Protein AF-0000000065783284 (afdb_homodimer)

Radius of gyration: 27.86 Å; Cα contacts (8 Å, |Δi|>4): 1629; chains: 2; bounding box: 55×87×64 Å

InterPro domains:
  IPR000534 Semialdehyde dehydrogenase, NAD-binding [PF01118] (6-140)
  IPR000534 Semialdehyde dehydrogenase, NAD-binding [SM00859] (5-141)
  IPR000706 N-acetyl-gamma-glutamyl-phosphate reductase, type 1 [MF_00150] (4-331)
  IPR000706 N-acetyl-gamma-glutamyl-phosphate reductase, type 1 [TIGR01850] (5-337)
  IPR023013 N-acetyl-gamma-glutamyl-phosphate reductase, active site [PS01224] (144-160)
  IPR036291 NAD(P)-binding domain superfamily [SSF51735] (3-165)
  IPR050085 N-acetyl-gamma-glutamyl-phosphate reductase [PTHR32338] (2-334)
  IPR058924 N-acetyl-gamma-glutamyl-phosphate reductase, dimerisation domain [PF22698] (149-305)

Nearest PDB structures (foldseek):
  1vkn-assembly1_B  TM=9.521E-01  e=2.154E-43  Thermotoga maritima
  1vkn-assembly1_C  TM=9.421E-01  e=6.022E-42  Thermotoga maritima
  1xyg-assembly1_C  TM=9.463E-01  e=8.296E-42  Arabidopsis thaliana
  1vkn-assembly1_D  TM=9.332E-01  e=3.859E-41  Thermotoga maritima
  5ein-assembly1_A  TM=9.046E-01  e=7.885E-38  Thermus thermophilus HB27

Sequence (674 aa):
MKKIPVGIVGVSGYTGLELLKMLLEHPYLELVYAANTEGGVRVGALHSSLQGVSDLSVEKADPKEAAKRCELLFLALPHQSAMEFAKEVLSLGKKVVDLSADYRLSLERYEAHYCPHLDKENLSHAVYGLIEWAREEIVQARLIANPGCYPTATLLGILPFIPYLDEDSSLFVDAKSGVSGAGKKLTHNTHYPTINENLFAYSPLSHRHEPEIAEKIELWGKKAKKVNFIPHLTPLTRGMLVSTFARLKEPVDAMAILRERYANEPFIRLRSSPVEIKAVAGTHFCDIYAMSQGRDLWVNSAIDNLLRGASSQAIANANLMLGLPEGAGLPRFAYAPMKKIPVGIVGVSGYTGLELLKMLLEHPYLELVYAANTEGGVRVGALHSSLQGVSDLSVEKADPKEAAKRCELLFLALPHQSAMEFAKEVLSLGKKVVDLSADYRLSLERYEAHYCPHLDKENLSHAVYGLIEWAREEIVQARLIANPGCYPTATLLGILPFIPYLDEDSSLFVDAKSGVSGAGKKLTHNTHYPTINENLFAYSPLSHRHEPEIAEKIELWGKKAKKVNFIPHLTPLTRGMLVSTFARLKEPVDAMAILRERYANEPFIRLRSSPVEIKAVAGTHFCDIYAMSQGRDLWVNSAIDNLLRGASSQAIANANLMLGLPEGAGLPRFAYAP

Structure (mmCIF, N/CA/C/O backbone):
data_AF-0000000065783284-model_v1
#
loop_
_entity.id
_entity.type
_entity.pdbx_description
1 polymer 'N-acetyl-gamma-glutamyl-phosphate reductase'
#
loop_
_atom_site.group_PDB
_atom_site.id
_atom_site.type_symbol
_atom_site.label_atom_id
_atom_site.label_alt_id
_atom_site.label_comp_id
_atom_site.label_asym_id
_atom_site.label_entity_id
_atom_site.label_seq_id
_atom_site.pdbx_PDB_ins_code
_atom_site.Cartn_x
_atom_site.Cartn_y
_atom_site.Cartn_z
_atom_site.occupancy
_atom_site.B_iso_or_equiv
_atom_site.auth_seq_id
_atom_site.auth_comp_id
_atom_site.auth_asym_id
_atom_site.auth_atom_id
_atom_site.pdbx_PDB_model_num
ATOM 1 N N . MET A 1 1 ? -14.93 30.266 31.609 1 63.44 1 MET A N 1
ATOM 2 C CA . MET A 1 1 ? -13.805 31.016 31.078 1 63.44 1 MET A CA 1
ATOM 3 C C . MET A 1 1 ? -14.086 31.484 29.641 1 63.44 1 MET A C 1
ATOM 5 O O . MET A 1 1 ? -14.789 30.797 28.906 1 63.44 1 MET A O 1
ATOM 9 N N . LYS A 1 2 ? -13.758 32.656 29.234 1 88.06 2 LYS A N 1
ATOM 10 C CA . LYS A 1 2 ? -14.047 33.188 27.906 1 88.06 2 LYS A CA 1
ATOM 11 C C . LYS A 1 2 ? -13.219 32.5 26.844 1 88.06 2 LYS A C 1
ATOM 13 O O . LYS A 1 2 ? -12.008 32.312 27 1 88.06 2 LYS A O 1
ATOM 18 N N . LYS A 1 3 ? -13.93 31.953 25.828 1 96.75 3 LYS A N 1
ATOM 19 C CA . LYS A 1 3 ? -13.25 31.219 24.766 1 96.75 3 LYS A CA 1
ATOM 20 C C . LYS A 1 3 ? -12.461 32.156 23.859 1 96.75 3 LYS A C 1
ATOM 22 O O . LYS A 1 3 ? -12.797 33.344 23.734 1 96.75 3 LYS A O 1
ATOM 27 N N . ILE A 1 4 ? -11.383 31.719 23.359 1 98.44 4 ILE A N 1
ATOM 28 C CA . ILE A 1 4 ? -10.531 32.5 22.469 1 98.44 4 ILE A CA 1
ATOM 29 C C . ILE A 1 4 ? -11.117 32.5 21.062 1 98.44 4 ILE A C 1
ATOM 31 O O . ILE A 1 4 ? -11.359 31.422 20.5 1 98.44 4 ILE A O 1
ATOM 35 N N . PRO A 1 5 ? -11.43 33.656 20.5 1 98.62 5 PRO A N 1
ATOM 36 C CA . PRO A 1 5 ? -12.023 33.719 19.156 1 98.62 5 PRO A CA 1
ATOM 37 C C . PRO A 1 5 ? -11.031 33.312 18.062 1 98.62 5 PRO A C 1
ATOM 39 O O . PRO A 1 5 ? -9.922 33.875 18 1 98.62 5 PRO A O 1
ATOM 42 N N . VAL A 1 6 ? -11.461 32.406 17.203 1 98.75 6 VAL A N 1
ATOM 43 C CA . VAL A 1 6 ? -10.625 31.953 16.094 1 98.75 6 VAL A CA 1
ATOM 44 C C . VAL A 1 6 ? -11.453 31.906 14.812 1 98.75 6 VAL A C 1
ATOM 46 O O . VAL A 1 6 ? -12.672 32.062 14.844 1 98.75 6 VAL A O 1
ATOM 49 N N . GLY A 1 7 ? -10.75 31.797 13.664 1 98.44 7 GLY A N 1
ATOM 50 C CA . GLY A 1 7 ? -11.422 31.734 12.375 1 98.44 7 GLY A CA 1
ATOM 51 C C . GLY A 1 7 ? -10.812 30.703 11.438 1 98.44 7 GLY A C 1
ATOM 52 O O . GLY A 1 7 ? -9.703 30.234 11.664 1 98.44 7 GLY A O 1
ATOM 53 N N . ILE A 1 8 ? -11.594 30.344 10.391 1 98.56 8 ILE A N 1
ATOM 54 C CA . ILE A 1 8 ? -11.141 29.453 9.328 1 98.56 8 ILE A CA 1
ATOM 55 C C . ILE A 1 8 ? -11.375 30.094 7.969 1 98.56 8 ILE A C 1
ATOM 57 O O . ILE A 1 8 ? -12.469 30.594 7.684 1 98.56 8 ILE A O 1
ATOM 61 N N . VAL A 1 9 ? -10.352 30.156 7.195 1 98.06 9 VAL A N 1
ATOM 62 C CA . VAL A 1 9 ? -10.508 30.469 5.777 1 98.06 9 VAL A CA 1
ATOM 63 C C . VAL A 1 9 ? -10.281 29.219 4.941 1 98.06 9 VAL A C 1
ATOM 65 O O . VAL A 1 9 ? -9.266 28.531 5.098 1 98.06 9 VAL A O 1
ATOM 68 N N . GLY A 1 10 ? -11.164 28.922 4 1 96.44 10 GLY A N 1
ATOM 69 C CA . GLY A 1 10 ? -11.125 27.688 3.229 1 96.44 10 GLY A CA 1
ATOM 70 C C . GLY A 1 10 ? -11.984 26.578 3.816 1 96.44 10 GLY A C 1
ATOM 71 O O . GLY A 1 10 ? -11.523 25.453 4 1 96.44 10 GLY A O 1
ATOM 72 N N . VAL A 1 11 ? -13.258 26.859 4.16 1 95.88 11 VAL A N 1
ATOM 73 C CA . VAL A 1 11 ? -14.125 25.953 4.898 1 95.88 11 VAL A CA 1
ATOM 74 C C . VAL A 1 11 ? -14.773 24.953 3.938 1 95.88 11 VAL A C 1
ATOM 76 O O . VAL A 1 11 ? -15.391 23.969 4.367 1 95.88 11 VAL A O 1
ATOM 79 N N . SER A 1 12 ? -14.531 25.078 2.656 1 93.56 12 SER A N 1
ATOM 80 C CA . SER A 1 12 ? -15.273 24.297 1.673 1 93.56 12 SER A CA 1
ATOM 81 C C . SER A 1 12 ? -14.641 22.922 1.466 1 93.56 12 SER A C 1
ATOM 83 O O . SER A 1 12 ? -15.32 21.969 1.06 1 93.56 12 SER A O 1
ATOM 85 N N . GLY A 1 13 ? -13.367 22.812 1.712 1 94.06 13 GLY A N 1
ATOM 86 C CA . GLY A 1 13 ? -12.68 21.547 1.477 1 94.06 13 GLY A CA 1
ATOM 87 C C . GLY A 1 13 ? -12.789 20.578 2.639 1 94.06 13 GLY A C 1
ATOM 88 O O . GLY A 1 13 ? -13.422 20.891 3.65 1 94.06 13 GLY A O 1
ATOM 89 N N . TYR A 1 14 ? -12.164 19.391 2.512 1 95.94 14 TYR A N 1
ATOM 90 C CA . TYR A 1 14 ? -12.211 18.359 3.543 1 95.94 14 TYR A CA 1
ATOM 91 C C . TYR A 1 14 ? -11.516 18.812 4.812 1 95.94 14 TYR A C 1
ATOM 93 O O . TYR A 1 14 ? -11.992 18.578 5.922 1 95.94 14 TYR A O 1
ATOM 101 N N . THR A 1 15 ? -10.352 19.438 4.676 1 96.44 15 THR A N 1
ATOM 102 C CA . THR A 1 15 ? -9.633 19.953 5.84 1 96.44 15 THR A CA 1
ATOM 103 C C . THR A 1 15 ? -10.453 21.016 6.559 1 96.44 15 THR A C 1
ATOM 105 O O . THR A 1 15 ? -10.469 21.078 7.789 1 96.44 15 THR A O 1
ATOM 108 N N . GLY A 1 16 ? -11.062 21.891 5.777 1 96.5 16 GLY A N 1
ATOM 109 C CA . GLY A 1 16 ? -11.953 22.875 6.367 1 96.5 16 GLY A CA 1
ATOM 110 C C . GLY A 1 16 ? -13.102 22.266 7.133 1 96.5 16 GLY A C 1
ATOM 111 O O . GLY A 1 16 ? -13.453 22.719 8.227 1 96.5 16 GLY A O 1
ATOM 112 N N . LEU A 1 17 ? -13.695 21.25 6.559 1 96.19 17 LEU A N 1
ATOM 113 C CA . LEU A 1 17 ? -14.789 20.547 7.207 1 96.19 17 LEU A CA 1
ATOM 114 C C . LEU A 1 17 ? -14.344 19.953 8.539 1 96.19 17 LEU A C 1
ATOM 116 O O . LEU A 1 17 ? -15.047 20.062 9.547 1 96.19 17 LEU A O 1
ATOM 120 N N . GLU A 1 18 ? -13.203 19.328 8.594 1 97.44 18 GLU A N 1
ATOM 121 C CA . GLU A 1 18 ? -12.703 18.734 9.82 1 97.44 18 GLU A CA 1
ATOM 122 C C . GLU A 1 18 ? -12.398 19.781 10.875 1 97.44 18 GLU A C 1
ATOM 124 O O . GLU A 1 18 ? -12.672 19.594 12.062 1 97.44 18 GLU A O 1
ATOM 129 N N . LEU A 1 19 ? -11.852 20.906 10.438 1 98.12 19 LEU A N 1
ATOM 130 C CA . LEU A 1 19 ? -11.625 22.016 11.359 1 98.12 19 LEU A CA 1
ATOM 131 C C . LEU A 1 19 ? -12.945 22.5 11.945 1 98.12 19 LEU A C 1
ATOM 133 O O . LEU A 1 19 ? -13.047 22.734 13.148 1 98.12 19 LEU A O 1
ATOM 137 N N . LEU A 1 20 ? -13.938 22.656 11.078 1 96.94 20 LEU A N 1
ATOM 138 C CA . LEU A 1 20 ? -15.25 23.094 11.523 1 96.94 20 LEU A CA 1
ATOM 139 C C . LEU A 1 20 ? -15.797 22.172 12.609 1 96.94 20 LEU A C 1
ATOM 141 O O . LEU A 1 20 ? -16.219 22.641 13.672 1 96.94 20 LEU A O 1
ATOM 145 N N . LYS A 1 21 ? -15.719 20.922 12.336 1 96.62 21 LYS A N 1
ATOM 146 C CA . LYS A 1 21 ? -16.25 19.938 13.266 1 96.62 21 LYS A CA 1
ATOM 147 C C . LYS A 1 21 ? -15.578 20.031 14.633 1 96.62 21 LYS A C 1
ATOM 149 O O . LYS A 1 21 ? -16.25 20.047 15.664 1 96.62 21 LYS A O 1
ATOM 154 N N . MET A 1 22 ? -14.305 20.172 14.672 1 97.81 22 MET A N 1
ATOM 155 C CA . MET A 1 22 ? -13.547 20.188 15.922 1 97.81 22 MET A CA 1
ATOM 156 C C . MET A 1 22 ? -13.719 21.516 16.656 1 97.81 22 MET A C 1
ATOM 158 O O . MET A 1 22 ? -13.828 21.531 17.875 1 97.81 22 MET A O 1
ATOM 162 N N . LEU A 1 23 ? -13.852 22.594 15.922 1 97.5 23 LEU A N 1
ATOM 163 C CA . LEU A 1 23 ? -13.922 23.922 16.547 1 97.5 23 LEU A CA 1
ATOM 164 C C . LEU A 1 23 ? -15.32 24.172 17.125 1 97.5 23 LEU A C 1
ATOM 166 O O . LEU A 1 23 ? -15.469 24.891 18.109 1 97.5 23 LEU A O 1
ATOM 170 N N . LEU A 1 24 ? -16.312 23.578 16.484 1 94.69 24 LEU A N 1
ATOM 171 C CA . LEU A 1 24 ? -17.688 23.734 16.969 1 94.69 24 LEU A CA 1
ATOM 172 C C . LEU A 1 24 ? -17.812 23.188 18.391 1 94.69 24 LEU A C 1
ATOM 174 O O . LEU A 1 24 ? -18.656 23.672 19.156 1 94.69 24 LEU A O 1
ATOM 178 N N . GLU A 1 25 ? -16.922 22.266 18.797 1 94.31 25 GLU A N 1
ATOM 179 C CA . GLU A 1 25 ? -17.047 21.609 20.094 1 94.31 25 GLU A CA 1
ATOM 180 C C . GLU A 1 25 ? -15.812 21.875 20.953 1 94.31 25 GLU A C 1
ATOM 182 O O . GLU A 1 25 ? -15.656 21.281 22.031 1 94.31 25 GLU A O 1
ATOM 187 N N . HIS A 1 26 ? -14.945 22.719 20.516 1 97.88 26 HIS A N 1
ATOM 188 C CA . HIS A 1 26 ? -13.703 22.953 21.25 1 97.88 26 HIS A CA 1
ATOM 189 C C . HIS A 1 26 ? -13.977 23.625 22.594 1 97.88 26 HIS A C 1
ATOM 191 O O . HIS A 1 26 ? -14.75 24.594 22.656 1 97.88 26 HIS A O 1
ATOM 197 N N . PRO A 1 27 ? -13.359 23.188 23.625 1 98.12 27 PRO A N 1
ATOM 198 C CA . PRO A 1 27 ? -13.688 23.703 24.969 1 98.12 27 PRO A CA 1
ATOM 199 C C . PRO A 1 27 ? -13.164 25.125 25.188 1 98.12 27 PRO A C 1
ATOM 201 O O . PRO A 1 27 ? -13.719 25.859 26.016 1 98.12 27 PRO A O 1
ATOM 204 N N . TYR A 1 28 ? -12.07 25.531 24.469 1 98.56 28 TYR A N 1
ATOM 205 C CA . TYR A 1 28 ? -11.414 26.797 24.797 1 98.56 28 TYR A CA 1
ATOM 206 C C . TYR A 1 28 ? -11.422 27.75 23.609 1 98.56 28 TYR A C 1
ATOM 208 O O . TYR A 1 28 ? -11.125 28.938 23.75 1 98.56 28 TYR A O 1
ATOM 216 N N . LEU A 1 29 ? -11.766 27.281 22.422 1 98.56 29 LEU A N 1
ATOM 217 C CA . LEU A 1 29 ? -11.781 28.094 21.203 1 98.56 29 LEU A CA 1
ATOM 218 C C . LEU A 1 29 ? -13.211 28.328 20.719 1 98.56 29 LEU A C 1
ATOM 220 O O . LEU A 1 29 ? -14.055 27.438 20.844 1 98.56 29 LEU A O 1
ATOM 224 N N . GLU A 1 30 ? -13.445 29.5 20.234 1 97.94 30 GLU A N 1
ATOM 225 C CA . GLU A 1 30 ? -14.734 29.828 19.641 1 97.94 30 GLU A CA 1
ATOM 226 C C . GLU A 1 30 ? -14.578 30.234 18.172 1 97.94 30 GLU A C 1
ATOM 228 O O . GLU A 1 30 ? -13.836 31.156 17.859 1 97.94 30 GLU A O 1
ATOM 233 N N . LEU A 1 31 ? -15.266 29.516 17.344 1 97.5 31 LEU A N 1
ATOM 234 C CA . LEU A 1 31 ? -15.242 29.859 15.93 1 97.5 31 LEU A CA 1
ATOM 235 C C . LEU A 1 31 ? -16.141 31.062 15.648 1 97.5 31 LEU A C 1
ATOM 237 O O . LEU A 1 31 ? -17.375 30.953 15.703 1 97.5 31 LEU A O 1
ATOM 241 N N . VAL A 1 32 ? -15.516 32.188 15.234 1 96.69 32 VAL A N 1
ATOM 242 C CA . VAL A 1 32 ? -16.297 33.406 15.086 1 96.69 32 VAL A CA 1
ATOM 243 C C . VAL A 1 32 ? -16.25 33.875 13.641 1 96.69 32 VAL A C 1
ATOM 245 O O . VAL A 1 32 ? -16.953 34.812 13.266 1 96.69 32 VAL A O 1
ATOM 248 N N . TYR A 1 33 ? -15.391 33.25 12.883 1 96.88 33 TYR A N 1
ATOM 249 C CA . TYR A 1 33 ? -15.203 33.625 11.492 1 96.88 33 TYR A CA 1
ATOM 250 C C . TYR A 1 33 ? -14.992 32.406 10.609 1 96.88 33 TYR A C 1
ATOM 252 O O . TYR A 1 33 ? -14.07 31.609 10.852 1 96.88 33 TYR A O 1
ATOM 260 N N . ALA A 1 34 ? -15.828 32.156 9.656 1 97.5 34 ALA A N 1
ATOM 261 C CA . ALA A 1 34 ? -15.719 31.109 8.641 1 97.5 34 ALA A CA 1
ATOM 262 C C . ALA A 1 34 ? -15.867 31.703 7.238 1 97.5 34 ALA A C 1
ATOM 264 O O . ALA A 1 34 ? -16.812 32.438 6.969 1 97.5 34 ALA A O 1
ATOM 265 N N . ALA A 1 35 ? -14.898 31.391 6.383 1 97.44 35 ALA A N 1
ATOM 266 C CA . ALA A 1 35 ? -14.945 32.062 5.09 1 97.44 35 ALA A CA 1
ATOM 267 C C . ALA A 1 35 ? -14.461 31.156 3.969 1 97.44 35 ALA A C 1
ATOM 269 O O . ALA A 1 35 ? -13.82 30.141 4.227 1 97.44 35 ALA A O 1
ATOM 270 N N . ASN A 1 36 ? -14.852 31.453 2.748 1 95.38 36 ASN A N 1
ATOM 271 C CA . ASN A 1 36 ? -14.32 30.938 1.489 1 95.38 36 ASN A CA 1
ATOM 272 C C . ASN A 1 36 ? -14.266 32.031 0.419 1 95.38 36 ASN A C 1
ATOM 274 O O . ASN A 1 36 ? -14.312 33.219 0.733 1 95.38 36 ASN A O 1
ATOM 278 N N . THR A 1 37 ? -14.023 31.688 -0.807 1 89.81 37 THR A N 1
ATOM 279 C CA . THR A 1 37 ? -13.805 32.656 -1.881 1 89.81 37 THR A CA 1
ATOM 280 C C . THR A 1 37 ? -15.094 33.406 -2.205 1 89.81 37 THR A C 1
ATOM 282 O O . THR A 1 37 ? -15.062 34.562 -2.564 1 89.81 37 THR A O 1
ATOM 285 N N . GLU A 1 38 ? -16.203 32.781 -2.082 1 90.62 38 GLU A N 1
ATOM 286 C CA . GLU A 1 38 ? -17.453 33.344 -2.555 1 90.62 38 GLU A CA 1
ATOM 287 C C . GLU A 1 38 ? -18.297 33.875 -1.395 1 90.62 38 GLU A C 1
ATOM 289 O O . GLU A 1 38 ? -18.875 34.969 -1.479 1 90.62 38 GLU A O 1
ATOM 294 N N . GLY A 1 39 ? -18.328 33.219 -0.37 1 93.94 39 GLY A N 1
ATOM 295 C CA . GLY A 1 39 ? -19.203 33.531 0.755 1 93.94 39 GLY A CA 1
ATOM 296 C C . GLY A 1 39 ? -20.672 33.438 0.417 1 93.94 39 GLY A C 1
ATOM 297 O O . GLY A 1 39 ? -21.047 32.781 -0.555 1 93.94 39 GLY A O 1
ATOM 298 N N . GLY A 1 40 ? -21.547 33.875 1.393 1 92.62 40 GLY A N 1
ATOM 299 C CA . GLY A 1 40 ? -22.969 34 1.137 1 92.62 40 GLY A CA 1
ATOM 300 C C . GLY A 1 40 ? -23.75 32.719 1.34 1 92.62 40 GLY A C 1
ATOM 301 O O . GLY A 1 40 ? -24.859 32.594 0.818 1 92.62 40 GLY A O 1
ATOM 302 N N . VAL A 1 41 ? -23.203 31.797 1.983 1 93.19 41 VAL A N 1
ATOM 303 C CA . VAL A 1 41 ? -23.891 30.547 2.24 1 93.19 41 VAL A CA 1
ATOM 304 C C . VAL A 1 41 ? -23.719 30.156 3.703 1 93.19 41 VAL A C 1
ATOM 306 O O . VAL A 1 41 ? -23 30.812 4.449 1 93.19 41 VAL A O 1
ATOM 309 N N . ARG A 1 42 ? -24.5 29.141 4.121 1 93.75 42 ARG A N 1
ATOM 310 C CA . ARG A 1 42 ? -24.359 28.594 5.465 1 93.75 42 ARG A CA 1
ATOM 311 C C . ARG A 1 42 ? -23.578 27.281 5.441 1 93.75 42 ARG A C 1
ATOM 313 O O . ARG A 1 42 ? -23.562 26.578 4.426 1 93.75 42 ARG A O 1
ATOM 320 N N . VAL A 1 43 ? -22.938 26.969 6.559 1 91.5 43 VAL A N 1
ATOM 321 C CA . VAL A 1 43 ? -22.078 25.781 6.629 1 91.5 43 VAL A CA 1
ATOM 322 C C . VAL A 1 43 ? -22.906 24.531 6.328 1 91.5 43 VAL A C 1
ATOM 324 O O . VAL A 1 43 ? -22.406 23.594 5.711 1 91.5 43 VAL A O 1
ATOM 327 N N . GLY A 1 44 ? -24.141 24.469 6.777 1 90.62 44 GLY A N 1
ATOM 328 C CA . GLY A 1 44 ? -25 23.312 6.512 1 90.62 44 GLY A CA 1
ATOM 329 C C . GLY A 1 44 ? -25.25 23.094 5.031 1 90.62 44 GLY A C 1
ATOM 330 O O . GLY A 1 44 ? -25.469 21.969 4.594 1 90.62 44 GLY A O 1
ATOM 331 N N . ALA A 1 45 ? -25.281 24.141 4.262 1 91 45 ALA A N 1
ATOM 332 C CA . ALA A 1 45 ? -25.469 24.062 2.814 1 91 45 ALA A CA 1
ATOM 333 C C . ALA A 1 45 ? -24.203 23.578 2.123 1 91 45 ALA A C 1
ATOM 335 O O . ALA A 1 45 ? -24.266 22.891 1.103 1 91 45 ALA A O 1
ATOM 336 N N . LEU A 1 46 ? -23.125 23.984 2.654 1 91.25 46 LEU A N 1
ATOM 337 C CA . LEU A 1 46 ? -21.828 23.594 2.096 1 91.25 46 LEU A CA 1
ATOM 338 C C . LEU A 1 46 ? -21.531 22.125 2.398 1 91.25 46 LEU A C 1
ATOM 340 O O . LEU A 1 46 ? -20.938 21.438 1.574 1 91.25 46 LEU A O 1
ATOM 344 N N . HIS A 1 47 ? -21.891 21.734 3.605 1 93.69 47 HIS A N 1
ATOM 345 C CA . HIS A 1 47 ? -21.641 20.391 4.094 1 93.69 47 HIS A CA 1
ATOM 346 C C . HIS A 1 47 ? -22.922 19.766 4.637 1 93.69 47 HIS A C 1
ATOM 348 O O . HIS A 1 47 ? -23.312 20.016 5.777 1 93.69 47 HIS A O 1
ATOM 354 N N . SER A 1 48 ? -23.469 18.828 3.885 1 92 48 SER A N 1
ATOM 355 C CA . SER A 1 48 ? -24.766 18.25 4.227 1 92 48 SER A CA 1
ATOM 356 C C . SER A 1 48 ? -24.734 17.578 5.594 1 92 48 SER A C 1
ATOM 358 O O . SER A 1 48 ? -25.734 17.547 6.301 1 92 48 SER A O 1
ATOM 360 N N . SER A 1 49 ? -23.578 17.094 5.984 1 91.06 49 SER A N 1
ATOM 361 C CA . SER A 1 49 ? -23.438 16.422 7.27 1 91.06 49 SER A CA 1
ATOM 362 C C . SER A 1 49 ? -23.609 17.391 8.43 1 91.06 49 SER A C 1
ATOM 364 O O . SER A 1 49 ? -23.781 16.969 9.578 1 91.06 49 SER A O 1
ATOM 366 N N . LEU A 1 50 ? -23.578 18.656 8.211 1 93.44 50 LEU A N 1
ATOM 367 C CA . LEU A 1 50 ? -23.672 19.656 9.273 1 93.44 50 LEU A CA 1
ATOM 368 C C . LEU A 1 50 ? -25.047 20.344 9.258 1 93.44 50 LEU A C 1
ATOM 370 O O . LEU A 1 50 ? -25.297 21.234 10.062 1 93.44 50 LEU A O 1
ATOM 374 N N . GLN A 1 51 ? -25.875 19.859 8.336 1 91.81 51 GLN A N 1
ATOM 375 C CA . GLN A 1 51 ? -27.219 20.406 8.312 1 91.81 51 GLN A CA 1
ATOM 376 C C . GLN A 1 51 ? -27.938 20.172 9.648 1 91.81 51 GLN A C 1
ATOM 378 O O . GLN A 1 51 ? -27.969 19.047 10.148 1 91.81 51 GLN A O 1
ATOM 383 N N . GLY A 1 52 ? -28.438 21.203 10.227 1 91.5 52 GLY A N 1
ATOM 384 C CA . GLY A 1 52 ? -29.141 21.094 11.5 1 91.5 52 GLY A CA 1
ATOM 385 C C . GLY A 1 52 ? -28.203 21.062 12.688 1 91.5 52 GLY A C 1
ATOM 386 O O . GLY A 1 52 ? -28.641 21.141 13.836 1 91.5 52 GLY A O 1
ATOM 387 N N . VAL A 1 53 ? -26.953 20.969 12.445 1 91.19 53 VAL A N 1
ATOM 388 C CA . VAL A 1 53 ? -25.953 20.906 13.508 1 91.19 53 VAL A CA 1
ATOM 389 C C . VAL A 1 53 ? -25.359 22.297 13.734 1 91.19 53 VAL A C 1
ATOM 391 O O . VAL A 1 53 ? -25.188 22.719 14.883 1 91.19 53 VAL A O 1
ATOM 394 N N . SER A 1 54 ? -25.094 22.938 12.656 1 89.69 54 SER A N 1
ATOM 395 C CA . SER A 1 54 ? -24.562 24.297 12.75 1 89.69 54 SER A CA 1
ATOM 396 C C . SER A 1 54 ? -25.188 25.203 11.703 1 89.69 54 SER A C 1
ATOM 398 O O . SER A 1 54 ? -25.438 24.797 10.57 1 89.69 54 SER A O 1
ATOM 400 N N . ASP A 1 55 ? -25.328 26.469 12.125 1 87.38 55 ASP A N 1
ATOM 401 C CA . ASP A 1 55 ? -25.906 27.469 11.242 1 87.38 55 ASP A CA 1
ATOM 402 C C . ASP A 1 55 ? -24.922 28.594 10.977 1 87.38 55 ASP A C 1
ATOM 404 O O . ASP A 1 55 ? -25.312 29.719 10.633 1 87.38 55 ASP A O 1
ATOM 408 N N . LEU A 1 56 ? -23.766 28.266 11.125 1 92.19 56 LEU A N 1
ATOM 409 C CA . LEU A 1 56 ? -22.734 29.266 10.93 1 92.19 56 LEU A CA 1
ATOM 410 C C . LEU A 1 56 ? -22.734 29.781 9.5 1 92.19 56 LEU A C 1
ATOM 412 O O . LEU A 1 56 ? -22.859 29 8.555 1 92.19 56 LEU A O 1
ATOM 416 N N . SER A 1 57 ? -22.625 31.172 9.367 1 95.5 57 SER A N 1
ATOM 417 C CA . SER A 1 57 ? -22.531 31.781 8.047 1 95.5 57 SER A CA 1
ATOM 418 C C . SER A 1 57 ? -21.109 31.719 7.504 1 95.5 57 SER A C 1
ATOM 420 O O . SER A 1 57 ? -20.156 31.938 8.242 1 95.5 57 SER A O 1
ATOM 422 N N . VAL A 1 58 ? -21.031 31.484 6.199 1 96.81 58 VAL A N 1
ATOM 423 C CA . VAL A 1 58 ? -19.75 31.516 5.5 1 96.81 58 VAL A CA 1
ATOM 424 C C . VAL A 1 58 ? -19.609 32.844 4.742 1 96.81 58 VAL A C 1
ATOM 426 O O . VAL A 1 58 ? -20.438 33.156 3.895 1 96.81 58 VAL A O 1
ATOM 429 N N . GLU A 1 59 ? -18.562 33.5 5.055 1 96.94 59 GLU A N 1
ATOM 430 C CA . GLU A 1 59 ? -18.344 34.812 4.461 1 96.94 59 GLU A CA 1
ATOM 431 C C . GLU A 1 59 ? -17.266 34.781 3.383 1 96.94 59 GLU A C 1
ATOM 433 O O . GLU A 1 59 ? -16.547 33.781 3.27 1 96.94 59 GLU A O 1
ATOM 438 N N . LYS A 1 60 ? -17.312 35.906 2.555 1 97.06 60 LYS A N 1
ATOM 439 C CA . LYS A 1 60 ? -16.172 36.062 1.648 1 97.06 60 LYS A CA 1
ATOM 440 C C . LYS A 1 60 ? -14.906 36.375 2.418 1 97.06 60 LYS A C 1
ATOM 442 O O . LYS A 1 60 ? -14.898 37.281 3.268 1 97.06 60 LYS A O 1
ATOM 447 N N . ALA A 1 61 ? -13.883 35.719 2.109 1 97.25 61 ALA A N 1
ATOM 448 C CA . ALA A 1 61 ? -12.633 35.844 2.852 1 97.25 61 ALA A CA 1
ATOM 449 C C . ALA A 1 61 ? -12.109 37.281 2.785 1 97.25 61 ALA A C 1
ATOM 451 O O . ALA A 1 61 ? -12.023 37.875 1.704 1 97.25 61 ALA A O 1
ATOM 452 N N . ASP A 1 62 ? -11.844 37.844 3.877 1 97.31 62 ASP A N 1
ATOM 453 C CA . ASP A 1 62 ? -11.273 39.156 4.039 1 97.31 62 ASP A CA 1
ATOM 454 C C . ASP A 1 62 ? -10.305 39.219 5.219 1 97.31 62 ASP A C 1
ATOM 456 O O . ASP A 1 62 ? -10.711 39.062 6.371 1 97.31 62 ASP A O 1
ATOM 460 N N . PRO A 1 63 ? -9.023 39.438 4.887 1 97.38 63 PRO A N 1
ATOM 461 C CA . PRO A 1 63 ? -8.023 39.375 5.957 1 97.38 63 PRO A CA 1
ATOM 462 C C . PRO A 1 63 ? -8.242 40.438 7.035 1 97.38 63 PRO A C 1
ATOM 464 O O . PRO A 1 63 ? -7.984 40.156 8.219 1 97.38 63 PRO A O 1
ATOM 467 N N . LYS A 1 64 ? -8.703 41.594 6.723 1 97.88 64 LYS A N 1
ATOM 468 C CA . LYS A 1 64 ? -8.922 42.656 7.695 1 97.88 64 LYS A CA 1
ATOM 469 C C . LYS A 1 64 ? -10.078 42.312 8.633 1 97.88 64 LYS A C 1
ATOM 471 O O . LYS A 1 64 ? -9.977 42.531 9.844 1 97.88 64 LYS A O 1
ATOM 476 N N . GLU A 1 65 ? -11.102 41.844 8.008 1 97.75 65 GLU A N 1
ATOM 477 C CA . GLU A 1 65 ? -12.25 41.438 8.828 1 97.75 65 GLU A CA 1
ATOM 478 C C . GLU A 1 65 ? -11.891 40.281 9.75 1 97.75 65 GLU A C 1
ATOM 480 O O . GLU A 1 65 ? -12.289 40.25 10.914 1 97.75 65 GLU A O 1
ATOM 485 N N . ALA A 1 66 ? -11.211 39.312 9.234 1 97.75 66 ALA A N 1
ATOM 486 C CA . ALA A 1 66 ? -10.766 38.188 10.031 1 97.75 66 ALA A CA 1
ATOM 487 C C . ALA A 1 66 ? -9.898 38.625 11.203 1 97.75 66 ALA A C 1
ATOM 489 O O . ALA A 1 66 ? -10.086 38.188 12.336 1 97.75 66 ALA A O 1
ATOM 490 N N . ALA A 1 67 ? -8.938 39.5 10.922 1 97.81 67 ALA A N 1
ATOM 491 C CA . ALA A 1 67 ? -7.992 39.969 11.93 1 97.81 67 ALA A CA 1
ATOM 492 C C . ALA A 1 67 ? -8.711 40.75 13.031 1 97.81 67 ALA A C 1
ATOM 494 O O . ALA A 1 67 ? -8.305 40.719 14.195 1 97.81 67 ALA A O 1
ATOM 495 N N . LYS A 1 68 ? -9.719 41.469 12.68 1 98 68 LYS A N 1
ATOM 496 C CA . LYS A 1 68 ? -10.492 42.219 13.656 1 98 68 LYS A CA 1
ATOM 497 C C . LYS A 1 68 ? -11.203 41.312 14.641 1 98 68 LYS A C 1
ATOM 499 O O . LYS A 1 68 ? -11.375 41.656 15.812 1 98 68 LYS A O 1
ATOM 504 N N . ARG A 1 69 ? -11.562 40.156 14.242 1 97.88 69 ARG A N 1
ATOM 505 C CA . ARG A 1 69 ? -12.477 39.312 15 1 97.88 69 ARG A CA 1
ATOM 506 C C . ARG A 1 69 ? -11.727 38.156 15.695 1 97.88 69 ARG A C 1
ATOM 508 O O . ARG A 1 69 ? -12.18 37.656 16.719 1 97.88 69 ARG A O 1
ATOM 515 N N . CYS A 1 70 ? -10.609 37.781 15.109 1 98.31 70 CYS A N 1
ATOM 516 C CA . CYS A 1 70 ? -9.984 36.562 15.539 1 98.31 70 CYS A CA 1
ATOM 517 C C . CYS A 1 70 ? -8.617 36.812 16.156 1 98.31 70 CYS A C 1
ATOM 519 O O . CYS A 1 70 ? -7.918 37.75 15.75 1 98.31 70 CYS A O 1
ATOM 521 N N . GLU A 1 71 ? -8.234 35.969 17.125 1 98.44 71 GLU A N 1
ATOM 522 C CA . GLU A 1 71 ? -6.879 35.969 17.672 1 98.44 71 GLU A CA 1
ATOM 523 C C . GLU A 1 71 ? -5.949 35.094 16.844 1 98.44 71 GLU A C 1
ATOM 525 O O . GLU A 1 71 ? -4.738 35.312 16.812 1 98.44 71 GLU A O 1
ATOM 530 N N . LEU A 1 72 ? -6.492 34.094 16.25 1 98.81 72 LEU A N 1
ATOM 531 C CA . LEU A 1 72 ? -5.77 33.156 15.422 1 98.81 72 LEU A CA 1
ATOM 532 C C . LEU A 1 72 ? -6.625 32.688 14.242 1 98.81 72 LEU A C 1
ATOM 534 O O . LEU A 1 72 ? -7.832 32.5 14.391 1 98.81 72 LEU A O 1
ATOM 538 N N . LEU A 1 73 ? -5.965 32.594 13.094 1 98.81 73 LEU A N 1
ATOM 539 C CA . LEU A 1 73 ? -6.66 32.156 11.883 1 98.81 73 LEU A CA 1
ATOM 540 C C . LEU A 1 73 ? -6.055 30.859 11.344 1 98.81 73 LEU A C 1
ATOM 542 O O . LEU A 1 73 ? -4.832 30.734 11.25 1 98.81 73 LEU A O 1
ATOM 546 N N . PHE A 1 74 ? -6.93 29.891 11.047 1 98.88 74 PHE A N 1
ATOM 547 C CA . PHE A 1 74 ? -6.555 28.719 10.266 1 98.88 74 PHE A CA 1
ATOM 548 C C . PHE A 1 74 ? -6.746 28.984 8.773 1 98.88 74 PHE A C 1
ATOM 550 O O . PHE A 1 74 ? -7.824 29.406 8.352 1 98.88 74 PHE A O 1
ATOM 557 N N . LEU A 1 75 ? -5.703 28.719 8.023 1 98.56 75 LEU A N 1
ATOM 558 C CA . LEU A 1 75 ? -5.809 28.891 6.578 1 98.56 75 LEU A CA 1
ATOM 559 C C . LEU A 1 75 ? -5.762 27.547 5.863 1 98.56 75 LEU A C 1
ATOM 561 O O . LEU A 1 75 ? -4.707 26.906 5.785 1 98.56 75 LEU A O 1
ATOM 565 N N . ALA A 1 76 ? -6.836 27.109 5.363 1 96.81 76 ALA A N 1
ATOM 566 C CA . ALA A 1 76 ? -6.965 25.922 4.531 1 96.81 76 ALA A CA 1
ATOM 567 C C . ALA A 1 76 ? -7.207 26.297 3.07 1 96.81 76 ALA A C 1
ATOM 569 O O . ALA A 1 76 ? -8.227 25.922 2.488 1 96.81 76 ALA A O 1
ATOM 570 N N . LEU A 1 77 ? -6.262 26.969 2.473 1 94.81 77 LEU A N 1
ATOM 571 C CA . LEU A 1 77 ? -6.32 27.516 1.121 1 94.81 77 LEU A CA 1
ATOM 572 C C . LEU A 1 77 ? -5.246 26.891 0.235 1 94.81 77 LEU A C 1
ATOM 574 O O . LEU A 1 77 ? -4.27 26.328 0.737 1 94.81 77 LEU A O 1
ATOM 578 N N . PRO A 1 78 ? -5.504 26.984 -1.096 1 91.44 78 PRO A N 1
ATOM 579 C CA . PRO A 1 78 ? -4.418 26.562 -1.992 1 91.44 78 PRO A CA 1
ATOM 580 C C . PRO A 1 78 ? -3.152 27.391 -1.806 1 91.44 78 PRO A C 1
ATOM 582 O O . PRO A 1 78 ? -3.217 28.531 -1.313 1 91.44 78 PRO A O 1
ATOM 585 N N . HIS A 1 79 ? -2.062 26.781 -2.277 1 91.56 79 HIS A N 1
ATOM 586 C CA . HIS A 1 79 ? -0.795 27.5 -2.168 1 91.56 79 HIS A CA 1
ATOM 587 C C . HIS A 1 79 ? -0.854 28.844 -2.891 1 91.56 79 HIS A C 1
ATOM 589 O O . HIS A 1 79 ? -1.626 29 -3.838 1 91.56 79 HIS A O 1
ATOM 595 N N . GLN A 1 80 ? -0.12 29.75 -2.516 1 91.19 80 GLN A N 1
ATOM 596 C CA . GLN A 1 80 ? -0.025 31.125 -2.988 1 91.19 80 GLN A CA 1
ATOM 597 C C . GLN A 1 80 ? -1.152 31.984 -2.42 1 91.19 80 GLN A C 1
ATOM 599 O O . GLN A 1 80 ? -0.91 33.094 -1.909 1 91.19 80 GLN A O 1
ATOM 604 N N . SER A 1 81 ? -2.426 31.469 -2.586 1 92.25 81 SER A N 1
ATOM 605 C CA . SER A 1 81 ? -3.533 32.188 -1.963 1 92.25 81 SER A CA 1
ATOM 606 C C . SER A 1 81 ? -3.369 32.25 -0.448 1 92.25 81 SER A C 1
ATOM 608 O O . SER A 1 81 ? -3.656 33.281 0.171 1 92.25 81 SER A O 1
ATOM 610 N N . ALA A 1 82 ? -2.914 31.188 0.07 1 94.69 82 ALA A N 1
ATOM 611 C CA . ALA A 1 82 ? -2.688 31.109 1.511 1 94.69 82 ALA A CA 1
ATOM 612 C C . ALA A 1 82 ? -1.606 32.094 1.943 1 94.69 82 ALA A C 1
ATOM 614 O O . ALA A 1 82 ? -1.757 32.781 2.955 1 94.69 82 ALA A O 1
ATOM 615 N N . MET A 1 83 ? -0.553 32.156 1.217 1 95.44 83 MET A N 1
ATOM 616 C CA . MET A 1 83 ? 0.573 33.031 1.564 1 95.44 83 MET A CA 1
ATOM 617 C C . MET A 1 83 ? 0.166 34.5 1.526 1 95.44 83 MET A C 1
ATOM 619 O O . MET A 1 83 ? 0.605 35.281 2.361 1 95.44 83 MET A O 1
ATOM 623 N N . GLU A 1 84 ? -0.649 34.844 0.539 1 95.06 84 GLU A N 1
ATOM 624 C CA . GLU A 1 84 ? -1.142 36.219 0.448 1 95.06 84 GLU A CA 1
ATOM 625 C C . GLU A 1 84 ? -2.008 36.594 1.653 1 95.06 84 GLU A C 1
ATOM 627 O O . GLU A 1 84 ? -1.851 37.656 2.242 1 95.06 84 GLU A O 1
ATOM 632 N N . PHE A 1 85 ? -2.861 35.75 1.941 1 97.06 85 PHE A N 1
ATOM 633 C CA . PHE A 1 85 ? -3.764 35.969 3.068 1 97.06 85 PHE A CA 1
ATOM 634 C C . PHE A 1 85 ? -2.992 36 4.379 1 97.06 85 PHE A C 1
ATOM 636 O O . PHE A 1 85 ? -3.227 36.875 5.219 1 97.06 85 PHE A O 1
ATOM 643 N N . ALA A 1 86 ? -2.115 35.062 4.57 1 98 86 ALA A N 1
ATOM 644 C CA . ALA A 1 86 ? -1.307 34.969 5.785 1 98 86 ALA A CA 1
ATOM 645 C C . ALA A 1 86 ? -0.5 36.25 6 1 98 86 ALA A C 1
ATOM 647 O O . ALA A 1 86 ? -0.448 36.781 7.113 1 98 86 ALA A O 1
ATOM 648 N N . LYS A 1 87 ? 0.135 36.688 4.965 1 97.94 87 LYS A N 1
ATOM 649 C CA . LYS A 1 87 ? 0.96 37.906 5.031 1 97.94 87 LYS A CA 1
ATOM 650 C C . LYS A 1 87 ? 0.172 39.094 5.598 1 97.94 87 LYS A C 1
ATOM 652 O O . LYS A 1 87 ? 0.657 39.781 6.477 1 97.94 87 LYS A O 1
ATOM 657 N N . GLU A 1 88 ? -0.996 39.25 5.09 1 97.75 88 GLU A N 1
ATOM 658 C CA . GLU A 1 88 ? -1.835 40.344 5.52 1 97.75 88 GLU A CA 1
ATOM 659 C C . GLU A 1 88 ? -2.266 40.188 6.973 1 97.75 88 GLU A C 1
ATOM 661 O O . GLU A 1 88 ? -2.189 41.156 7.758 1 97.75 88 GLU A O 1
ATOM 666 N N . VAL A 1 89 ? -2.715 39.062 7.355 1 98.12 89 VAL A N 1
ATOM 667 C CA . VAL A 1 89 ? -3.197 38.812 8.703 1 98.12 89 VAL A CA 1
ATOM 668 C C . VAL A 1 89 ? -2.055 38.969 9.703 1 98.12 89 VAL A C 1
ATOM 670 O O . VAL A 1 89 ? -2.242 39.562 10.773 1 98.12 89 VAL A O 1
ATOM 673 N N . LEU A 1 90 ? -0.912 38.438 9.391 1 98.44 90 LEU A N 1
ATOM 674 C CA . LEU A 1 90 ? 0.259 38.562 10.258 1 98.44 90 LEU A CA 1
ATOM 675 C C . LEU A 1 90 ? 0.675 40 10.438 1 98.44 90 LEU A C 1
ATOM 677 O O . LEU A 1 90 ? 1.085 40.406 11.531 1 98.44 90 LEU A O 1
ATOM 681 N N . SER A 1 91 ? 0.588 40.781 9.398 1 97.81 91 SER A N 1
ATOM 682 C CA . SER A 1 91 ? 0.938 42.219 9.477 1 97.81 91 SER A CA 1
ATOM 683 C C . SER A 1 91 ? 0.007 42.938 10.43 1 97.81 91 SER A C 1
ATOM 685 O O . SER A 1 91 ? 0.363 44 10.953 1 97.81 91 SER A O 1
ATOM 687 N N . LEU A 1 92 ? -1.147 42.406 10.617 1 97.94 92 LEU A N 1
ATOM 688 C CA . LEU A 1 92 ? -2.135 43 11.5 1 97.94 92 LEU A CA 1
ATOM 689 C C . LEU A 1 92 ? -1.984 42.469 12.922 1 97.94 92 LEU A C 1
ATOM 691 O O . LEU A 1 92 ? -2.818 42.781 13.789 1 97.94 92 LEU A O 1
ATOM 695 N N . GLY A 1 93 ? -1 41.656 13.211 1 97.5 93 GLY A N 1
ATOM 696 C CA . GLY A 1 93 ? -0.603 41.281 14.562 1 97.5 93 GLY A CA 1
ATOM 697 C C . GLY A 1 93 ? -1.294 40 15.047 1 97.5 93 GLY A C 1
ATOM 698 O O . GLY A 1 93 ? -1.339 39.75 16.25 1 97.5 93 GLY A O 1
ATOM 699 N N . LYS A 1 94 ? -1.861 39.25 14.125 1 98.44 94 LYS A N 1
ATOM 700 C CA . LYS A 1 94 ? -2.59 38.031 14.531 1 98.44 94 LYS A CA 1
ATOM 701 C C . LYS A 1 94 ? -1.8 36.781 14.195 1 98.44 94 LYS A C 1
ATOM 703 O O . LYS A 1 94 ? -0.84 36.844 13.422 1 98.44 94 LYS A O 1
ATOM 708 N N . LYS A 1 95 ? -2.125 35.688 14.828 1 98.75 95 LYS A N 1
ATOM 709 C CA . LYS A 1 95 ? -1.442 34.438 14.633 1 98.75 95 LYS A CA 1
ATOM 710 C C . LYS A 1 95 ? -2.086 33.625 13.508 1 98.75 95 LYS A C 1
ATOM 712 O O . LYS A 1 95 ? -3.281 33.781 13.234 1 98.75 95 LYS A O 1
ATOM 717 N N . VAL A 1 96 ? -1.256 32.812 12.844 1 98.94 96 VAL A N 1
ATOM 718 C CA . VAL A 1 96 ? -1.744 32.031 11.711 1 98.94 96 VAL A CA 1
ATOM 719 C C . VAL A 1 96 ? -1.231 30.594 11.805 1 98.94 96 VAL A C 1
ATOM 721 O O . VAL A 1 96 ? -0.067 30.359 12.141 1 98.94 96 VAL A O 1
ATOM 724 N N . VAL A 1 97 ? -2.078 29.641 11.633 1 98.94 97 VAL A N 1
ATOM 725 C CA . VAL A 1 97 ? -1.712 28.266 11.281 1 98.94 97 VAL A CA 1
ATOM 726 C C . VAL A 1 97 ? -2.037 28 9.812 1 98.94 97 VAL A C 1
ATOM 728 O O . VAL A 1 97 ? -3.209 27.906 9.438 1 98.94 97 VAL A O 1
ATOM 731 N N . ASP A 1 98 ? -1.036 27.891 9.039 1 98.81 98 ASP A N 1
ATOM 732 C CA . ASP A 1 98 ? -1.199 27.688 7.602 1 98.81 98 ASP A CA 1
ATOM 733 C C . ASP A 1 98 ? -1.144 26.203 7.242 1 98.81 98 ASP A C 1
ATOM 735 O O . ASP A 1 98 ? -0.164 25.516 7.547 1 98.81 98 ASP A O 1
ATOM 739 N N . LEU A 1 99 ? -2.164 25.75 6.523 1 98.19 99 LEU A N 1
ATOM 740 C CA . LEU A 1 99 ? -2.223 24.328 6.191 1 98.19 99 LEU A CA 1
ATOM 741 C C . LEU A 1 99 ? -1.702 24.078 4.781 1 98.19 99 LEU A C 1
ATOM 743 O O . LEU A 1 99 ? -1.61 22.922 4.344 1 98.19 99 LEU A O 1
ATOM 747 N N . SER A 1 100 ? -1.36 25.125 4.031 1 96.81 100 SER A N 1
ATOM 748 C CA . SER A 1 100 ? -0.763 24.938 2.711 1 96.81 100 SER A CA 1
ATOM 749 C C . SER A 1 100 ? 0.726 24.625 2.816 1 96.81 100 SER A C 1
ATOM 751 O O . SER A 1 100 ? 1.266 24.516 3.92 1 96.81 100 SER A O 1
ATOM 753 N N . ALA A 1 101 ? 1.337 24.453 1.68 1 96.56 101 ALA A N 1
ATOM 754 C CA . ALA A 1 101 ? 2.758 24.125 1.654 1 96.56 101 ALA A CA 1
ATOM 755 C C . ALA A 1 101 ? 3.621 25.391 1.688 1 96.56 101 ALA A C 1
ATOM 757 O O . ALA A 1 101 ? 4.852 25.297 1.73 1 96.56 101 ALA A O 1
ATOM 758 N N . ASP A 1 102 ? 3.072 26.516 1.81 1 97.62 102 ASP A N 1
ATOM 759 C CA . ASP A 1 102 ? 3.729 27.781 1.481 1 97.62 102 ASP A CA 1
ATOM 760 C C . ASP A 1 102 ? 4.875 28.062 2.445 1 97.62 102 ASP A C 1
ATOM 762 O O . ASP A 1 102 ? 5.871 28.688 2.066 1 97.62 102 ASP A O 1
ATOM 766 N N . TYR A 1 103 ? 4.773 27.578 3.627 1 98.38 103 TYR A N 1
ATOM 767 C CA . TYR A 1 103 ? 5.777 27.969 4.613 1 98.38 103 TYR A CA 1
ATOM 768 C C . TYR A 1 103 ? 6.504 26.734 5.156 1 98.38 103 TYR A C 1
ATOM 770 O O . TYR A 1 103 ? 7.172 26.812 6.191 1 98.38 103 TYR A O 1
ATOM 778 N N . ARG A 1 104 ? 6.398 25.578 4.531 1 98.12 104 ARG A N 1
ATOM 779 C CA . ARG A 1 104 ? 6.891 24.312 5.078 1 98.12 104 ARG A CA 1
ATOM 780 C C . ARG A 1 104 ? 8.359 24.094 4.711 1 98.12 104 ARG A C 1
ATOM 782 O O . ARG A 1 104 ? 9.047 23.297 5.348 1 98.12 104 ARG A O 1
ATOM 789 N N . LEU A 1 105 ? 8.805 24.797 3.688 1 98 105 LEU A N 1
ATOM 790 C CA . LEU A 1 105 ? 10.141 24.562 3.15 1 98 105 LEU A CA 1
ATOM 791 C C . LEU A 1 105 ? 10.984 25.844 3.219 1 98 105 LEU A C 1
ATOM 793 O O . LEU A 1 105 ? 10.438 26.938 3.348 1 98 105 LEU A O 1
ATOM 797 N N . SER A 1 106 ? 12.336 25.641 3.182 1 97.31 106 SER A N 1
ATOM 798 C CA . SER A 1 106 ? 13.219 26.797 2.982 1 97.31 106 SER A CA 1
ATOM 799 C C . SER A 1 106 ? 12.898 27.516 1.678 1 97.31 106 SER A C 1
ATOM 801 O O . SER A 1 106 ? 12.289 26.938 0.775 1 97.31 106 SER A O 1
ATOM 803 N N . LEU A 1 107 ? 13.32 28.75 1.621 1 97.44 107 LEU A N 1
ATOM 804 C CA . LEU A 1 107 ? 13.031 29.578 0.455 1 97.44 107 LEU A CA 1
ATOM 805 C C . LEU A 1 107 ? 13.508 28.891 -0.825 1 97.44 107 LEU A C 1
ATOM 807 O O . LEU A 1 107 ? 12.75 28.766 -1.786 1 97.44 107 LEU A O 1
ATOM 811 N N . GLU A 1 108 ? 14.688 28.453 -0.813 1 96.38 108 GLU A N 1
ATOM 812 C CA . GLU A 1 108 ? 15.297 27.844 -1.99 1 96.38 108 GLU A CA 1
ATOM 813 C C . GLU A 1 108 ? 14.539 26.578 -2.412 1 96.38 108 GLU A C 1
ATOM 815 O O . GLU A 1 108 ? 14.25 26.391 -3.598 1 96.38 108 GLU A O 1
ATOM 820 N N . ARG A 1 109 ? 14.227 25.766 -1.514 1 94.31 109 ARG A N 1
ATOM 821 C CA . ARG A 1 109 ? 13.547 24.5 -1.827 1 94.31 109 ARG A CA 1
ATOM 822 C C . ARG A 1 109 ? 12.109 24.75 -2.252 1 94.31 109 ARG A C 1
ATOM 824 O O . ARG A 1 109 ? 11.594 24.062 -3.139 1 94.31 109 ARG A O 1
ATOM 831 N N . TYR A 1 110 ? 11.461 25.656 -1.547 1 96.5 110 TYR A N 1
ATOM 832 C CA . TYR A 1 110 ? 10.094 25.984 -1.944 1 96.5 110 TYR A CA 1
ATOM 833 C C . TYR A 1 110 ? 10.047 26.469 -3.387 1 96.5 110 TYR A C 1
ATOM 835 O O . TYR A 1 110 ? 9.25 25.984 -4.191 1 96.5 110 TYR A O 1
ATOM 843 N N . GLU A 1 111 ? 10.883 27.406 -3.736 1 96.25 111 GLU A N 1
ATOM 844 C CA . GLU A 1 111 ? 10.852 28.016 -5.066 1 96.25 111 GLU A CA 1
ATOM 845 C C . GLU A 1 111 ? 11.273 27 -6.137 1 96.25 111 GLU A C 1
ATOM 847 O O . GLU A 1 111 ? 10.844 27.094 -7.289 1 96.25 111 GLU A O 1
ATOM 852 N N . ALA A 1 112 ? 12.055 26.016 -5.82 1 93.62 112 ALA A N 1
ATOM 853 C CA . ALA A 1 112 ? 12.477 24.969 -6.742 1 93.62 112 ALA A CA 1
ATOM 854 C C . ALA A 1 112 ? 11.328 24.016 -7.066 1 93.62 112 ALA A C 1
ATOM 856 O O . ALA A 1 112 ? 11.297 23.422 -8.141 1 93.62 112 ALA A O 1
ATOM 857 N N . HIS A 1 113 ? 10.391 23.938 -6.195 1 92.44 113 HIS A N 1
ATOM 858 C CA . HIS A 1 113 ? 9.414 22.859 -6.348 1 92.44 113 HIS A CA 1
ATOM 859 C C . HIS A 1 113 ? 8.008 23.406 -6.539 1 92.44 113 HIS A C 1
ATOM 861 O O . HIS A 1 113 ? 7.094 22.672 -6.926 1 92.44 113 HIS A O 1
ATOM 867 N N . TYR A 1 114 ? 7.824 24.656 -6.23 1 93.06 114 TYR A N 1
ATOM 868 C CA . TYR A 1 114 ? 6.5 25.25 -6.309 1 93.06 114 TYR A CA 1
ATOM 869 C C . TYR A 1 114 ? 6.516 26.484 -7.195 1 93.06 114 TYR A C 1
ATOM 871 O O . TYR A 1 114 ? 6.566 26.375 -8.422 1 93.06 114 TYR A O 1
ATOM 879 N N . CYS A 1 115 ? 6.57 27.672 -6.684 1 92.56 115 CYS A N 1
ATOM 880 C CA . CYS A 1 115 ? 6.539 28.969 -7.352 1 92.56 115 CYS A CA 1
ATOM 881 C C . CYS A 1 115 ? 7.32 30.016 -6.555 1 92.56 115 CYS A C 1
ATOM 883 O O . CYS A 1 115 ? 7.77 29.734 -5.441 1 92.56 115 CYS A O 1
ATOM 885 N N . PRO A 1 116 ? 7.605 31.172 -7.211 1 95.19 116 PRO A N 1
ATOM 886 C CA . PRO A 1 116 ? 8.242 32.219 -6.418 1 95.19 116 PRO A CA 1
ATOM 887 C C . PRO A 1 116 ? 7.488 32.531 -5.125 1 95.19 116 PRO A C 1
ATOM 889 O O . PRO A 1 116 ? 6.258 32.562 -5.125 1 95.19 116 PRO A O 1
ATOM 892 N N . HIS A 1 117 ? 8.195 32.656 -4.078 1 96.88 117 HIS A N 1
ATOM 893 C CA . HIS A 1 117 ? 7.566 32.875 -2.781 1 96.88 117 HIS A CA 1
ATOM 894 C C . HIS A 1 117 ? 7.168 34.344 -2.613 1 96.88 117 HIS A C 1
ATOM 896 O O . HIS A 1 117 ? 7.965 35.25 -2.881 1 96.88 117 HIS A O 1
ATOM 902 N N . LEU A 1 118 ? 6.055 34.656 -2.086 1 95.44 118 LEU A N 1
ATOM 903 C CA . LEU A 1 118 ? 5.5 36 -2.039 1 95.44 118 LEU A CA 1
ATOM 904 C C . LEU A 1 118 ? 5.652 36.594 -0.648 1 95.44 118 LEU A C 1
ATOM 906 O O . LEU A 1 118 ? 5.375 37.781 -0.447 1 95.44 118 LEU A O 1
ATOM 910 N N . ASP A 1 119 ? 6.125 35.875 0.286 1 97.19 119 ASP A N 1
ATOM 911 C CA . ASP A 1 119 ? 6.199 36.312 1.678 1 97.19 119 ASP A CA 1
ATOM 912 C C . ASP A 1 119 ? 7.48 35.812 2.34 1 97.19 119 ASP A C 1
ATOM 914 O O . ASP A 1 119 ? 7.426 35.125 3.371 1 97.19 119 ASP A O 1
ATOM 918 N N . LYS A 1 120 ? 8.586 36.281 1.922 1 97 120 LYS A N 1
ATOM 919 C CA . LYS A 1 120 ? 9.898 35.812 2.381 1 97 120 LYS A CA 1
ATOM 920 C C . LYS A 1 120 ? 10.141 36.219 3.832 1 97 120 LYS A C 1
ATOM 922 O O . LYS A 1 120 ? 10.789 35.5 4.586 1 97 120 LYS A O 1
ATOM 927 N N . GLU A 1 121 ? 9.656 37.344 4.168 1 96.75 121 GLU A N 1
ATOM 928 C CA . GLU A 1 121 ? 9.836 37.844 5.523 1 96.75 121 GLU A CA 1
ATOM 929 C C . GLU A 1 121 ? 9.242 36.875 6.555 1 96.75 121 GLU A C 1
ATOM 931 O O . GLU A 1 121 ? 9.93 36.469 7.488 1 96.75 121 GLU A O 1
ATOM 936 N N . ASN A 1 122 ? 8.008 36.5 6.406 1 97.88 122 ASN A N 1
ATOM 937 C CA . ASN A 1 122 ? 7.367 35.625 7.379 1 97.88 122 ASN A CA 1
ATOM 938 C C . ASN A 1 122 ? 7.875 34.188 7.262 1 97.88 122 ASN A C 1
ATOM 940 O O . ASN A 1 122 ? 7.898 33.438 8.25 1 97.88 122 ASN A O 1
ATOM 944 N N . LEU A 1 123 ? 8.297 33.812 6.074 1 98 123 LEU A N 1
ATOM 945 C CA . LEU A 1 123 ? 8.891 32.469 5.914 1 98 123 LEU A CA 1
ATOM 946 C C . LEU A 1 123 ? 10.07 32.281 6.859 1 98 123 LEU A C 1
ATOM 948 O O . LEU A 1 123 ? 10.297 31.188 7.367 1 98 123 LEU A O 1
ATOM 952 N N . SER A 1 124 ? 10.797 33.312 7.113 1 96.75 124 SER A N 1
ATOM 953 C CA . SER A 1 124 ? 12.039 33.281 7.879 1 96.75 124 SER A CA 1
ATOM 954 C C . SER A 1 124 ? 11.766 32.875 9.336 1 96.75 124 SER A C 1
ATOM 956 O O . SER A 1 124 ? 12.648 32.375 10.016 1 96.75 124 SER A O 1
ATOM 958 N N . HIS A 1 125 ? 10.531 33.125 9.828 1 97.06 125 HIS A N 1
ATOM 959 C CA . HIS A 1 125 ? 10.281 32.812 11.227 1 97.06 125 HIS A CA 1
ATOM 960 C C . HIS A 1 125 ? 9.18 31.781 11.375 1 97.06 125 HIS A C 1
ATOM 962 O O . HIS A 1 125 ? 8.781 31.453 12.492 1 97.06 125 HIS A O 1
ATOM 968 N N . ALA A 1 126 ? 8.672 31.281 10.266 1 98.56 126 ALA A N 1
ATOM 969 C CA . ALA A 1 126 ? 7.656 30.219 10.328 1 98.56 126 ALA A CA 1
ATOM 970 C C . ALA A 1 126 ? 8.188 28.984 11.047 1 98.56 126 ALA A C 1
ATOM 972 O O . ALA A 1 126 ? 9.344 28.609 10.859 1 98.56 126 ALA A O 1
ATOM 973 N N . VAL A 1 127 ? 7.375 28.453 11.914 1 98.75 127 VAL A N 1
ATOM 974 C CA . VAL A 1 127 ? 7.766 27.25 12.625 1 98.75 127 VAL A CA 1
ATOM 975 C C . VAL A 1 127 ? 7.047 26.031 12.023 1 98.75 127 VAL A C 1
ATOM 977 O O . VAL A 1 127 ? 5.828 26.062 11.82 1 98.75 127 VAL A O 1
ATOM 980 N N . TYR A 1 128 ? 7.789 25.016 11.633 1 98.81 128 TYR A N 1
ATOM 981 C CA . TYR A 1 128 ? 7.203 23.766 11.195 1 98.81 128 TYR A CA 1
ATOM 982 C C . TYR A 1 128 ? 6.523 23.047 12.352 1 98.81 128 TYR A C 1
ATOM 984 O O . TYR A 1 128 ? 7.188 22.625 13.305 1 98.81 128 TYR A O 1
ATOM 992 N N . GLY A 1 129 ? 5.215 22.828 12.242 1 98.81 129 GLY A N 1
ATOM 993 C CA . GLY A 1 129 ? 4.383 22.5 13.391 1 98.81 129 GLY A CA 1
ATOM 994 C C . GLY A 1 129 ? 4.301 21.016 13.656 1 98.81 129 GLY A C 1
ATOM 995 O O . GLY A 1 129 ? 3.209 20.469 13.812 1 98.81 129 GLY A O 1
ATOM 996 N N . LEU A 1 130 ? 5.441 20.312 13.656 1 98.88 130 LEU A N 1
ATOM 997 C CA . LEU A 1 130 ? 5.496 18.938 14.164 1 98.88 130 LEU A CA 1
ATOM 998 C C . LEU A 1 130 ? 5.816 18.922 15.656 1 98.88 130 LEU A C 1
ATOM 1000 O O . LEU A 1 130 ? 6.984 18.953 16.047 1 98.88 130 LEU A O 1
ATOM 1004 N N . ILE A 1 131 ? 4.832 18.781 16.469 1 98.62 131 ILE A N 1
ATOM 1005 C CA . ILE A 1 131 ? 4.844 19.078 17.891 1 98.62 131 ILE A CA 1
ATOM 1006 C C . ILE A 1 131 ? 5.945 18.266 18.578 1 98.62 131 ILE A C 1
ATOM 1008 O O . ILE A 1 131 ? 6.73 18.812 19.359 1 98.62 131 ILE A O 1
ATOM 1012 N N . GLU A 1 132 ? 6.09 16.984 18.25 1 98.62 132 GLU A N 1
ATOM 1013 C CA . GLU A 1 132 ? 7.02 16.094 18.938 1 98.62 132 GLU A CA 1
ATOM 1014 C C . GLU A 1 132 ? 8.469 16.516 18.719 1 98.62 132 GLU A C 1
ATOM 1016 O O . GLU A 1 132 ? 9.367 16.094 19.438 1 98.62 132 GLU A O 1
ATOM 1021 N N . TRP A 1 133 ? 8.688 17.453 17.781 1 98.12 133 TRP A N 1
ATOM 1022 C CA . TRP A 1 133 ? 10.062 17.828 17.453 1 98.12 133 TRP A CA 1
ATOM 1023 C C . TRP A 1 133 ? 10.242 19.344 17.578 1 98.12 133 TRP A C 1
ATOM 1025 O O . TRP A 1 133 ? 11.375 19.844 17.562 1 98.12 133 TRP A O 1
ATOM 1035 N N . ALA A 1 134 ? 9.156 20.109 17.75 1 98.25 134 ALA A N 1
ATOM 1036 C CA . ALA A 1 134 ? 9.258 21.562 17.734 1 98.25 134 ALA A CA 1
ATOM 1037 C C . ALA A 1 134 ? 8.344 22.203 18.781 1 98.25 134 ALA A C 1
ATOM 1039 O O . ALA A 1 134 ? 7.84 23.312 18.594 1 98.25 134 ALA A O 1
ATOM 1040 N N . ARG A 1 135 ? 8.109 21.547 19.859 1 98 135 ARG A N 1
ATOM 1041 C CA . ARG A 1 135 ? 7.121 21.953 20.859 1 98 135 ARG A CA 1
ATOM 1042 C C . ARG A 1 135 ? 7.43 23.328 21.406 1 98 135 ARG A C 1
ATOM 1044 O O . ARG A 1 135 ? 6.551 24.203 21.453 1 98 135 ARG A O 1
ATOM 1051 N N . GLU A 1 136 ? 8.633 23.578 21.812 1 97.94 136 GLU A N 1
ATOM 1052 C CA . GLU A 1 136 ? 9 24.859 22.406 1 97.94 136 GLU A CA 1
ATOM 1053 C C . GLU A 1 136 ? 8.898 26 21.391 1 97.94 136 GLU A C 1
ATOM 1055 O O . GLU A 1 136 ? 8.43 27.094 21.734 1 97.94 136 GLU A O 1
ATOM 1060 N N . GLU A 1 137 ? 9.312 25.734 20.188 1 98.5 137 GLU A N 1
ATOM 1061 C CA . GLU A 1 137 ? 9.219 26.734 19.141 1 98.5 137 GLU A CA 1
ATOM 1062 C C . GLU A 1 137 ? 7.766 27.062 18.812 1 98.5 137 GLU A C 1
ATOM 1064 O O . GLU A 1 137 ? 7.434 28.219 18.547 1 98.5 137 GLU A O 1
ATOM 1069 N N . ILE A 1 138 ? 6.945 26.062 18.859 1 98.81 138 ILE A N 1
ATOM 1070 C CA . ILE A 1 138 ? 5.535 26.234 18.516 1 98.81 138 ILE A CA 1
ATOM 1071 C C . ILE A 1 138 ? 4.859 27.141 19.531 1 98.81 138 ILE A C 1
ATOM 1073 O O . ILE A 1 138 ? 4.066 28.016 19.156 1 98.81 138 ILE A O 1
ATOM 1077 N N . VAL A 1 139 ? 5.168 27.047 20.781 1 98.56 139 VAL A N 1
ATOM 1078 C CA . VAL A 1 139 ? 4.57 27.828 21.859 1 98.56 139 VAL A CA 1
ATOM 1079 C C . VAL A 1 139 ? 4.832 29.312 21.609 1 98.56 139 VAL A C 1
ATOM 1081 O O . VAL A 1 139 ? 3.984 30.156 21.922 1 98.56 139 VAL A O 1
ATOM 1084 N N . GLN A 1 140 ? 5.914 29.609 20.953 1 98.06 140 GLN A N 1
ATOM 1085 C CA . GLN A 1 140 ? 6.32 31 20.781 1 98.06 140 GLN A CA 1
ATOM 1086 C C . GLN A 1 140 ? 5.973 31.5 19.375 1 98.06 140 GLN A C 1
ATOM 1088 O O . GLN A 1 140 ? 6.18 32.688 19.062 1 98.06 140 GLN A O 1
ATOM 1093 N N . ALA A 1 141 ? 5.418 30.688 18.625 1 98.5 141 ALA A N 1
ATOM 1094 C CA . ALA A 1 141 ? 5.27 30.969 17.203 1 98.5 141 ALA A CA 1
ATOM 1095 C C . ALA A 1 141 ? 4.098 31.922 16.953 1 98.5 141 ALA A C 1
ATOM 1097 O O . ALA A 1 141 ? 3.105 31.891 17.688 1 98.5 141 ALA A O 1
ATOM 1098 N N . ARG A 1 142 ? 4.207 32.719 15.922 1 98.5 142 ARG A N 1
ATOM 1099 C CA . ARG A 1 142 ? 3.104 33.531 15.398 1 98.5 142 ARG A CA 1
ATOM 1100 C C . ARG A 1 142 ? 2.566 32.906 14.102 1 98.5 142 ARG A C 1
ATOM 1102 O O . ARG A 1 142 ? 1.448 33.219 13.688 1 98.5 142 ARG A O 1
ATOM 1109 N N . LEU A 1 143 ? 3.443 32.156 13.453 1 98.88 143 LEU A N 1
ATOM 1110 C CA . LEU A 1 143 ? 3.107 31.484 12.203 1 98.88 143 LEU A CA 1
ATOM 1111 C C . LEU A 1 143 ? 3.549 30.031 12.242 1 98.88 143 LEU A C 1
ATOM 1113 O O . LEU A 1 143 ? 4.734 29.734 12.414 1 98.88 143 LEU A O 1
ATOM 1117 N N . ILE A 1 144 ? 2.609 29.172 12.109 1 98.94 144 ILE A N 1
ATOM 1118 C CA . ILE A 1 144 ? 2.896 27.75 12.023 1 98.94 144 ILE A CA 1
ATOM 1119 C C . ILE A 1 144 ? 2.691 27.266 10.586 1 98.94 144 ILE A C 1
ATOM 1121 O O . ILE A 1 144 ? 1.667 27.562 9.969 1 98.94 144 ILE A O 1
ATOM 1125 N N . ALA A 1 145 ? 3.73 26.625 10.047 1 98.81 145 ALA A N 1
ATOM 1126 C CA . ALA A 1 145 ? 3.578 25.797 8.859 1 98.81 145 ALA A CA 1
ATOM 1127 C C . ALA A 1 145 ? 3.123 24.391 9.242 1 98.81 145 ALA A C 1
ATOM 1129 O O . ALA A 1 145 ? 3.928 23.562 9.688 1 98.81 145 ALA A O 1
ATOM 1130 N N . ASN A 1 146 ? 1.844 24.156 9.07 1 98.81 146 ASN A N 1
ATOM 1131 C CA . ASN A 1 146 ? 1.283 22.859 9.414 1 98.81 146 ASN A CA 1
ATOM 1132 C C . ASN A 1 146 ? 1.805 21.75 8.492 1 98.81 146 ASN A C 1
ATOM 1134 O O . ASN A 1 146 ? 1.697 21.859 7.27 1 98.81 146 ASN A O 1
ATOM 1138 N N . PRO A 1 147 ? 2.389 20.688 9.055 1 98.69 147 PRO A N 1
ATOM 1139 C CA . PRO A 1 147 ? 3.018 19.641 8.234 1 98.69 147 PRO A CA 1
ATOM 1140 C C . PRO A 1 147 ? 2.029 18.953 7.305 1 98.69 147 PRO A C 1
ATOM 1142 O O . PRO A 1 147 ? 0.833 18.891 7.602 1 98.69 147 PRO A O 1
ATOM 1145 N N . GLY A 1 148 ? 2.557 18.469 6.227 1 98.06 148 GLY A N 1
ATOM 1146 C CA . GLY A 1 148 ? 1.757 17.625 5.352 1 98.06 148 GLY A CA 1
ATOM 1147 C C . GLY A 1 148 ? 1.466 16.266 5.938 1 98.06 148 GLY A C 1
ATOM 1148 O O . GLY A 1 148 ? 2.15 15.82 6.863 1 98.06 148 GLY A O 1
ATOM 1149 N N . CYS A 1 149 ? 0.464 15.633 5.348 1 98.44 149 CYS A N 1
ATOM 1150 C CA . CYS A 1 149 ? 0.021 14.359 5.902 1 98.44 149 CYS A CA 1
ATOM 1151 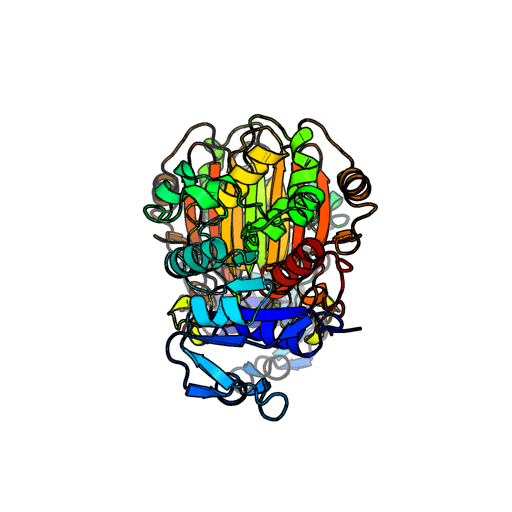C C . CYS A 1 149 ? 1.089 13.281 5.723 1 98.44 149 CYS A C 1
ATOM 1153 O O . CYS A 1 149 ? 1.488 12.633 6.691 1 98.44 149 CYS A O 1
ATOM 1155 N N . TYR A 1 150 ? 1.694 13.094 4.523 1 98.62 150 TYR A N 1
ATOM 1156 C CA . TYR A 1 150 ? 2.738 12.102 4.285 1 98.62 150 TYR A CA 1
ATOM 1157 C C . TYR A 1 150 ? 3.984 12.414 5.105 1 98.62 150 TYR A C 1
ATOM 1159 O O . TYR A 1 150 ? 4.547 11.531 5.754 1 98.62 150 TYR A O 1
ATOM 1167 N N . PRO A 1 151 ? 4.402 13.703 5.074 1 98.81 151 PRO A N 1
ATOM 1168 C CA . PRO A 1 151 ? 5.566 14.039 5.895 1 98.81 151 PRO A CA 1
ATOM 1169 C C . PRO A 1 151 ? 5.359 13.734 7.375 1 98.81 151 PRO A C 1
ATOM 1171 O O . PRO A 1 151 ? 6.258 13.211 8.031 1 98.81 151 PRO A O 1
ATOM 1174 N N . THR A 1 152 ? 4.18 14.031 7.883 1 98.88 152 THR A N 1
ATOM 1175 C CA . THR A 1 152 ? 3.902 13.766 9.289 1 98.88 152 THR A CA 1
ATOM 1176 C C . THR A 1 152 ? 4.082 12.281 9.609 1 98.88 152 THR A C 1
ATOM 1178 O O . THR A 1 152 ? 4.836 11.93 10.516 1 98.88 152 THR A O 1
ATOM 1181 N N . ALA A 1 153 ? 3.443 11.43 8.844 1 98.88 153 ALA A N 1
ATOM 1182 C CA . ALA A 1 153 ? 3.502 9.992 9.086 1 98.88 153 ALA A CA 1
ATOM 1183 C C . ALA A 1 153 ? 4.926 9.469 8.93 1 98.88 153 ALA A C 1
ATOM 1185 O O . ALA A 1 153 ? 5.379 8.633 9.711 1 98.88 153 ALA A O 1
ATOM 1186 N N . THR A 1 154 ? 5.656 9.906 7.938 1 98.88 154 THR A N 1
ATOM 1187 C CA . THR A 1 154 ? 7 9.438 7.629 1 98.88 154 THR A CA 1
ATOM 1188 C C . THR A 1 154 ? 7.996 9.914 8.68 1 98.88 154 THR A C 1
ATOM 1190 O O . THR A 1 154 ? 8.758 9.117 9.227 1 98.88 154 THR A O 1
ATOM 1193 N N . LEU A 1 155 ? 7.973 11.227 8.992 1 98.88 155 LEU A N 1
ATOM 1194 C CA . LEU A 1 155 ? 8.945 11.828 9.891 1 98.88 155 LEU A CA 1
ATOM 1195 C C . LEU A 1 155 ? 8.797 11.273 11.305 1 98.88 155 LEU A C 1
ATOM 1197 O O . LEU A 1 155 ? 9.797 10.93 11.945 1 98.88 155 LEU A O 1
ATOM 1201 N N . LEU A 1 156 ? 7.547 11.195 11.789 1 98.88 156 LEU A N 1
ATOM 1202 C CA . LEU A 1 156 ? 7.348 10.656 13.133 1 98.88 156 LEU A CA 1
ATOM 1203 C C . LEU A 1 156 ? 7.883 9.234 13.227 1 98.88 156 LEU A C 1
ATOM 1205 O O . LEU A 1 156 ? 8.375 8.82 14.281 1 98.88 156 LEU A O 1
ATOM 1209 N N . GLY A 1 157 ? 7.855 8.523 12.172 1 98.88 157 GLY A N 1
ATOM 1210 C CA . GLY A 1 157 ? 8.367 7.164 12.156 1 98.88 157 GLY A CA 1
ATOM 1211 C C . GLY A 1 157 ? 9.883 7.098 12.078 1 98.88 157 GLY A C 1
ATOM 1212 O O . GLY A 1 157 ? 10.516 6.383 12.859 1 98.88 157 GLY A O 1
ATOM 1213 N N . ILE A 1 158 ? 10.539 7.902 11.258 1 98.81 158 ILE A N 1
ATOM 1214 C CA . ILE A 1 158 ? 11.906 7.602 10.844 1 98.81 158 ILE A CA 1
ATOM 1215 C C . ILE A 1 158 ? 12.883 8.477 11.625 1 98.81 158 ILE A C 1
ATOM 1217 O O . ILE A 1 158 ? 14.055 8.117 11.789 1 98.81 158 ILE A O 1
ATOM 1221 N N . LEU A 1 159 ? 12.453 9.648 12.102 1 98.69 159 LEU A N 1
ATOM 1222 C CA . LEU A 1 159 ? 13.367 10.617 12.703 1 98.69 159 LEU A CA 1
ATOM 1223 C C . LEU A 1 159 ? 14.125 9.992 13.875 1 98.69 159 LEU A C 1
ATOM 1225 O O . LEU A 1 159 ? 15.328 10.195 14.016 1 98.69 159 LEU A O 1
ATOM 1229 N N . PRO A 1 160 ? 13.461 9.188 14.766 1 98.62 160 PRO A N 1
ATOM 1230 C CA . PRO A 1 160 ? 14.188 8.594 15.883 1 98.62 160 PRO A CA 1
ATOM 1231 C C . PRO A 1 160 ? 15.352 7.723 15.438 1 98.62 160 PRO A C 1
ATOM 1233 O O . PRO A 1 160 ? 16.281 7.477 16.219 1 98.62 160 PRO A O 1
ATOM 1236 N N . PHE A 1 161 ? 15.367 7.262 14.219 1 98.5 161 PHE A N 1
ATOM 1237 C CA . PHE A 1 161 ? 16.344 6.273 13.766 1 98.5 161 PHE A CA 1
ATOM 1238 C C . PHE A 1 161 ? 17.484 6.941 13.016 1 98.5 161 PHE A C 1
ATOM 1240 O O . PHE A 1 161 ? 18.484 6.297 12.703 1 98.5 161 PHE A O 1
ATOM 1247 N N . ILE A 1 162 ? 17.391 8.203 12.672 1 97.81 162 ILE A N 1
ATOM 1248 C CA . ILE A 1 162 ? 18.344 8.875 11.789 1 97.81 162 ILE A CA 1
ATOM 1249 C C . ILE A 1 162 ? 19.766 8.711 12.32 1 97.81 162 ILE A C 1
ATOM 1251 O O . ILE A 1 162 ? 20.672 8.398 11.555 1 97.81 162 ILE A O 1
ATOM 1255 N N . PRO A 1 163 ? 20.016 8.812 13.68 1 96.88 163 PRO A N 1
ATOM 1256 C CA . PRO A 1 163 ? 21.391 8.656 14.18 1 96.88 163 PRO A CA 1
ATOM 1257 C C . PRO A 1 163 ? 21.938 7.246 13.969 1 96.88 163 PRO A C 1
ATOM 1259 O O . PRO A 1 163 ? 23.141 7.031 14.039 1 96.88 163 PRO A O 1
ATOM 1262 N N . TYR A 1 164 ? 21.062 6.293 13.711 1 97.69 164 TYR A N 1
ATOM 1263 C CA . TYR A 1 164 ? 21.469 4.891 13.656 1 97.69 164 TYR A CA 1
ATOM 1264 C C . TYR A 1 164 ? 21.594 4.414 12.219 1 97.69 164 TYR A C 1
ATOM 1266 O O . TYR A 1 164 ? 22.031 3.285 11.969 1 97.69 164 TYR A O 1
ATOM 1274 N N . LEU A 1 165 ? 21.234 5.215 11.266 1 97.75 165 LEU A N 1
ATOM 1275 C CA . LEU A 1 165 ? 21.172 4.793 9.867 1 97.75 165 LEU A CA 1
ATOM 1276 C C . LEU A 1 165 ? 22.562 4.832 9.227 1 97.75 165 LEU A C 1
ATOM 1278 O O . LEU A 1 165 ? 23.391 5.656 9.594 1 97.75 165 LEU A O 1
ATOM 1282 N N . ASP A 1 166 ? 22.75 3.928 8.32 1 96.12 166 ASP A N 1
ATOM 1283 C CA . ASP A 1 166 ? 23.938 3.939 7.473 1 96.12 166 ASP A CA 1
ATOM 1284 C C . ASP A 1 166 ? 24.031 5.227 6.66 1 96.12 166 ASP A C 1
ATOM 1286 O O . ASP A 1 166 ? 23.078 5.598 5.969 1 96.12 166 ASP A O 1
ATOM 1290 N N . GLU A 1 167 ? 25.172 5.883 6.633 1 91.44 167 GLU A N 1
ATOM 1291 C CA . GLU A 1 167 ? 25.344 7.199 6.027 1 91.44 167 GLU A CA 1
ATOM 1292 C C . GLU A 1 167 ? 25.188 7.137 4.512 1 91.44 167 GLU A C 1
ATOM 1294 O O . GLU A 1 167 ? 24.719 8.102 3.893 1 91.44 167 GLU A O 1
ATOM 1299 N N . ASP A 1 168 ? 25.453 6.074 3.904 1 89.12 168 ASP A N 1
ATOM 1300 C CA . ASP A 1 168 ? 25.484 5.977 2.449 1 89.12 168 ASP A CA 1
ATOM 1301 C C . ASP A 1 168 ? 24.188 5.387 1.906 1 89.12 168 ASP A C 1
ATOM 1303 O O . ASP A 1 168 ? 24.016 5.258 0.692 1 89.12 168 ASP A O 1
ATOM 1307 N N . SER A 1 169 ? 23.312 5.164 2.793 1 91.44 169 SER A N 1
ATOM 1308 C CA . SER A 1 169 ? 22.109 4.496 2.324 1 91.44 169 SER A CA 1
ATOM 1309 C C . SER A 1 169 ? 20.969 5.492 2.094 1 91.44 169 SER A C 1
ATOM 1311 O O . SER A 1 169 ? 20.969 6.57 2.691 1 91.44 169 SER A O 1
ATOM 1313 N N . SER A 1 170 ? 20.094 5.203 1.174 1 95.62 170 SER A N 1
ATOM 1314 C CA . SER A 1 170 ? 18.891 5.984 0.902 1 95.62 170 SER A CA 1
ATOM 1315 C C . SER A 1 170 ? 17.688 5.461 1.702 1 95.62 170 SER A C 1
ATOM 1317 O O . SER A 1 170 ? 17.719 4.34 2.205 1 95.62 170 SER A O 1
ATOM 1319 N N . LEU A 1 171 ? 16.75 6.309 1.841 1 97.5 171 LEU A N 1
ATOM 1320 C CA . LEU A 1 171 ? 15.469 5.914 2.404 1 97.5 171 LEU A CA 1
ATOM 1321 C C . LEU A 1 171 ? 14.453 5.621 1.299 1 97.5 171 LEU A C 1
ATOM 1323 O O . LEU A 1 171 ? 14.406 6.332 0.293 1 97.5 171 LEU A O 1
ATOM 1327 N N . PHE A 1 172 ? 13.75 4.543 1.437 1 98.44 172 PHE A N 1
ATOM 1328 C CA . PHE A 1 172 ? 12.609 4.254 0.576 1 98.44 172 PHE A CA 1
ATOM 1329 C C . PHE A 1 172 ? 11.297 4.359 1.353 1 98.44 172 PHE A C 1
ATOM 1331 O O . PHE A 1 172 ? 11.148 3.752 2.414 1 98.44 172 PHE A O 1
ATOM 1338 N N . VAL A 1 173 ? 10.406 5.18 0.86 1 98.75 173 VAL A N 1
ATOM 1339 C CA . VAL A 1 173 ? 9.117 5.402 1.515 1 98.75 173 VAL A CA 1
ATOM 1340 C C . VAL A 1 173 ? 7.984 4.969 0.588 1 98.75 173 VAL A C 1
ATOM 1342 O O . VAL A 1 173 ? 7.77 5.574 -0.464 1 98.75 173 VAL A O 1
ATOM 1345 N N . ASP A 1 174 ? 7.312 3.898 0.91 1 98.81 174 ASP A N 1
ATOM 1346 C CA . ASP A 1 174 ? 6.098 3.445 0.237 1 98.81 174 ASP A CA 1
ATOM 1347 C C . ASP A 1 174 ? 4.855 3.84 1.027 1 98.81 174 ASP A C 1
ATOM 1349 O O . ASP A 1 174 ? 4.555 3.24 2.062 1 98.81 174 ASP A O 1
ATOM 1353 N N . ALA A 1 175 ? 4.141 4.82 0.528 1 98.75 175 ALA A N 1
ATOM 1354 C CA . ALA A 1 175 ? 3.043 5.398 1.298 1 98.75 175 ALA A CA 1
ATOM 1355 C C . ALA A 1 175 ? 1.699 5.113 0.637 1 98.75 175 ALA A C 1
ATOM 1357 O O . ALA A 1 175 ? 1.574 5.188 -0.588 1 98.75 175 ALA A O 1
ATOM 1358 N N . LYS A 1 176 ? 0.665 4.742 1.403 1 98.5 176 LYS A N 1
ATOM 1359 C CA . LYS A 1 176 ? -0.699 4.457 0.967 1 98.5 176 LYS A CA 1
ATOM 1360 C C . LYS A 1 176 ? -1.694 5.418 1.611 1 98.5 176 LYS A C 1
ATOM 1362 O O . LYS A 1 176 ? -1.719 5.566 2.834 1 98.5 176 LYS A O 1
ATOM 1367 N N . SER A 1 177 ? -2.461 6.035 0.843 1 97.88 177 SER A N 1
ATOM 1368 C CA . SER A 1 177 ? -3.404 7.004 1.389 1 97.88 177 SER A CA 1
ATOM 1369 C C . SER A 1 177 ? -4.82 6.742 0.884 1 97.88 177 SER A C 1
ATOM 1371 O O . SER A 1 177 ? -5.004 6.219 -0.218 1 97.88 177 SER A O 1
ATOM 1373 N N . GLY A 1 178 ? -5.805 7.137 1.662 1 97.44 178 GLY A N 1
ATOM 1374 C CA . GLY A 1 178 ? -7.18 7.207 1.19 1 97.44 178 GLY A CA 1
ATOM 1375 C C . GLY A 1 178 ? -7.398 8.297 0.156 1 97.44 178 GLY A C 1
ATOM 1376 O O . GLY A 1 178 ? -6.582 9.211 0.028 1 97.44 178 GLY A O 1
ATOM 1377 N N . VAL A 1 179 ? -8.531 8.25 -0.493 1 97.56 179 VAL A N 1
ATOM 1378 C CA . VAL A 1 179 ? -8.859 9.094 -1.638 1 97.56 179 VAL A CA 1
ATOM 1379 C C . VAL A 1 179 ? -9.07 10.531 -1.174 1 97.56 179 VAL A C 1
ATOM 1381 O O . VAL A 1 179 ? -8.844 11.477 -1.933 1 97.56 179 VAL A O 1
ATOM 1384 N N . SER A 1 180 ? -9.406 10.68 0.067 1 96.75 180 SER A N 1
ATOM 1385 C CA . SER A 1 180 ? -9.656 12.023 0.581 1 96.75 180 SER A CA 1
ATOM 1386 C C . SER A 1 180 ? -8.391 12.867 0.559 1 96.75 180 SER A C 1
ATOM 1388 O O . SER A 1 180 ? -8.453 14.102 0.604 1 96.75 180 SER A O 1
ATOM 1390 N N . GLY A 1 181 ? -7.25 12.18 0.507 1 94.31 181 GLY A N 1
ATOM 1391 C CA . GLY A 1 181 ? -5.988 12.898 0.417 1 94.31 181 GLY A CA 1
ATOM 1392 C C . GLY A 1 181 ? -5.844 13.695 -0.867 1 94.31 181 GLY A C 1
ATOM 1393 O O . GLY A 1 181 ? -5.023 14.609 -0.947 1 94.31 181 GLY A O 1
ATOM 1394 N N . ALA A 1 182 ? -6.672 13.367 -1.83 1 92.38 182 ALA A N 1
ATOM 1395 C CA . ALA A 1 182 ? -6.617 14.047 -3.125 1 92.38 182 ALA A CA 1
ATOM 1396 C C . ALA A 1 182 ? -7.477 15.305 -3.121 1 92.38 182 ALA A C 1
ATOM 1398 O O . ALA A 1 182 ? -7.469 16.078 -4.09 1 92.38 182 ALA A O 1
ATOM 1399 N N . GLY A 1 183 ? -8.164 15.539 -2.082 1 91 183 GLY A N 1
ATOM 1400 C CA . GLY A 1 183 ? -9.023 16.703 -1.989 1 91 183 GLY A CA 1
ATOM 1401 C C . GLY A 1 183 ? -10.352 16.516 -2.689 1 91 183 GLY A C 1
ATOM 1402 O O . GLY A 1 183 ? -10.68 15.422 -3.135 1 91 183 GLY A O 1
ATOM 1403 N N . LYS A 1 184 ? -11.062 17.562 -2.855 1 91.25 184 LYS A N 1
ATOM 1404 C CA . LYS A 1 184 ? -12.438 17.516 -3.35 1 91.25 184 LYS A CA 1
ATOM 1405 C C . LYS A 1 184 ? -12.477 17.656 -4.867 1 91.25 184 LYS A C 1
ATOM 1407 O O . LYS A 1 184 ? -13.508 17.391 -5.492 1 91.25 184 LYS A O 1
ATOM 1412 N N . LYS A 1 185 ? -11.414 18.188 -5.383 1 91.25 185 LYS A N 1
ATOM 1413 C CA . LYS A 1 185 ? -11.398 18.359 -6.836 1 91.25 185 LYS A CA 1
ATOM 1414 C C . LYS A 1 185 ? -11.633 17.031 -7.543 1 91.25 185 LYS A C 1
ATOM 1416 O O . LYS A 1 185 ? -11.023 16.016 -7.188 1 91.25 185 LYS A O 1
ATOM 1421 N N . LEU A 1 186 ? -12.516 17.078 -8.555 1 93.81 186 LEU A N 1
ATOM 1422 C CA . LEU A 1 186 ? -12.828 15.875 -9.328 1 93.81 186 LEU A CA 1
ATOM 1423 C C . LEU A 1 186 ? -11.727 15.578 -10.336 1 93.81 186 LEU A C 1
ATOM 1425 O O . LEU A 1 186 ? -11.43 16.406 -11.195 1 93.81 186 LEU A O 1
ATOM 1429 N N . THR A 1 187 ? -11.172 14.438 -10.25 1 95.12 187 THR A N 1
ATOM 1430 C CA . THR A 1 187 ? -10.125 14.023 -11.172 1 95.12 187 THR A CA 1
ATOM 1431 C C . THR A 1 187 ? -10.375 12.609 -11.68 1 95.12 187 THR A C 1
ATOM 1433 O O . THR A 1 187 ? -11.219 11.891 -11.133 1 95.12 187 THR A O 1
ATOM 1436 N N . HIS A 1 188 ? -9.664 12.266 -12.734 1 95.38 188 HIS A N 1
ATOM 1437 C CA . HIS A 1 188 ? -9.742 10.906 -13.258 1 95.38 188 HIS A CA 1
ATOM 1438 C C . HIS A 1 188 ? -9.398 9.883 -12.18 1 95.38 188 HIS A C 1
ATOM 1440 O O . HIS A 1 188 ? -10.094 8.875 -12.039 1 95.38 188 HIS A O 1
ATOM 1446 N N . ASN A 1 189 ? -8.438 10.109 -11.367 1 94.38 189 ASN A N 1
ATOM 1447 C CA . ASN A 1 189 ? -7.926 9.172 -10.367 1 94.38 189 ASN A CA 1
ATOM 1448 C C . A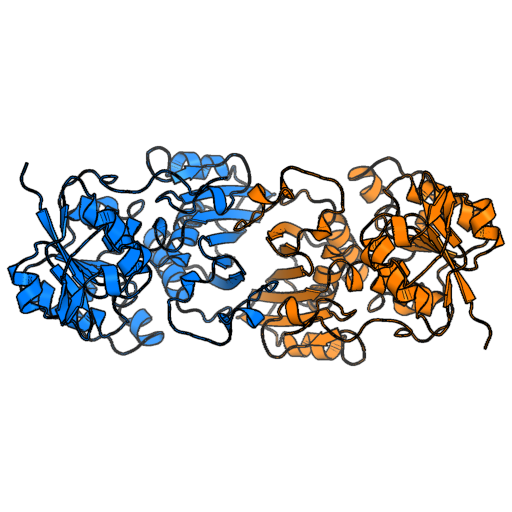SN A 1 189 ? -8.938 8.938 -9.25 1 94.38 189 ASN A C 1
ATOM 1450 O O . ASN A 1 189 ? -8.992 7.855 -8.672 1 94.38 189 ASN A O 1
ATOM 1454 N N . THR A 1 190 ? -9.711 9.961 -9 1 95.12 190 THR A N 1
ATOM 1455 C CA . THR A 1 190 ? -10.617 9.867 -7.859 1 95.12 190 THR A CA 1
ATOM 1456 C C . THR A 1 190 ? -12.008 9.438 -8.305 1 95.12 190 THR A C 1
ATOM 1458 O O . THR A 1 190 ? -12.914 9.289 -7.48 1 95.12 190 THR A O 1
ATOM 1461 N N . HIS A 1 191 ? -12.172 9.344 -9.656 1 96.44 191 HIS A N 1
ATOM 1462 C CA . HIS A 1 191 ? -13.438 8.844 -10.188 1 96.44 191 HIS A CA 1
ATOM 1463 C C . HIS A 1 191 ? -13.719 7.422 -9.711 1 96.44 191 HIS A C 1
ATOM 1465 O O . HIS A 1 191 ? -12.836 6.562 -9.766 1 96.44 191 HIS A O 1
ATOM 1471 N N . TYR A 1 192 ? -14.977 7.211 -9.281 1 94.88 192 TYR A N 1
ATOM 1472 C CA . TYR A 1 192 ? -15.32 5.961 -8.609 1 94.88 192 TYR A CA 1
ATOM 1473 C C . TYR A 1 192 ? -14.977 4.758 -9.477 1 94.88 192 TYR A C 1
ATOM 1475 O O . TYR A 1 192 ? -14.336 3.814 -9.016 1 94.88 192 TYR A O 1
ATOM 1483 N N . PRO A 1 193 ? -15.312 4.711 -10.742 1 94.56 193 PRO A N 1
ATOM 1484 C CA . PRO A 1 193 ? -14.984 3.543 -11.562 1 94.56 193 PRO A CA 1
ATOM 1485 C C . PRO A 1 193 ? -13.477 3.33 -11.711 1 94.56 193 PRO A C 1
ATOM 1487 O O . PRO A 1 193 ? -13.039 2.219 -12.008 1 94.56 193 PRO A O 1
ATOM 1490 N N . THR A 1 194 ? -12.68 4.391 -11.508 1 94.94 194 THR A N 1
ATOM 1491 C CA . THR A 1 194 ? -11.234 4.285 -11.625 1 94.94 194 THR A CA 1
ATOM 1492 C C . THR A 1 194 ? -10.617 3.713 -10.352 1 94.94 194 THR A C 1
ATOM 1494 O O . THR A 1 194 ? -9.852 2.754 -10.406 1 94.94 194 THR A O 1
ATOM 1497 N N . ILE A 1 195 ? -11.094 4.234 -9.188 1 96.75 195 ILE A N 1
ATOM 1498 C CA . ILE A 1 195 ? -10.359 3.922 -7.965 1 96.75 195 ILE A CA 1
ATOM 1499 C C . ILE A 1 195 ? -10.969 2.693 -7.297 1 96.75 195 ILE A C 1
ATOM 1501 O O . ILE A 1 195 ? -10.281 1.955 -6.59 1 96.75 195 ILE A O 1
ATOM 1505 N N . ASN A 1 196 ? -12.242 2.475 -7.492 1 95.56 196 ASN A N 1
ATOM 1506 C CA . ASN A 1 196 ? -12.867 1.281 -6.934 1 95.56 196 ASN A CA 1
ATOM 1507 C C . ASN A 1 196 ? -12.18 0.007 -7.422 1 95.56 196 ASN A C 1
ATOM 1509 O O . ASN A 1 196 ? -12.023 -0.194 -8.625 1 95.56 196 ASN A O 1
ATOM 1513 N N . GLU A 1 197 ? -11.773 -0.913 -6.441 1 96.56 197 GLU A N 1
ATOM 1514 C CA . GLU A 1 197 ? -11.07 -2.156 -6.746 1 96.56 197 GLU A CA 1
ATOM 1515 C C . GLU A 1 197 ? -9.758 -1.888 -7.469 1 96.56 197 GLU A C 1
ATOM 1517 O O . GLU A 1 197 ? -9.375 -2.629 -8.375 1 96.56 197 GLU A O 1
ATOM 1522 N N . ASN A 1 198 ? -9.156 -0.741 -7.141 1 97.38 198 ASN A N 1
ATOM 1523 C CA . ASN A 1 198 ? -7.902 -0.369 -7.785 1 97.38 198 ASN A CA 1
ATOM 1524 C C . ASN A 1 198 ? -6.898 0.176 -6.773 1 97.38 198 ASN A C 1
ATOM 1526 O O . ASN A 1 198 ? -7.262 0.504 -5.645 1 97.38 198 ASN A O 1
ATOM 1530 N N . LEU A 1 199 ? -5.645 0.166 -7.086 1 98.25 199 LEU A N 1
ATOM 1531 C CA . LEU A 1 199 ? -4.508 0.676 -6.324 1 98.25 199 LEU A CA 1
ATOM 1532 C C . LEU A 1 199 ? -3.326 0.966 -7.246 1 98.25 199 LEU A C 1
ATOM 1534 O O . LEU A 1 199 ? -2.965 0.134 -8.078 1 98.25 199 LEU A O 1
ATOM 1538 N N . PHE A 1 200 ? -2.758 2.168 -7.145 1 98.38 200 PHE A N 1
ATOM 1539 C CA . PHE A 1 200 ? -1.646 2.529 -8.016 1 98.38 200 PHE A CA 1
ATOM 1540 C C . PHE A 1 200 ? -0.82 3.654 -7.406 1 98.38 200 PHE A C 1
ATOM 1542 O O . PHE A 1 200 ? -1.32 4.418 -6.578 1 98.38 200 PHE A O 1
ATOM 1549 N N . ALA A 1 201 ? 0.423 3.676 -7.797 1 98.25 201 ALA A N 1
ATOM 1550 C CA . ALA A 1 201 ? 1.289 4.785 -7.402 1 98.25 201 ALA A CA 1
ATOM 1551 C C . ALA A 1 201 ? 1.021 6.023 -8.25 1 98.25 201 ALA A C 1
ATOM 1553 O O . ALA A 1 201 ? 0.587 5.914 -9.398 1 98.25 201 ALA A O 1
ATOM 1554 N N . TYR A 1 202 ? 1.201 7.152 -7.688 1 96.12 202 TYR A N 1
ATOM 1555 C CA . TYR A 1 202 ? 1.089 8.406 -8.422 1 96.12 202 TYR A CA 1
ATOM 1556 C C . TYR A 1 202 ? 2.219 9.359 -8.047 1 96.12 202 TYR A C 1
ATOM 1558 O O . TYR A 1 202 ? 2.619 9.43 -6.879 1 96.12 202 TYR A O 1
ATOM 1566 N N . SER A 1 203 ? 2.816 10.008 -9.031 1 94.75 203 SER A N 1
ATOM 1567 C CA . SER A 1 203 ? 3.902 10.977 -8.906 1 94.75 203 SER A CA 1
ATOM 1568 C C . SER A 1 203 ? 5.074 10.391 -8.125 1 94.75 203 SER A C 1
ATOM 1570 O O . SER A 1 203 ? 5.566 11 -7.176 1 94.75 203 SER A O 1
ATOM 1572 N N . PRO A 1 204 ? 5.445 9.133 -8.5 1 96.25 204 PRO A N 1
ATOM 1573 C CA . PRO A 1 204 ? 6.574 8.539 -7.77 1 96.25 204 PRO A CA 1
ATOM 1574 C C . PRO A 1 204 ? 7.879 9.297 -7.992 1 96.25 204 PRO A C 1
ATOM 1576 O O . PRO A 1 204 ? 8.188 9.688 -9.125 1 96.25 204 PRO A O 1
ATOM 1579 N N . LEU A 1 205 ? 8.648 9.523 -6.922 1 93.75 205 LEU A N 1
ATOM 1580 C CA . LEU A 1 205 ? 9.977 10.133 -6.949 1 93.75 205 LEU A CA 1
ATOM 1581 C C . LEU A 1 205 ? 9.906 11.578 -7.438 1 93.75 205 LEU A C 1
ATOM 1583 O O . LEU A 1 205 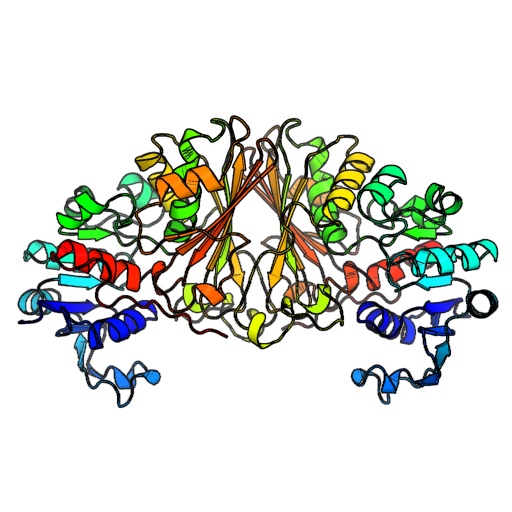? 10.914 12.141 -7.871 1 93.75 205 LEU A O 1
ATOM 1587 N N . SER A 1 206 ? 8.688 12.164 -7.457 1 90.19 206 SER A N 1
ATOM 1588 C CA . SER A 1 206 ? 8.539 13.531 -7.926 1 90.19 206 SER A CA 1
ATOM 1589 C C . SER A 1 206 ? 7.488 14.281 -7.109 1 90.19 206 SER A C 1
ATOM 1591 O O . SER A 1 206 ? 7.258 15.477 -7.332 1 90.19 206 SER A O 1
ATOM 1593 N N . HIS A 1 207 ? 6.922 13.562 -6.203 1 92.31 207 HIS A N 1
ATOM 1594 C CA . HIS A 1 207 ? 5.891 14.172 -5.367 1 92.31 207 HIS A CA 1
ATOM 1595 C C . HIS A 1 207 ? 6.473 15.289 -4.504 1 92.31 207 HIS A C 1
ATOM 1597 O O . HIS A 1 207 ? 7.547 15.133 -3.922 1 92.31 207 HIS A O 1
ATOM 1603 N N . ARG A 1 208 ? 5.727 16.297 -4.266 1 92 208 ARG A N 1
ATOM 1604 C CA . ARG A 1 208 ? 6.207 17.516 -3.635 1 92 208 ARG A CA 1
ATOM 1605 C C . ARG A 1 208 ? 6.414 17.312 -2.139 1 92 208 ARG A C 1
ATOM 1607 O O . ARG A 1 208 ? 7.059 18.141 -1.48 1 92 208 ARG A O 1
ATOM 1614 N N . HIS A 1 209 ? 5.844 16.297 -1.559 1 95.44 209 HIS A N 1
ATOM 1615 C CA . HIS A 1 209 ? 6.082 16 -0.152 1 95.44 209 HIS A CA 1
ATOM 1616 C C . HIS A 1 209 ? 7.484 15.43 0.059 1 95.44 209 HIS A C 1
ATOM 1618 O O . HIS A 1 209 ? 7.984 15.406 1.186 1 95.44 209 HIS A O 1
ATOM 1624 N N . GLU A 1 210 ? 8.117 14.945 -0.984 1 96.69 210 GLU A N 1
ATOM 1625 C CA . GLU A 1 210 ? 9.445 14.344 -0.875 1 96.69 210 GLU A CA 1
ATOM 1626 C C . GLU A 1 210 ? 10.469 15.359 -0.386 1 96.69 210 GLU A C 1
ATOM 1628 O O . GLU A 1 210 ? 11.172 15.117 0.597 1 96.69 210 GLU A O 1
ATOM 1633 N N . PRO A 1 211 ? 10.57 16.594 -0.984 1 96.94 211 PRO A N 1
ATOM 1634 C CA . PRO A 1 211 ? 11.531 17.562 -0.468 1 96.94 211 PRO A CA 1
ATOM 1635 C C . PRO A 1 211 ? 11.227 18 0.962 1 96.94 211 PRO A C 1
ATOM 1637 O O . PRO A 1 211 ? 12.141 18.312 1.73 1 96.94 211 PRO A O 1
ATOM 1640 N N . GLU A 1 212 ? 9.93 18.047 1.299 1 98.06 212 GLU A N 1
ATOM 1641 C CA . GLU A 1 212 ? 9.547 18.375 2.668 1 98.06 212 GLU A CA 1
ATOM 1642 C C . GLU A 1 212 ? 10.094 17.359 3.656 1 98.06 212 GLU A C 1
ATOM 1644 O O . GLU A 1 212 ? 10.703 17.719 4.664 1 98.06 212 GLU A O 1
ATOM 1649 N N . ILE A 1 213 ? 9.961 16.047 3.367 1 98.56 213 ILE A N 1
ATOM 1650 C CA . ILE A 1 213 ? 10.469 14.969 4.207 1 98.56 213 ILE A CA 1
ATOM 1651 C C . ILE A 1 213 ? 11.992 15.062 4.301 1 98.56 213 ILE A C 1
ATOM 1653 O O . ILE A 1 213 ? 12.555 15.055 5.402 1 98.56 213 ILE A O 1
ATOM 1657 N N . ALA A 1 214 ? 12.617 15.234 3.193 1 97.94 214 ALA A N 1
ATOM 1658 C CA . ALA A 1 214 ? 14.078 15.266 3.137 1 97.94 214 ALA A CA 1
ATOM 1659 C C . ALA A 1 214 ? 14.633 16.438 3.938 1 97.94 214 ALA A C 1
ATOM 1661 O O . ALA A 1 214 ? 15.602 16.281 4.688 1 97.94 214 ALA A O 1
ATOM 1662 N N . GLU A 1 215 ? 14.047 17.578 3.766 1 98 215 GLU A N 1
ATOM 1663 C CA . GLU A 1 215 ? 14.539 18.781 4.445 1 98 215 GLU A CA 1
ATOM 1664 C C . GLU A 1 215 ? 14.422 18.641 5.961 1 98 215 GLU A C 1
ATOM 1666 O O . GLU A 1 215 ? 15.336 19.016 6.695 1 98 215 GLU A O 1
ATOM 1671 N N . LYS A 1 216 ? 13.305 18.125 6.441 1 98.44 216 LYS A N 1
ATOM 1672 C CA . LYS A 1 216 ? 13.109 18.047 7.883 1 98.44 216 LYS A CA 1
ATOM 1673 C C . LYS A 1 216 ? 13.961 16.938 8.492 1 98.44 216 LYS A C 1
ATOM 1675 O O . LYS A 1 216 ? 14.414 17.047 9.641 1 98.44 216 LYS A O 1
ATOM 1680 N N . ILE A 1 217 ? 14.211 15.875 7.695 1 98.06 217 ILE A N 1
ATOM 1681 C CA . ILE A 1 217 ? 15.18 14.883 8.141 1 98.06 217 ILE A CA 1
ATOM 1682 C C . ILE A 1 217 ? 16.547 15.539 8.32 1 98.06 217 ILE A C 1
ATOM 1684 O O . ILE A 1 217 ? 17.234 15.297 9.32 1 98.06 217 ILE A O 1
ATOM 1688 N N . GLU A 1 218 ? 16.891 16.344 7.352 1 97 218 GLU A N 1
ATOM 1689 C CA . GLU A 1 218 ? 18.172 17.047 7.438 1 97 218 GLU A CA 1
ATOM 1690 C C . GLU A 1 218 ? 18.188 18.016 8.617 1 97 218 GLU A C 1
ATOM 1692 O O . GLU A 1 218 ? 19.188 18.109 9.336 1 97 218 GLU A O 1
ATOM 1697 N N . LEU A 1 219 ? 17.156 18.719 8.844 1 96.44 219 LEU A N 1
ATOM 1698 C CA . LEU A 1 219 ? 17.047 19.703 9.906 1 96.44 219 LEU A CA 1
ATOM 1699 C C . LEU A 1 219 ? 17.219 19.062 11.273 1 96.44 219 LEU A C 1
ATOM 1701 O O . LEU A 1 219 ? 18.078 19.484 12.062 1 96.44 219 LEU A O 1
ATOM 1705 N N . TRP A 1 220 ? 16.469 18.016 11.562 1 96.5 220 TRP A N 1
ATOM 1706 C CA . TRP A 1 220 ? 16.453 17.453 12.914 1 96.5 220 TRP A CA 1
ATOM 1707 C C . TRP A 1 220 ? 17.438 16.297 13.039 1 96.5 220 TRP A C 1
ATOM 1709 O O . TRP A 1 220 ? 17.969 16.047 14.125 1 96.5 220 TRP A O 1
ATOM 1719 N N . GLY A 1 221 ? 17.672 15.609 11.93 1 93.75 221 GLY A N 1
ATOM 1720 C CA . GLY A 1 221 ? 18.641 14.523 11.938 1 93.75 221 GLY A CA 1
ATOM 1721 C C . GLY A 1 221 ? 20.078 15 11.773 1 93.75 221 GLY A C 1
ATOM 1722 O O . GLY A 1 221 ? 21.016 14.242 12.023 1 93.75 221 GLY A O 1
ATOM 1723 N N . LYS A 1 222 ? 20.266 16.297 11.281 1 92 222 LYS A N 1
ATOM 1724 C CA . LYS A 1 222 ? 21.547 16.938 11.078 1 92 222 LYS A CA 1
ATOM 1725 C C . LYS A 1 222 ? 22.375 16.219 10.008 1 92 222 LYS A C 1
ATOM 1727 O O . LYS A 1 222 ? 23.594 16.25 10.031 1 92 222 LYS A O 1
ATOM 1732 N N . LYS A 1 223 ? 21.703 15.445 9.234 1 90.94 223 LYS A N 1
ATOM 1733 C CA . LYS A 1 223 ? 22.312 14.734 8.117 1 90.94 223 LYS A CA 1
ATOM 1734 C C . LYS A 1 223 ? 21.375 14.672 6.918 1 90.94 223 LYS A C 1
ATOM 1736 O O . LYS A 1 223 ? 20.203 14.32 7.062 1 90.94 223 LYS A O 1
ATOM 1741 N N . ALA A 1 224 ? 22.016 15.023 5.805 1 92.81 224 ALA A N 1
ATOM 1742 C CA . ALA A 1 224 ? 21.219 14.891 4.586 1 92.81 224 ALA A CA 1
ATOM 1743 C C . ALA A 1 224 ? 20.984 13.422 4.242 1 92.81 224 ALA A C 1
ATOM 1745 O O . ALA A 1 224 ? 21.891 12.594 4.391 1 92.81 224 ALA A O 1
ATOM 1746 N N . LYS A 1 225 ? 19.828 13.094 3.895 1 94.56 225 LYS A N 1
ATOM 1747 C CA . LYS A 1 225 ? 19.469 11.75 3.465 1 94.56 225 LYS A CA 1
ATOM 1748 C C . LYS A 1 225 ? 18.672 11.789 2.166 1 94.56 225 LYS A C 1
ATOM 1750 O O . LYS A 1 225 ? 17.781 12.633 1.999 1 94.56 225 LYS A O 1
ATOM 1755 N N . LYS A 1 226 ? 19.078 10.977 1.225 1 95.94 226 LYS A N 1
ATOM 1756 C CA . LYS A 1 226 ? 18.266 10.828 0.018 1 95.94 226 LYS A CA 1
ATOM 1757 C C . LYS A 1 226 ? 16.969 10.086 0.316 1 95.94 226 LYS A C 1
ATOM 1759 O O . LYS A 1 226 ? 17 8.984 0.875 1 95.94 226 LYS A O 1
ATOM 1764 N N . VAL A 1 227 ? 15.883 10.703 -0.035 1 97.69 227 VAL A N 1
ATOM 1765 C CA . VAL A 1 227 ? 14.562 10.117 0.207 1 97.69 227 VAL A CA 1
ATOM 1766 C C . VAL A 1 227 ? 13.914 9.742 -1.123 1 97.69 227 VAL A C 1
ATOM 1768 O O . VAL A 1 227 ? 13.82 10.57 -2.029 1 97.69 227 VAL A O 1
ATOM 1771 N N . ASN A 1 228 ? 13.602 8.484 -1.324 1 98.19 228 ASN A N 1
ATOM 1772 C CA . ASN A 1 228 ? 12.75 8.031 -2.422 1 98.19 228 ASN A CA 1
ATOM 1773 C C . ASN A 1 228 ? 11.305 7.836 -1.976 1 98.19 228 ASN A C 1
ATOM 1775 O O . ASN A 1 228 ? 11 6.887 -1.252 1 98.19 228 ASN A O 1
ATOM 1779 N N . PHE A 1 229 ? 10.484 8.695 -2.443 1 98.56 229 PHE A N 1
ATOM 1780 C CA . PHE A 1 229 ? 9.109 8.742 -1.954 1 98.56 229 PHE A CA 1
ATOM 1781 C C . PHE A 1 229 ? 8.141 8.25 -3.023 1 98.56 229 PHE A C 1
ATOM 1783 O O . PHE A 1 229 ? 8.055 8.836 -4.105 1 98.56 229 PHE A O 1
ATOM 1790 N N . ILE A 1 230 ? 7.367 7.16 -2.723 1 98.56 230 ILE A N 1
ATOM 1791 C CA . ILE A 1 230 ? 6.406 6.562 -3.641 1 98.56 230 ILE A CA 1
ATOM 1792 C C . ILE A 1 230 ? 5.016 6.559 -3.004 1 98.56 230 ILE A C 1
ATOM 1794 O O . ILE A 1 230 ? 4.641 5.598 -2.33 1 98.56 230 ILE A O 1
ATOM 1798 N N . PRO A 1 231 ? 4.207 7.516 -3.266 1 98.44 231 PRO A N 1
ATOM 1799 C CA . PRO A 1 231 ? 2.834 7.5 -2.758 1 98.44 231 PRO A CA 1
ATOM 1800 C C . PRO A 1 231 ? 1.898 6.648 -3.611 1 98.44 231 PRO A C 1
ATOM 1802 O O . PRO A 1 231 ? 2.043 6.602 -4.836 1 98.44 231 PRO A O 1
ATOM 1805 N N . HIS A 1 232 ? 0.957 6.004 -3.012 1 98.56 232 HIS A N 1
ATOM 1806 C CA . HIS A 1 232 ? -0.083 5.211 -3.66 1 98.56 232 HIS A CA 1
ATOM 1807 C C . HIS A 1 232 ? -1.473 5.691 -3.26 1 98.56 232 HIS A C 1
ATOM 1809 O O . HIS A 1 232 ? -1.705 6.035 -2.098 1 98.56 232 HIS A O 1
ATOM 1815 N N . LEU A 1 233 ? -2.369 5.719 -4.23 1 98 233 LEU A N 1
ATOM 1816 C CA . LEU A 1 233 ? -3.785 5.926 -3.947 1 98 233 LEU A CA 1
ATOM 1817 C C . LEU A 1 233 ? -4.508 4.594 -3.777 1 98 233 LEU A C 1
ATOM 1819 O O . LEU A 1 233 ? -4.285 3.66 -4.551 1 98 233 LEU A O 1
ATOM 1823 N N . THR A 1 234 ? -5.266 4.488 -2.727 1 97.5 234 THR A N 1
ATOM 1824 C CA . THR A 1 234 ? -5.984 3.266 -2.379 1 97.5 234 THR A CA 1
ATOM 1825 C C . THR A 1 234 ? -7.492 3.506 -2.379 1 97.5 234 THR A C 1
ATOM 1827 O O . THR A 1 234 ? -7.941 4.652 -2.314 1 97.5 234 THR A O 1
ATOM 1830 N N . PRO A 1 235 ? -8.297 2.488 -2.488 1 96.5 235 PRO A N 1
ATOM 1831 C CA . PRO A 1 235 ? -9.75 2.689 -2.521 1 96.5 235 PRO A CA 1
ATOM 1832 C C . PRO A 1 235 ? -10.359 2.828 -1.128 1 96.5 235 PRO A C 1
ATOM 1834 O O . PRO A 1 235 ? -11.383 2.211 -0.833 1 96.5 235 PRO A O 1
ATOM 1837 N N . LEU A 1 236 ? -9.711 3.549 -0.245 1 96.88 236 LEU A N 1
ATOM 1838 C CA . LEU A 1 236 ? -10.188 3.996 1.061 1 96.88 236 LEU A CA 1
ATOM 1839 C C . LEU A 1 236 ? -10.547 5.477 1.031 1 96.88 236 LEU A C 1
ATOM 1841 O O . LEU A 1 236 ? -10.016 6.234 0.211 1 96.88 236 LEU A O 1
ATOM 1845 N N . THR A 1 237 ? -11.469 5.746 1.896 1 96.25 237 THR A N 1
ATOM 1846 C CA . THR A 1 237 ? -11.797 7.168 1.961 1 96.25 237 THR A CA 1
ATOM 1847 C C . THR A 1 237 ? -10.75 7.93 2.768 1 96.25 237 THR A C 1
ATOM 1849 O O . THR A 1 237 ? -10.203 8.93 2.295 1 96.25 237 THR A O 1
ATOM 1852 N N . ARG A 1 238 ? -10.445 7.453 4.047 1 96.69 238 ARG A N 1
ATOM 1853 C CA . ARG A 1 238 ? -9.547 8.164 4.949 1 96.69 238 ARG A CA 1
ATOM 1854 C C . ARG A 1 238 ? -8.453 7.246 5.48 1 96.69 238 ARG A C 1
ATOM 1856 O O . ARG A 1 238 ? -8.609 6.02 5.469 1 96.69 238 ARG A O 1
ATOM 1863 N N . GLY A 1 239 ? -7.391 7.875 5.953 1 97.56 239 GLY A N 1
ATOM 1864 C CA . GLY A 1 239 ? -6.301 7.145 6.586 1 97.56 239 GLY A CA 1
ATOM 1865 C C . GLY A 1 239 ? -5.09 6.98 5.684 1 97.56 239 GLY A C 1
ATOM 1866 O O . GLY A 1 239 ? -5.195 7.129 4.465 1 97.56 239 GLY A O 1
ATOM 1867 N N . MET A 1 240 ? -4.055 6.727 6.336 1 98.25 240 MET A N 1
ATOM 1868 C CA . MET A 1 240 ? -2.781 6.562 5.637 1 98.25 240 MET A CA 1
ATOM 1869 C C . MET A 1 240 ? -1.881 5.574 6.375 1 98.25 240 MET A C 1
ATOM 1871 O O . MET A 1 240 ? -1.871 5.535 7.605 1 98.25 240 MET A O 1
ATOM 1875 N N . LEU A 1 241 ? -1.239 4.781 5.625 1 98.88 241 LEU A N 1
ATOM 1876 C CA . LEU A 1 241 ? -0.262 3.818 6.125 1 98.88 241 LEU A CA 1
ATOM 1877 C C . LEU A 1 241 ? 1.058 3.945 5.371 1 98.88 241 LEU A C 1
ATOM 1879 O O . LEU A 1 241 ? 1.084 3.881 4.141 1 98.88 241 LEU A O 1
ATOM 1883 N N . VAL A 1 242 ? 2.164 4.129 6.129 1 98.88 242 VAL A N 1
ATOM 1884 C CA . VAL A 1 242 ? 3.457 4.379 5.5 1 98.88 242 VAL A CA 1
ATOM 1885 C C . VAL A 1 242 ? 4.449 3.291 5.906 1 98.88 242 VAL A C 1
ATOM 1887 O O . VAL A 1 242 ? 4.566 2.961 7.09 1 98.88 242 VAL A O 1
ATOM 1890 N N . SER A 1 243 ? 5.094 2.691 4.918 1 98.81 243 SER A N 1
ATOM 1891 C CA . SER A 1 243 ? 6.262 1.837 5.102 1 98.81 243 SER A CA 1
ATOM 1892 C C . SER A 1 243 ? 7.547 2.574 4.742 1 98.81 243 SER A C 1
ATOM 1894 O O . SER A 1 243 ? 7.707 3.039 3.611 1 98.81 243 SER A O 1
ATOM 1896 N N . THR A 1 244 ? 8.391 2.678 5.68 1 98.81 244 THR A N 1
ATOM 1897 C CA . THR A 1 244 ? 9.711 3.25 5.422 1 98.81 244 THR A CA 1
ATOM 1898 C C . THR A 1 244 ? 10.797 2.193 5.582 1 98.81 244 THR A C 1
ATOM 1900 O O . THR A 1 244 ? 10.828 1.468 6.578 1 98.81 244 THR A O 1
ATOM 1903 N N . PHE A 1 245 ? 11.641 2.102 4.578 1 98.62 245 PHE A N 1
ATOM 1904 C CA . PHE A 1 245 ? 12.742 1.146 4.57 1 98.62 245 PHE A CA 1
ATOM 1905 C C . PHE A 1 245 ? 14.086 1.865 4.641 1 98.62 245 PHE A C 1
ATOM 1907 O O . PHE A 1 245 ? 14.305 2.854 3.939 1 98.62 245 PHE A O 1
ATOM 1914 N N . ALA A 1 246 ? 14.914 1.406 5.508 1 97.88 246 ALA A N 1
ATOM 1915 C CA . ALA A 1 246 ? 16.219 2.025 5.715 1 97.88 246 ALA A CA 1
ATOM 1916 C C . ALA A 1 246 ? 17.281 0.979 6.062 1 97.88 246 ALA A C 1
ATOM 1918 O O . ALA A 1 246 ? 16.953 -0.186 6.297 1 97.88 246 ALA A O 1
ATOM 1919 N N . ARG A 1 247 ? 18.531 1.374 5.973 1 97.44 247 ARG A N 1
ATOM 1920 C CA . ARG A 1 247 ? 19.656 0.533 6.371 1 97.44 247 ARG A CA 1
ATOM 1921 C C . ARG A 1 247 ? 20.359 1.094 7.605 1 97.44 247 ARG A C 1
ATOM 1923 O O . ARG A 1 247 ? 20.719 2.273 7.641 1 97.44 247 ARG A O 1
ATOM 1930 N N . LEU A 1 248 ? 20.5 0.272 8.594 1 98.06 248 LEU A N 1
ATOM 1931 C CA . LEU A 1 248 ? 21.141 0.639 9.852 1 98.06 248 LEU A CA 1
ATOM 1932 C C . LEU A 1 248 ? 22.656 0.464 9.75 1 98.06 248 LEU A C 1
ATOM 1934 O O . LEU A 1 248 ? 23.141 -0.322 8.938 1 98.06 248 LEU A O 1
ATOM 1938 N N . LYS A 1 249 ? 23.391 1.197 10.562 1 97.44 249 LYS A N 1
ATOM 1939 C CA . LYS A 1 249 ? 24.828 0.991 10.703 1 97.44 249 LYS A CA 1
ATOM 1940 C C . LYS A 1 249 ? 25.125 -0.373 11.32 1 97.44 249 LYS A C 1
ATOM 1942 O O . LYS A 1 249 ? 26.078 -1.05 10.906 1 97.44 249 LYS A O 1
ATOM 1947 N N . GLU A 1 250 ? 24.359 -0.724 12.305 1 97.81 250 GLU A N 1
ATOM 1948 C CA . GLU A 1 250 ? 24.406 -1.979 13.055 1 97.81 250 GLU A CA 1
ATOM 1949 C C . GLU A 1 250 ? 23.016 -2.377 13.555 1 97.81 250 GLU A C 1
ATOM 1951 O O . GLU A 1 250 ? 22.125 -1.543 13.625 1 97.81 250 GLU A O 1
ATOM 1956 N N . PRO A 1 251 ? 22.906 -3.672 13.797 1 97.5 251 PRO A N 1
ATOM 1957 C CA . PRO A 1 251 ? 21.609 -4.105 14.312 1 97.5 251 PRO A CA 1
ATOM 1958 C C . PRO A 1 251 ? 21.219 -3.385 15.594 1 97.5 251 PRO A C 1
ATOM 1960 O O . PRO A 1 251 ? 22.062 -3.127 16.453 1 97.5 251 PRO A O 1
ATOM 1963 N N . VAL A 1 252 ? 19.953 -3.084 15.727 1 97.94 252 VAL A N 1
ATOM 1964 C CA . VAL A 1 252 ? 19.438 -2.404 16.906 1 97.94 252 VAL A CA 1
ATOM 1965 C C . VAL A 1 252 ? 18.109 -3.023 17.328 1 97.94 252 VAL A C 1
ATOM 1967 O O . VAL A 1 252 ? 17.516 -3.795 16.578 1 97.94 252 VAL A O 1
ATOM 1970 N N . ASP A 1 253 ? 17.703 -2.773 18.578 1 98.25 253 ASP A N 1
ATOM 1971 C CA . ASP A 1 253 ? 16.312 -2.975 18.984 1 98.25 253 ASP A CA 1
ATOM 1972 C C . ASP A 1 253 ? 15.445 -1.787 18.594 1 98.25 253 ASP A C 1
ATOM 1974 O O . ASP A 1 253 ? 15.375 -0.791 19.312 1 98.25 253 ASP A O 1
ATOM 1978 N N . ALA A 1 254 ? 14.812 -1.899 17.5 1 98.62 254 ALA A N 1
ATOM 1979 C CA . ALA A 1 254 ? 14.094 -0.787 16.875 1 98.62 254 ALA A CA 1
ATOM 1980 C C . ALA A 1 254 ? 13.008 -0.249 17.812 1 98.62 254 ALA A C 1
ATOM 1982 O O . ALA A 1 254 ? 12.875 0.965 17.984 1 98.62 254 ALA A O 1
ATOM 1983 N N . MET A 1 255 ? 12.227 -1.137 18.422 1 98.69 255 MET A N 1
ATOM 1984 C CA . MET A 1 255 ? 11.133 -0.703 19.281 1 98.69 255 MET A CA 1
ATOM 1985 C C . MET A 1 255 ? 11.664 0.004 20.531 1 98.69 255 MET A C 1
ATOM 1987 O O . MET A 1 255 ? 11.031 0.932 21.031 1 98.69 255 MET A O 1
ATOM 1991 N N . ALA A 1 256 ? 12.773 -0.406 21.031 1 98.69 256 ALA A N 1
ATOM 1992 C CA . ALA A 1 256 ? 13.375 0.254 22.188 1 98.69 256 ALA A CA 1
ATOM 1993 C C . ALA A 1 256 ? 13.703 1.712 21.875 1 98.69 256 ALA A C 1
ATOM 1995 O O . ALA A 1 256 ? 13.508 2.59 22.719 1 98.69 256 ALA A O 1
ATOM 1996 N N . ILE A 1 257 ? 14.211 1.964 20.703 1 98.75 257 ILE A N 1
ATOM 1997 C CA . ILE A 1 257 ? 14.547 3.32 20.281 1 98.75 257 ILE A CA 1
ATOM 1998 C C . ILE A 1 257 ? 13.281 4.18 20.266 1 98.75 257 ILE A C 1
ATOM 2000 O O . ILE A 1 257 ? 13.281 5.305 20.766 1 98.75 257 ILE A O 1
ATOM 2004 N N . LEU A 1 258 ? 12.211 3.645 19.734 1 98.81 258 LEU A N 1
ATOM 2005 C CA . LEU A 1 258 ? 10.945 4.367 19.656 1 98.81 258 LEU A CA 1
ATOM 2006 C C . LEU A 1 258 ? 10.383 4.625 21.047 1 98.81 258 LEU A C 1
ATOM 2008 O O . LEU A 1 258 ? 9.883 5.719 21.328 1 98.81 258 LEU A O 1
ATOM 2012 N N . ARG A 1 259 ? 10.43 3.598 21.906 1 98.75 259 ARG A N 1
ATOM 2013 C CA . ARG A 1 259 ? 9.914 3.738 23.266 1 98.75 259 ARG A CA 1
ATOM 2014 C C . ARG A 1 259 ? 10.641 4.852 24 1 98.75 259 ARG A C 1
ATOM 2016 O O . ARG A 1 259 ? 10.016 5.629 24.734 1 98.75 259 ARG A O 1
ATOM 2023 N N . GLU A 1 260 ? 11.883 4.879 23.844 1 98.5 260 GLU A N 1
ATOM 2024 C CA . GLU A 1 260 ? 12.672 5.914 24.5 1 98.5 260 GLU A CA 1
ATOM 2025 C C . GLU A 1 260 ? 12.305 7.301 23.969 1 98.5 260 GLU A C 1
ATOM 2027 O O . GLU A 1 260 ? 12.062 8.227 24.75 1 98.5 260 GLU A O 1
ATOM 2032 N N . ARG A 1 261 ? 12.242 7.438 22.672 1 98.19 261 ARG A N 1
ATOM 2033 C CA . ARG A 1 261 ? 12.016 8.742 22.047 1 98.19 261 ARG A CA 1
ATOM 2034 C C . ARG A 1 261 ? 10.617 9.258 22.375 1 98.19 261 ARG A C 1
ATOM 2036 O O . ARG A 1 261 ? 10.422 10.469 22.531 1 98.19 261 ARG A O 1
ATOM 2043 N N . TYR A 1 262 ? 9.609 8.344 22.422 1 98.62 262 TYR A N 1
ATOM 2044 C CA . TYR A 1 262 ? 8.219 8.797 22.469 1 98.62 262 TYR A CA 1
ATOM 2045 C C . TYR A 1 262 ? 7.586 8.477 23.812 1 98.62 262 TYR A C 1
ATOM 2047 O O . TYR A 1 262 ? 6.359 8.469 23.938 1 98.62 262 TYR A O 1
ATOM 2055 N N . ALA A 1 263 ? 8.352 8.281 24.828 1 97.94 263 ALA A N 1
ATOM 2056 C CA . ALA A 1 263 ? 7.898 7.883 26.156 1 97.94 263 ALA A CA 1
ATOM 2057 C C . ALA A 1 263 ? 6.902 8.891 26.719 1 97.94 263 ALA A C 1
ATOM 2059 O O . ALA A 1 263 ? 5.973 8.516 27.438 1 97.94 263 ALA A O 1
ATOM 2060 N N . ASN A 1 264 ? 6.996 10.164 26.375 1 97.12 264 ASN A N 1
ATOM 2061 C CA . ASN A 1 264 ? 6.176 11.203 27 1 97.12 264 ASN A CA 1
ATOM 2062 C C . ASN A 1 264 ? 5.289 11.898 25.969 1 97.12 264 ASN A C 1
ATOM 2064 O O . ASN A 1 264 ? 4.855 13.031 26.188 1 97.12 264 ASN A O 1
ATOM 2068 N N . GLU A 1 265 ? 5.086 11.258 24.859 1 98.38 265 GLU A N 1
ATOM 2069 C CA . GLU A 1 265 ? 4.262 11.852 23.828 1 98.38 265 GLU A CA 1
ATOM 2070 C C . GLU A 1 265 ? 2.844 11.289 23.844 1 98.38 265 GLU A C 1
ATOM 2072 O O . GLU A 1 265 ? 2.627 10.133 23.484 1 98.38 265 GLU A O 1
ATOM 2077 N N . PRO A 1 266 ? 1.908 12.078 24.203 1 97.81 266 PRO A N 1
ATOM 2078 C CA . PRO A 1 266 ? 0.567 11.562 24.5 1 97.81 266 PRO A CA 1
ATOM 2079 C C . PRO A 1 266 ? -0.161 11.078 23.25 1 97.81 266 PRO A C 1
ATOM 2081 O O . PRO A 1 266 ? -1.114 10.305 23.344 1 97.81 266 PRO A O 1
ATOM 2084 N N . PHE A 1 267 ? 0.255 11.477 22.031 1 98.69 267 PHE A N 1
ATOM 2085 C CA . PHE A 1 267 ? -0.54 11.148 20.859 1 98.69 267 PHE A CA 1
ATOM 2086 C C . PHE A 1 267 ? 0.247 10.258 19.906 1 98.69 267 PHE A C 1
ATOM 2088 O O . PHE A 1 267 ? -0.073 10.18 18.719 1 98.69 267 PHE A O 1
ATOM 2095 N N . ILE A 1 268 ? 1.343 9.695 20.422 1 98.88 268 ILE A N 1
ATOM 2096 C CA . ILE A 1 268 ? 2.064 8.633 19.734 1 98.88 268 ILE A CA 1
ATOM 2097 C C . ILE A 1 268 ? 1.787 7.293 20.406 1 98.88 268 ILE A C 1
ATOM 2099 O O . ILE A 1 268 ? 1.984 7.148 21.609 1 98.88 268 ILE A O 1
ATOM 2103 N N . ARG A 1 269 ? 1.272 6.344 19.703 1 98.62 269 ARG A N 1
ATOM 2104 C CA . ARG A 1 269 ? 1.077 4.996 20.234 1 98.62 269 ARG A CA 1
ATOM 2105 C C . ARG A 1 269 ? 2.025 4.008 19.562 1 98.62 269 ARG A C 1
ATOM 2107 O O . ARG A 1 269 ? 2.006 3.852 18.328 1 98.62 269 ARG A O 1
ATOM 2114 N N . LEU A 1 270 ? 2.857 3.465 20.312 1 98.81 270 LEU A N 1
ATOM 2115 C CA . LEU A 1 270 ? 3.717 2.387 19.844 1 98.81 270 LEU A CA 1
ATOM 2116 C C . LEU A 1 270 ? 3.006 1.041 19.938 1 98.81 270 LEU A C 1
ATOM 2118 O O . LEU A 1 270 ? 2.539 0.652 21 1 98.81 270 LEU A O 1
ATOM 2122 N N . ARG A 1 271 ? 2.969 0.382 18.797 1 98.44 271 ARG A N 1
ATOM 2123 C CA . ARG A 1 271 ? 2.197 -0.855 18.719 1 98.44 271 ARG A CA 1
ATOM 2124 C C . ARG A 1 271 ? 3.105 -2.074 18.859 1 98.44 271 ARG A C 1
ATOM 2126 O O . ARG A 1 271 ? 4.316 -1.979 18.641 1 98.44 271 ARG A O 1
ATOM 2133 N N . SER A 1 272 ? 2.516 -3.23 19.219 1 97.44 272 SER A N 1
ATOM 2134 C CA . SER A 1 272 ? 3.264 -4.477 19.359 1 97.44 272 SER A CA 1
ATOM 2135 C C . SER A 1 272 ? 3.205 -5.309 18.078 1 97.44 272 SER A C 1
ATOM 2137 O O . SER A 1 272 ? 3.809 -6.379 18 1 97.44 272 SER A O 1
ATOM 2139 N N . SER A 1 273 ? 2.459 -4.895 17.156 1 97.69 273 SER A N 1
ATOM 2140 C CA . SER A 1 273 ? 2.301 -5.496 15.836 1 97.69 273 SER A CA 1
ATOM 2141 C C . SER A 1 273 ? 2.117 -4.434 14.758 1 97.69 273 SER A C 1
ATOM 2143 O O . SER A 1 273 ? 1.978 -3.248 15.07 1 97.69 273 SER A O 1
ATOM 2145 N N . PRO A 1 274 ? 2.148 -4.816 13.523 1 98.44 274 PRO A N 1
ATOM 2146 C CA . PRO A 1 274 ? 1.987 -3.816 12.469 1 98.44 274 PRO A CA 1
ATOM 2147 C C . PRO A 1 274 ? 0.731 -2.967 12.648 1 98.44 274 PRO A C 1
ATOM 2149 O O . PRO A 1 274 ? -0.305 -3.477 13.078 1 98.44 274 PRO A O 1
ATOM 2152 N N . VAL A 1 275 ? 0.858 -1.754 12.266 1 98.62 275 VAL A N 1
ATOM 2153 C CA . VAL A 1 275 ? -0.23 -0.804 12.477 1 98.62 275 VAL A CA 1
ATOM 2154 C C . VAL A 1 275 ? -1.28 -0.972 11.383 1 98.62 275 VAL A C 1
ATOM 2156 O O . VAL A 1 275 ? -1.025 -1.616 10.359 1 98.62 275 VAL A O 1
ATOM 2159 N N . GLU A 1 276 ? -2.439 -0.407 11.578 1 98.19 276 GLU A N 1
ATOM 2160 C CA . GLU A 1 276 ? -3.512 -0.448 10.586 1 98.19 276 GLU A CA 1
ATOM 2161 C C . GLU A 1 276 ? -4.254 0.882 10.523 1 98.19 276 GLU A C 1
ATOM 2163 O O . GLU A 1 276 ? -4.371 1.584 11.531 1 98.19 276 GLU A O 1
ATOM 2168 N N . ILE A 1 277 ? -4.844 1.188 9.461 1 98.12 277 ILE A N 1
ATOM 2169 C CA . ILE A 1 277 ? -5.484 2.475 9.203 1 98.12 277 ILE A CA 1
ATOM 2170 C C . ILE A 1 277 ? -6.715 2.625 10.094 1 98.12 277 ILE A C 1
ATOM 2172 O O . ILE A 1 277 ? -6.934 3.684 10.688 1 98.12 277 ILE A O 1
ATOM 2176 N N . LYS A 1 278 ? -7.461 1.619 10.242 1 96.94 278 LYS A N 1
ATOM 2177 C CA . LYS A 1 278 ? -8.742 1.676 10.945 1 96.94 278 LYS A CA 1
ATOM 2178 C C . LYS A 1 278 ? -8.547 2.055 12.414 1 96.94 278 LYS A C 1
ATOM 2180 O O . LYS A 1 278 ? -9.438 2.637 13.031 1 96.94 278 LYS A O 1
ATOM 2185 N N . ALA A 1 279 ? -7.402 1.755 12.953 1 97.25 279 ALA A N 1
ATOM 2186 C CA . ALA A 1 279 ? -7.129 2.023 14.359 1 97.25 279 ALA A CA 1
ATOM 2187 C C . ALA A 1 279 ? -6.887 3.512 14.594 1 97.25 279 ALA A C 1
ATOM 2189 O O . ALA A 1 279 ? -6.949 3.982 15.734 1 97.25 279 ALA A O 1
ATOM 2190 N N . VAL A 1 280 ? -6.641 4.273 13.516 1 98.31 280 VAL A N 1
ATOM 2191 C CA . VAL A 1 280 ? -6.266 5.672 13.711 1 98.31 280 VAL A CA 1
ATOM 2192 C C . VAL A 1 280 ? -7.266 6.578 13 1 98.31 280 VAL A C 1
ATOM 2194 O O . VAL A 1 280 ? -7.309 7.785 13.25 1 98.31 280 VAL A O 1
ATOM 2197 N N . ALA A 1 281 ? -8.07 6.043 12.031 1 97.81 281 ALA A N 1
ATOM 2198 C CA . ALA A 1 281 ? -9.055 6.863 11.328 1 97.81 281 ALA A CA 1
ATOM 2199 C C . ALA A 1 281 ? -10.023 7.52 12.312 1 97.81 281 ALA A C 1
ATOM 2201 O O . ALA A 1 281 ? -10.633 6.836 13.141 1 97.81 281 ALA A O 1
ATOM 2202 N N . GLY A 1 282 ? -10.094 8.789 12.25 1 97.62 282 GLY A N 1
ATOM 2203 C CA . GLY A 1 282 ? -10.969 9.523 13.148 1 97.62 282 GLY A CA 1
ATOM 2204 C C . GLY A 1 282 ? -10.266 10.008 14.406 1 97.62 282 GLY A C 1
ATOM 2205 O O . GLY A 1 282 ? -10.906 10.516 15.32 1 97.62 282 GLY A O 1
ATOM 2206 N N . THR A 1 283 ? -8.922 9.844 14.469 1 98.5 283 THR A N 1
ATOM 2207 C CA . THR A 1 283 ? -8.211 10.234 15.68 1 98.5 283 THR A CA 1
ATOM 2208 C C . THR A 1 283 ? -7.043 11.148 15.352 1 98.5 283 THR A C 1
ATOM 2210 O O . THR A 1 283 ? -6.688 11.32 14.18 1 98.5 283 THR A O 1
ATOM 2213 N N . HIS A 1 284 ? -6.488 11.734 16.391 1 98.69 284 HIS A N 1
ATOM 2214 C CA . HIS A 1 284 ? -5.281 12.547 16.281 1 98.69 284 HIS A CA 1
ATOM 2215 C C . HIS A 1 284 ? -4.031 11.703 16.531 1 98.69 284 HIS A C 1
ATOM 2217 O O . HIS A 1 284 ? -2.918 12.234 16.531 1 98.69 284 HIS A O 1
ATOM 2223 N N . PHE A 1 285 ? -4.121 10.406 16.734 1 98.81 285 PHE A N 1
ATOM 2224 C CA . PHE A 1 285 ? -2.984 9.555 17.062 1 98.81 285 PHE A CA 1
ATOM 2225 C C . PHE A 1 285 ? -2.154 9.25 15.828 1 98.81 285 PHE A C 1
ATOM 2227 O O . PHE A 1 285 ? -2.67 9.258 14.703 1 98.81 285 PHE A O 1
ATOM 2234 N N . CYS A 1 286 ? -0.943 9.055 16.047 1 98.94 286 CYS A N 1
ATOM 2235 C CA . CYS A 1 286 ? -0.054 8.336 15.141 1 98.94 286 CYS A CA 1
ATOM 2236 C C . CYS A 1 286 ? 0.364 6.996 15.734 1 98.94 286 CYS A C 1
ATOM 2238 O O . CYS A 1 286 ? 0.959 6.949 16.812 1 98.94 286 CYS A O 1
ATOM 2240 N N . ASP A 1 287 ? 0.042 5.941 15.078 1 98.94 287 ASP A N 1
ATOM 2241 C CA . ASP A 1 287 ? 0.519 4.621 15.477 1 98.94 287 ASP A CA 1
ATOM 2242 C C . ASP A 1 287 ? 1.824 4.273 14.758 1 98.94 287 ASP A C 1
ATOM 2244 O O . ASP A 1 287 ? 1.965 4.516 13.562 1 98.94 287 ASP A O 1
ATOM 2248 N N . ILE A 1 288 ? 2.785 3.715 15.539 1 98.94 288 ILE A N 1
ATOM 2249 C CA . ILE A 1 288 ? 4.078 3.373 14.953 1 98.94 288 ILE A CA 1
ATOM 2250 C C . ILE A 1 288 ? 4.5 1.979 15.414 1 98.94 288 ILE A C 1
ATOM 2252 O O . ILE A 1 288 ? 4.297 1.611 16.562 1 98.94 288 ILE A O 1
ATOM 2256 N N . TYR A 1 289 ? 4.953 1.234 14.539 1 98.88 289 TYR A N 1
ATOM 2257 C CA . TYR A 1 289 ? 5.613 -0.048 14.75 1 98.88 289 TYR A CA 1
ATOM 2258 C C . TYR A 1 289 ? 6.875 -0.156 13.906 1 98.88 289 TYR A C 1
ATOM 2260 O O . TYR A 1 289 ? 6.973 0.459 12.836 1 98.88 289 TYR A O 1
ATOM 2268 N N . ALA A 1 290 ? 7.934 -0.905 14.414 1 98.81 290 ALA A N 1
ATOM 2269 C CA . ALA A 1 290 ? 9.156 -1.061 13.633 1 98.81 290 ALA A CA 1
ATOM 2270 C C . ALA A 1 290 ? 9.773 -2.441 13.852 1 98.81 290 ALA A C 1
ATOM 2272 O O . ALA A 1 290 ? 9.617 -3.035 14.922 1 98.81 290 ALA A O 1
ATOM 2273 N N . MET A 1 291 ? 10.359 -2.971 12.836 1 98.31 291 MET A N 1
ATOM 2274 C CA . MET A 1 291 ? 11.117 -4.219 12.867 1 98.31 291 MET A CA 1
ATOM 2275 C C . MET A 1 291 ? 12.477 -4.043 12.195 1 98.31 291 MET A C 1
ATOM 2277 O O . MET A 1 291 ? 12.602 -3.295 11.219 1 98.31 291 MET A O 1
ATOM 2281 N N . SER A 1 292 ? 13.453 -4.688 12.773 1 96.88 292 SER A N 1
ATOM 2282 C CA . SER A 1 292 ? 14.758 -4.762 12.117 1 96.88 292 SER A CA 1
ATOM 2283 C C . SER A 1 292 ? 15.227 -6.207 11.992 1 96.88 292 SER A C 1
ATOM 2285 O O . SER A 1 292 ? 14.953 -7.035 12.859 1 96.88 292 SER A O 1
ATOM 2287 N N . GLN A 1 293 ? 15.75 -6.547 10.93 1 95.44 293 GLN A N 1
ATOM 2288 C CA . GLN A 1 293 ? 16.453 -7.801 10.664 1 95.44 293 GLN A CA 1
ATOM 2289 C C . GLN A 1 293 ? 17.875 -7.551 10.203 1 95.44 293 GLN A C 1
ATOM 2291 O O . GLN A 1 293 ? 18.125 -7.207 9.047 1 95.44 293 GLN A O 1
ATOM 2296 N N . GLY A 1 294 ? 18.812 -7.84 11.094 1 95.88 294 GLY A N 1
ATOM 2297 C CA . GLY A 1 294 ? 20.172 -7.371 10.836 1 95.88 294 GLY A CA 1
ATOM 2298 C C . GLY A 1 294 ? 20.266 -5.863 10.711 1 95.88 294 GLY A C 1
ATOM 2299 O O . GLY A 1 294 ? 19.875 -5.133 11.625 1 95.88 294 GLY A O 1
ATOM 2300 N N . ARG A 1 295 ? 20.781 -5.418 9.57 1 97.12 295 ARG A N 1
ATOM 2301 C CA . ARG A 1 295 ? 20.953 -3.982 9.367 1 97.12 295 ARG A CA 1
ATOM 2302 C C . ARG A 1 295 ? 19.781 -3.395 8.594 1 97.12 295 ARG A C 1
ATOM 2304 O O . ARG A 1 295 ? 19.781 -2.203 8.273 1 97.12 295 ARG A O 1
ATOM 2311 N N . ASP A 1 296 ? 18.781 -4.234 8.234 1 97.94 296 ASP A N 1
ATOM 2312 C CA . ASP A 1 296 ? 17.625 -3.75 7.488 1 97.94 296 ASP A CA 1
ATOM 2313 C C . ASP A 1 296 ? 16.5 -3.326 8.43 1 97.94 296 ASP A C 1
ATOM 2315 O O . ASP A 1 296 ? 16.156 -4.055 9.367 1 97.94 296 ASP A O 1
ATOM 2319 N N . LEU A 1 297 ? 16 -2.133 8.227 1 98.69 297 LEU A N 1
ATOM 2320 C CA . LEU A 1 297 ? 14.977 -1.549 9.094 1 98.69 297 LEU A CA 1
ATOM 2321 C C . LEU A 1 297 ? 13.688 -1.292 8.328 1 98.69 297 LEU A C 1
ATOM 2323 O O . LEU A 1 297 ? 13.727 -0.77 7.207 1 98.69 297 LEU A O 1
ATOM 2327 N N . TRP A 1 298 ? 12.562 -1.757 8.844 1 98.75 298 TRP A N 1
ATOM 2328 C CA . TRP A 1 298 ? 11.227 -1.424 8.375 1 98.75 298 TRP A CA 1
ATOM 2329 C C . TRP A 1 298 ? 10.438 -0.672 9.445 1 98.75 298 TRP A C 1
ATOM 2331 O O . TRP A 1 298 ? 10.273 -1.167 10.562 1 98.75 298 TRP A O 1
ATOM 2341 N N . VAL A 1 299 ? 10.047 0.562 9.133 1 98.88 299 VAL A N 1
ATOM 2342 C CA . VAL A 1 299 ? 9.219 1.372 10.023 1 98.88 299 VAL A CA 1
ATOM 2343 C C . VAL A 1 299 ? 7.816 1.509 9.438 1 98.88 299 VAL A C 1
ATOM 2345 O O . VAL A 1 299 ? 7.656 1.806 8.258 1 98.88 299 VAL A O 1
ATOM 2348 N N . ASN A 1 300 ? 6.832 1.279 10.258 1 98.88 300 ASN A N 1
ATOM 2349 C CA . ASN A 1 300 ? 5.418 1.266 9.891 1 98.88 300 ASN A CA 1
ATOM 2350 C C . ASN A 1 300 ? 4.617 2.279 10.703 1 98.88 300 ASN A C 1
ATOM 2352 O O . ASN A 1 300 ? 4.527 2.168 11.922 1 98.88 300 ASN A O 1
ATOM 2356 N N . SER A 1 301 ? 4.066 3.295 10.023 1 98.94 301 SER A N 1
ATOM 2357 C CA . SER A 1 301 ? 3.312 4.336 10.711 1 98.94 301 SER A CA 1
ATOM 2358 C C . SER A 1 301 ? 1.943 4.543 10.07 1 98.94 301 SER A C 1
ATOM 2360 O O . SER A 1 301 ? 1.794 4.414 8.859 1 98.94 301 SER A O 1
ATOM 2362 N N . ALA A 1 302 ? 0.932 4.887 10.867 1 98.88 302 ALA A N 1
ATOM 2363 C CA . ALA A 1 302 ? -0.422 5.137 10.375 1 98.88 302 ALA A CA 1
ATOM 2364 C C . ALA A 1 302 ? -1.027 6.367 11.047 1 98.88 302 ALA A C 1
ATOM 2366 O O . ALA A 1 302 ? -0.852 6.578 12.25 1 98.88 302 ALA A O 1
ATOM 2367 N N . ILE A 1 303 ? -1.704 7.164 10.266 1 98.88 303 ILE A N 1
ATOM 2368 C CA . ILE A 1 303 ? -2.445 8.312 10.773 1 98.88 303 ILE A CA 1
ATOM 2369 C C . ILE A 1 303 ? -3.729 8.5 9.969 1 98.88 303 ILE A C 1
ATOM 2371 O O . ILE A 1 303 ? -3.904 7.879 8.922 1 98.88 303 ILE A O 1
ATOM 2375 N N . ASP A 1 304 ? -4.68 9.25 10.516 1 98.75 304 ASP A N 1
ATOM 2376 C CA . ASP A 1 304 ? -5.746 9.836 9.703 1 98.75 304 ASP A CA 1
ATOM 2377 C C . ASP A 1 304 ? -5.23 11.016 8.891 1 98.75 304 ASP A C 1
ATOM 2379 O O . ASP A 1 304 ? -4.809 12.031 9.453 1 98.75 304 ASP A O 1
ATOM 2383 N N . ASN A 1 305 ? -5.312 10.906 7.559 1 98.5 305 ASN A N 1
ATOM 2384 C CA . ASN A 1 305 ? -4.695 11.891 6.68 1 98.5 305 ASN A CA 1
ATOM 2385 C C . ASN A 1 305 ? -5.359 13.258 6.816 1 98.5 305 ASN A C 1
ATOM 2387 O O . ASN A 1 305 ? -4.723 14.289 6.578 1 98.5 305 ASN A O 1
ATOM 2391 N N . LEU A 1 306 ? -6.559 13.344 7.258 1 98.25 306 LEU A N 1
ATOM 2392 C CA . LEU A 1 306 ? -7.281 14.602 7.359 1 98.25 306 LEU A CA 1
ATOM 2393 C C . LEU A 1 306 ? -7.191 15.172 8.773 1 98.25 306 LEU A C 1
ATOM 2395 O O . LEU A 1 306 ? -7.453 16.359 8.984 1 98.25 306 LEU A O 1
ATOM 2399 N N . LEU A 1 307 ? -6.875 14.336 9.742 1 98.5 307 LEU A N 1
ATOM 2400 C CA . LEU A 1 307 ? -6.801 14.781 11.133 1 98.5 307 LEU A CA 1
ATOM 2401 C C . LEU A 1 307 ? -5.352 14.969 11.562 1 98.5 307 LEU A C 1
ATOM 2403 O O . LEU A 1 307 ? -4.734 15.992 11.258 1 98.5 307 LEU A O 1
ATOM 2407 N N . ARG A 1 308 ? -4.719 13.898 12.031 1 98.81 308 ARG A N 1
ATOM 2408 C CA . ARG A 1 308 ? -3.314 14.008 12.414 1 98.81 308 ARG A CA 1
ATOM 2409 C C . ARG A 1 308 ? -2.461 14.477 11.242 1 98.81 308 ARG A C 1
ATOM 2411 O O . ARG A 1 308 ? -1.442 15.141 11.43 1 98.81 308 ARG A O 1
ATOM 2418 N N . GLY A 1 309 ? -2.93 14.258 10.07 1 98.56 309 GLY A N 1
ATOM 2419 C CA . GLY A 1 309 ? -2.205 14.656 8.867 1 98.56 309 GLY A CA 1
ATOM 2420 C C . GLY A 1 309 ? -2.498 16.078 8.438 1 98.56 309 GLY A C 1
ATOM 2421 O O . GLY A 1 309 ? -1.859 16.594 7.52 1 98.56 309 GLY A O 1
ATOM 2422 N N . ALA A 1 310 ? -3.502 16.703 9.117 1 98.44 310 ALA A N 1
ATOM 2423 C CA . ALA A 1 310 ? -3.859 18.047 8.672 1 98.44 310 ALA A CA 1
ATOM 2424 C C . ALA A 1 310 ? -4.566 18.812 9.781 1 98.44 310 ALA A C 1
ATOM 2426 O O . ALA A 1 310 ? -3.938 19.594 10.516 1 98.44 310 ALA A O 1
ATOM 2427 N N . SER A 1 311 ? -5.852 18.578 9.969 1 98.69 311 SER A N 1
ATOM 2428 C CA . SER A 1 311 ? -6.719 19.5 10.703 1 98.69 311 SER A CA 1
ATOM 2429 C C . SER A 1 311 ? -6.492 19.375 12.211 1 98.69 311 SER A C 1
ATOM 2431 O O . SER A 1 311 ? -6.398 20.391 12.906 1 98.69 311 SER A O 1
ATOM 2433 N N . SER A 1 312 ? -6.465 18.172 12.719 1 98.81 312 SER A N 1
ATOM 2434 C CA . SER A 1 312 ? -6.258 18.047 14.164 1 98.81 312 SER A CA 1
ATOM 2435 C C . SER A 1 312 ? -4.848 18.469 14.555 1 98.81 312 SER A C 1
ATOM 2437 O O . SER A 1 312 ? -4.637 19 15.648 1 98.81 312 SER A O 1
ATOM 2439 N N . GLN A 1 313 ? -3.92 18.234 13.656 1 98.81 313 GLN A N 1
ATOM 2440 C CA . GLN A 1 313 ? -2.574 18.75 13.898 1 98.81 313 GLN A CA 1
ATOM 2441 C C . GLN A 1 313 ? -2.566 20.266 13.961 1 98.81 313 GLN A C 1
ATOM 2443 O O . GLN A 1 313 ? -1.871 20.859 14.789 1 98.81 313 GLN A O 1
ATOM 2448 N N . ALA A 1 314 ? -3.314 20.891 13.125 1 98.88 314 ALA A N 1
ATOM 2449 C CA . ALA A 1 314 ? -3.449 22.344 13.141 1 98.88 314 ALA A CA 1
ATOM 2450 C C . ALA A 1 314 ? -4.023 22.828 14.469 1 98.88 314 ALA A C 1
ATOM 2452 O O . ALA A 1 314 ? -3.539 23.797 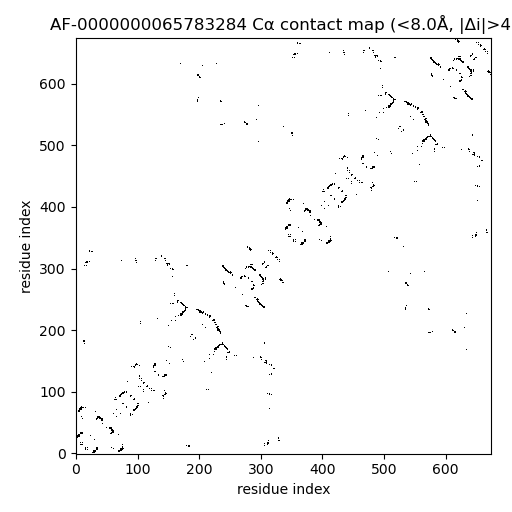15.039 1 98.88 314 ALA A O 1
ATOM 2453 N N . ILE A 1 315 ? -5.008 22.141 14.961 1 98.88 315 ILE A N 1
ATOM 2454 C CA . ILE A 1 315 ? -5.637 22.5 16.219 1 98.88 315 ILE A CA 1
ATOM 2455 C C . ILE A 1 315 ? -4.648 22.312 17.375 1 98.88 315 ILE A C 1
ATOM 2457 O O . ILE A 1 315 ? -4.551 23.141 18.266 1 98.88 315 ILE A O 1
ATOM 2461 N N . ALA A 1 316 ? -3.951 21.188 17.359 1 98.88 316 ALA A N 1
ATOM 2462 C CA . ALA A 1 316 ? -2.943 20.953 18.391 1 98.88 316 ALA A CA 1
ATOM 2463 C C . ALA A 1 316 ? -1.909 22.078 18.422 1 98.88 316 ALA A C 1
ATOM 2465 O O . ALA A 1 316 ? -1.521 22.547 19.484 1 98.88 316 ALA A O 1
ATOM 2466 N N . ASN A 1 317 ? -1.453 22.469 17.25 1 98.88 317 ASN A N 1
ATOM 2467 C CA . ASN A 1 317 ? -0.516 23.578 17.156 1 98.88 317 ASN A CA 1
ATOM 2468 C C . ASN A 1 317 ? -1.116 24.875 17.688 1 98.88 317 ASN A C 1
ATOM 2470 O O . ASN A 1 317 ? -0.466 25.594 18.453 1 98.88 317 ASN A O 1
ATOM 2474 N N . ALA A 1 318 ? -2.32 25.141 17.312 1 98.94 318 ALA A N 1
ATOM 2475 C CA . ALA A 1 318 ? -3.01 26.328 17.797 1 98.94 318 ALA A CA 1
ATOM 2476 C C . ALA A 1 318 ? -3.133 26.312 19.328 1 98.94 318 ALA A C 1
ATOM 2478 O O . ALA A 1 318 ? -2.955 27.344 19.984 1 98.94 318 ALA A O 1
ATOM 2479 N N . ASN A 1 319 ? -3.504 25.125 19.859 1 98.81 319 ASN A N 1
ATOM 2480 C CA . ASN A 1 319 ? -3.578 24.984 21.312 1 98.81 319 ASN A CA 1
ATOM 2481 C C . ASN A 1 319 ? -2.285 25.453 21.984 1 98.81 319 ASN A C 1
ATOM 2483 O O . ASN A 1 319 ? -2.314 26.281 22.891 1 98.81 319 ASN A O 1
ATOM 2487 N N . LEU A 1 320 ? -1.221 24.984 21.5 1 98.75 320 LEU A N 1
ATOM 2488 C CA . LEU A 1 320 ? 0.068 25.328 22.094 1 98.75 320 LEU A CA 1
ATOM 2489 C C . LEU A 1 320 ? 0.385 26.812 21.891 1 98.75 320 LEU A C 1
ATOM 2491 O O . LEU A 1 320 ? 0.852 27.484 22.812 1 98.75 320 LEU A O 1
ATOM 2495 N N . MET A 1 321 ? 0.119 27.312 20.688 1 98.69 321 MET A N 1
ATOM 2496 C CA . MET A 1 321 ? 0.362 28.719 20.375 1 98.69 321 MET A CA 1
ATOM 2497 C C . MET A 1 321 ? -0.393 29.641 21.344 1 98.69 321 MET A C 1
ATOM 2499 O O . MET A 1 321 ? 0.055 30.75 21.641 1 98.69 321 MET A O 1
ATOM 2503 N N . LEU A 1 322 ? -1.55 29.172 21.812 1 98.56 322 LEU A N 1
ATOM 2504 C CA . LEU A 1 322 ? -2.449 30.016 22.594 1 98.56 322 LEU A CA 1
ATOM 2505 C C . LEU A 1 322 ? -2.385 29.656 24.078 1 98.56 322 LEU A C 1
ATOM 2507 O O . LEU A 1 322 ? -3.223 30.109 24.859 1 98.56 322 LEU A O 1
ATOM 2511 N N . GLY A 1 323 ? -1.434 28.812 24.453 1 98.12 323 GLY A N 1
ATOM 2512 C CA . GLY A 1 323 ? -1.204 28.484 25.844 1 98.12 323 GLY A CA 1
ATOM 2513 C C . GLY A 1 323 ? -2.248 27.531 26.406 1 98.12 323 GLY A C 1
ATOM 2514 O O . GLY A 1 323 ? -2.518 27.547 27.609 1 98.12 323 GLY A O 1
ATOM 2515 N N . LEU A 1 324 ? -2.881 26.766 25.594 1 98.38 324 LEU A N 1
ATOM 2516 C CA . LEU A 1 324 ? -3.912 25.812 25.984 1 98.38 324 LEU A CA 1
ATOM 2517 C C . LEU A 1 324 ? -3.34 24.406 26.109 1 98.38 324 LEU A C 1
ATOM 2519 O O . LEU A 1 324 ? -2.232 24.141 25.625 1 98.38 324 LEU A O 1
ATOM 2523 N N . PRO A 1 325 ? -4.082 23.453 26.781 1 98.12 325 PRO A N 1
ATOM 2524 C CA . PRO A 1 325 ? -3.631 22.062 26.766 1 98.12 325 PRO A CA 1
ATOM 2525 C C . PRO A 1 325 ? -3.506 21.5 25.359 1 98.12 325 PRO A C 1
ATOM 2527 O O . PRO A 1 325 ? -4.402 21.688 24.531 1 98.12 325 PRO A O 1
ATOM 2530 N N . GLU A 1 326 ? -2.449 20.844 25.078 1 97.88 326 GLU A N 1
ATOM 2531 C CA . GLU A 1 326 ? -2.129 20.344 23.75 1 97.88 326 GLU A CA 1
ATOM 2532 C C . GLU A 1 326 ? -3.287 19.531 23.188 1 97.88 326 GLU A C 1
ATOM 2534 O O . GLU A 1 326 ? -3.654 19.703 22.016 1 97.88 326 GLU A O 1
ATOM 2539 N N . GLY A 1 327 ? -3.922 18.719 23.938 1 98.25 327 GLY A N 1
ATOM 2540 C CA . GLY A 1 327 ? -4.895 17.75 23.453 1 98.25 327 GLY A CA 1
ATOM 2541 C C . GLY A 1 327 ? -6.316 18.266 23.469 1 98.25 327 GLY A C 1
ATOM 2542 O O . GLY A 1 327 ? -7.258 17.531 23.156 1 98.25 327 GLY A O 1
ATOM 2543 N N . ALA A 1 328 ? -6.527 19.562 23.844 1 98.44 328 ALA A N 1
ATOM 2544 C CA . ALA A 1 328 ? -7.875 20.125 23.922 1 98.44 328 ALA A CA 1
ATOM 2545 C C . ALA A 1 328 ? -8.586 20.047 22.578 1 98.44 328 ALA A C 1
ATOM 2547 O O . ALA A 1 328 ? -8.078 20.531 21.578 1 98.44 328 ALA A O 1
ATOM 2548 N N . GLY A 1 329 ? -9.711 19.375 22.609 1 98 329 GLY A N 1
ATOM 2549 C CA . GLY A 1 329 ? -10.578 19.344 21.453 1 98 329 GLY A CA 1
ATOM 2550 C C . GLY A 1 329 ? -10.125 18.344 20.406 1 98 329 GLY A C 1
ATOM 2551 O O . GLY A 1 329 ? -10.695 18.281 19.312 1 98 329 GLY A O 1
ATOM 2552 N N . LEU A 1 330 ? -9.086 17.547 20.641 1 98.31 330 LEU A N 1
ATOM 2553 C CA . LEU A 1 330 ? -8.562 16.609 19.656 1 98.31 330 LEU A CA 1
ATOM 2554 C C . LEU A 1 330 ? -9.289 15.266 19.734 1 98.31 330 LEU A C 1
ATOM 2556 O O . LEU A 1 330 ? -9.531 14.758 20.828 1 98.31 330 LEU A O 1
ATOM 2560 N N . PRO A 1 331 ? -9.688 14.719 18.578 1 97.5 331 PRO A N 1
ATOM 2561 C CA . PRO A 1 331 ? -10.391 13.438 18.609 1 97.5 331 PRO A CA 1
ATOM 2562 C C . PRO A 1 331 ? -9.492 12.273 19 1 97.5 331 PRO A C 1
ATOM 2564 O O . PRO A 1 331 ? -8.352 12.18 18.531 1 97.5 331 PRO A O 1
ATOM 2567 N N . ARG A 1 332 ? -10.055 11.352 19.812 1 96.31 332 ARG A N 1
ATOM 2568 C CA . ARG A 1 332 ? -9.242 10.258 20.344 1 96.31 332 ARG A CA 1
ATOM 2569 C C . ARG A 1 332 ? -9.859 8.906 20.016 1 96.31 332 ARG A C 1
ATOM 2571 O O . ARG A 1 332 ? -9.25 7.863 20.25 1 96.31 332 ARG A O 1
ATOM 2578 N N . PHE A 1 333 ? -11.062 8.922 19.484 1 93.69 333 PHE A N 1
ATOM 2579 C CA . PHE A 1 333 ? -11.766 7.668 19.25 1 93.69 333 PHE A CA 1
ATOM 2580 C C . PHE A 1 333 ? -11.852 7.371 17.75 1 93.69 333 PHE A C 1
ATOM 2582 O O . PHE A 1 333 ? -12.406 8.164 16.984 1 93.69 333 PHE A O 1
ATOM 2589 N N . ALA A 1 334 ? -11.406 6.258 17.375 1 90.56 334 ALA A N 1
ATOM 2590 C CA . ALA A 1 334 ? -11.422 5.844 15.984 1 90.56 334 ALA A CA 1
ATOM 2591 C C . ALA A 1 334 ? -12.82 5.43 15.547 1 90.56 334 ALA A C 1
ATOM 2593 O O . ALA A 1 334 ? -13.664 5.082 16.375 1 90.56 334 ALA A O 1
ATOM 2594 N N . TYR A 1 335 ? -13.094 5.492 14.219 1 85.5 335 TYR A N 1
ATOM 2595 C CA . TYR A 1 335 ? -14.367 5.059 13.641 1 85.5 335 TYR A CA 1
ATOM 2596 C C . TYR A 1 335 ? -14.453 3.539 13.602 1 85.5 335 TYR A C 1
ATOM 2598 O O . TYR A 1 335 ? -15.156 2.977 12.75 1 85.5 335 TYR A O 1
ATOM 2606 N N . ALA A 1 336 ? -13.867 2.766 14.453 1 82.69 336 ALA A N 1
ATOM 2607 C CA . ALA A 1 336 ? -13.984 1.313 14.555 1 82.69 336 ALA A CA 1
ATOM 2608 C C . ALA A 1 336 ? -15.32 0.916 15.172 1 82.69 336 ALA A C 1
ATOM 2610 O O . ALA A 1 336 ? -15.93 1.697 15.906 1 82.69 336 ALA A O 1
ATOM 2611 N N . PRO A 1 337 ? -15.828 -0.406 14.609 1 82.12 337 PRO A N 1
ATOM 2612 C CA . PRO A 1 337 ? -15.102 -1.493 13.945 1 82.12 337 PRO A CA 1
ATOM 2613 C C . PRO A 1 337 ? -15.133 -1.379 12.422 1 82.12 337 PRO A C 1
ATOM 2615 O O . PRO A 1 337 ? -16.109 -0.883 11.859 1 82.12 337 PRO A O 1
ATOM 2618 N N . MET B 1 1 ? -10.055 -31.5 -33.562 1 63.5 1 MET B N 1
ATOM 2619 C CA . MET B 1 1 ? -8.953 -32.219 -32.906 1 63.5 1 MET B CA 1
ATOM 2620 C C . MET B 1 1 ? -9.359 -32.688 -31.531 1 63.5 1 MET B C 1
ATOM 2622 O O . MET B 1 1 ? -10.156 -32.031 -30.844 1 63.5 1 MET B O 1
ATOM 2626 N N . LYS B 1 2 ? -9.008 -33.875 -31.078 1 88.44 2 LYS B N 1
ATOM 2627 C CA . LYS B 1 2 ? -9.406 -34.438 -29.797 1 88.44 2 LYS B CA 1
ATOM 2628 C C . LYS B 1 2 ? -8.727 -33.688 -28.641 1 88.44 2 LYS B C 1
ATOM 2630 O O . LYS B 1 2 ? -7.516 -33.469 -28.672 1 88.44 2 LYS B O 1
ATOM 2635 N N . LYS B 1 3 ? -9.562 -33.188 -27.688 1 96.81 3 LYS B N 1
ATOM 2636 C CA . LYS B 1 3 ? -9.031 -32.438 -26.562 1 96.81 3 LYS B CA 1
ATOM 2637 C C . LYS B 1 3 ? -8.297 -33.344 -25.578 1 96.81 3 LYS B C 1
ATOM 2639 O O . LYS B 1 3 ? -8.594 -34.531 -25.484 1 96.81 3 LYS B O 1
ATOM 2644 N N . ILE B 1 4 ? -7.293 -32.875 -25 1 98.44 4 ILE B N 1
ATOM 2645 C CA . ILE B 1 4 ? -6.508 -33.594 -24.016 1 98.44 4 ILE B CA 1
ATOM 2646 C C . ILE B 1 4 ? -7.238 -33.625 -22.672 1 98.44 4 ILE B C 1
ATOM 2648 O O . ILE B 1 4 ? -7.59 -32.562 -22.141 1 98.44 4 ILE B O 1
ATOM 2652 N N . PRO B 1 5 ? -7.566 -34.812 -22.141 1 98.62 5 PRO B N 1
ATOM 2653 C CA . PRO B 1 5 ? -8.289 -34.906 -20.875 1 98.62 5 PRO B CA 1
ATOM 2654 C C . PRO B 1 5 ? -7.441 -34.469 -19.688 1 98.62 5 PRO B C 1
ATOM 2656 O O . PRO B 1 5 ? -6.328 -34.969 -19.5 1 98.62 5 PRO B O 1
ATOM 2659 N N . VAL B 1 6 ? -8 -33.562 -18.875 1 98.75 6 VAL B N 1
ATOM 2660 C CA . VAL B 1 6 ? -7.309 -33.062 -17.688 1 98.75 6 VAL B CA 1
ATOM 2661 C C . VAL B 1 6 ? -8.266 -33.094 -16.5 1 98.75 6 VAL B C 1
ATOM 2663 O O . VAL B 1 6 ? -9.469 -33.281 -16.656 1 98.75 6 VAL B O 1
ATOM 2666 N N . GLY B 1 7 ? -7.703 -32.938 -15.281 1 98.44 7 GLY B N 1
ATOM 2667 C CA . GLY B 1 7 ? -8.508 -32.906 -14.07 1 98.44 7 GLY B CA 1
ATOM 2668 C C . GLY B 1 7 ? -8.055 -31.859 -13.078 1 98.44 7 GLY B C 1
ATOM 2669 O O . GLY B 1 7 ? -6.945 -31.328 -13.18 1 98.44 7 GLY B O 1
ATOM 2670 N N . ILE B 1 8 ? -8.953 -31.531 -12.117 1 98.56 8 ILE B N 1
ATOM 2671 C CA . ILE B 1 8 ? -8.664 -30.625 -11.016 1 98.56 8 ILE B CA 1
ATOM 2672 C C . ILE B 1 8 ? -9.008 -31.297 -9.688 1 98.56 8 ILE B C 1
ATOM 2674 O O . ILE B 1 8 ? -10.102 -31.828 -9.523 1 98.56 8 ILE B O 1
ATOM 2678 N N . VAL B 1 9 ? -8.078 -31.297 -8.805 1 98.06 9 VAL B N 1
ATOM 2679 C CA . VAL B 1 9 ? -8.367 -31.625 -7.414 1 98.06 9 VAL B CA 1
ATOM 2680 C C . VAL B 1 9 ? -8.289 -30.359 -6.559 1 98.06 9 VAL B C 1
ATOM 2682 O O . VAL B 1 9 ? -7.301 -29.641 -6.609 1 98.06 9 VAL B O 1
ATOM 2685 N N . GLY B 1 10 ? -9.281 -30.109 -5.723 1 96.5 10 GLY B N 1
ATOM 2686 C CA . GLY B 1 10 ? -9.383 -28.875 -4.953 1 96.5 10 GLY B CA 1
ATOM 2687 C C . GLY B 1 10 ? -10.234 -27.812 -5.629 1 96.5 10 GLY B C 1
ATOM 2688 O O . GLY B 1 10 ? -9.805 -26.672 -5.766 1 96.5 10 GLY B O 1
ATOM 2689 N N . VAL B 1 11 ? -11.438 -28.141 -6.102 1 96 11 VAL B N 1
ATOM 2690 C CA . VAL B 1 11 ? -12.266 -27.266 -6.93 1 96 11 VAL B CA 1
ATOM 2691 C C . VAL B 1 11 ? -13.055 -26.312 -6.043 1 96 11 VAL B C 1
ATOM 2693 O O . VAL B 1 11 ? -13.672 -25.359 -6.535 1 96 11 VAL B O 1
ATOM 2696 N N . SER B 1 12 ? -12.945 -26.422 -4.734 1 93.69 12 SER B N 1
ATOM 2697 C CA . SER B 1 12 ? -13.828 -25.688 -3.838 1 93.69 12 SER B CA 1
ATOM 2698 C C . SER B 1 12 ? -13.281 -24.281 -3.566 1 93.69 12 SER B C 1
ATOM 2700 O O . SER B 1 12 ? -14.039 -23.375 -3.234 1 93.69 12 SER B O 1
ATOM 2702 N N . GLY B 1 13 ? -11.992 -24.109 -3.682 1 94.06 13 GLY B N 1
ATOM 2703 C CA . GLY B 1 13 ? -11.391 -22.828 -3.375 1 94.06 13 GLY B CA 1
ATOM 2704 C C . GLY B 1 13 ? -11.422 -21.859 -4.543 1 94.06 13 GLY B C 1
ATOM 2705 O O . GLY B 1 13 ? -11.93 -22.188 -5.617 1 94.06 13 GLY B O 1
ATOM 2706 N N . TYR B 1 14 ? -10.867 -20.641 -4.359 1 95.94 14 TYR B N 1
ATOM 2707 C CA . TYR B 1 14 ? -10.852 -19.609 -5.391 1 95.94 14 TYR B CA 1
ATOM 2708 C C . TYR B 1 14 ? -10 -20.031 -6.578 1 95.94 14 TYR B C 1
ATOM 2710 O O . TYR B 1 14 ? -10.375 -19.812 -7.734 1 95.94 14 TYR B O 1
ATOM 2718 N N . THR B 1 15 ? -8.836 -20.609 -6.316 1 96.5 15 THR B N 1
ATOM 2719 C CA . THR B 1 15 ? -7.977 -21.062 -7.398 1 96.5 15 THR B CA 1
ATOM 2720 C C . THR B 1 15 ? -8.664 -22.172 -8.195 1 96.5 15 THR B C 1
ATOM 2722 O O . THR B 1 15 ? -8.547 -22.234 -9.422 1 96.5 15 THR B O 1
ATOM 2725 N N . GLY B 1 16 ? -9.312 -23.078 -7.48 1 96.56 16 GLY B N 1
ATOM 2726 C CA . GLY B 1 16 ? -10.086 -24.109 -8.156 1 96.56 16 GLY B CA 1
ATOM 2727 C C . GLY B 1 16 ? -11.18 -23.531 -9.039 1 96.56 16 GLY B C 1
ATOM 2728 O O . GLY B 1 16 ? -11.383 -24 -10.164 1 96.56 16 GLY B O 1
ATOM 2729 N N . LEU B 1 17 ? -11.875 -22.547 -8.539 1 96.25 17 LEU B N 1
ATOM 2730 C CA . LEU B 1 17 ? -12.93 -21.891 -9.297 1 96.25 17 LEU B CA 1
ATOM 2731 C C . LEU B 1 17 ? -12.375 -21.281 -10.578 1 96.25 17 LEU B C 1
ATOM 2733 O O . LEU B 1 17 ? -12.961 -21.438 -11.648 1 96.25 17 LEU B O 1
ATOM 2737 N N . GLU B 1 18 ? -11.266 -20.609 -10.508 1 97.44 18 GLU B N 1
ATOM 2738 C CA . GLU B 1 18 ? -10.664 -19.984 -11.688 1 97.44 18 GLU B CA 1
ATOM 2739 C C . GLU B 1 18 ? -10.203 -21.031 -12.695 1 97.44 18 GLU B C 1
ATOM 2741 O O . GLU B 1 18 ? -10.359 -20.828 -13.906 1 97.44 18 GLU B O 1
ATOM 2746 N N . LEU B 1 19 ? -9.656 -22.109 -12.195 1 98.12 19 LEU B N 1
ATOM 2747 C CA . LEU B 1 19 ? -9.281 -23.203 -13.086 1 98.12 19 LEU B CA 1
ATOM 2748 C C . LEU B 1 19 ? -10.508 -23.75 -13.812 1 98.12 19 LEU B C 1
ATOM 2750 O O . LEU B 1 19 ? -10.469 -23.969 -15.023 1 98.12 19 LEU B O 1
ATOM 2754 N N . LEU B 1 20 ? -11.57 -23.969 -13.055 1 97 20 LEU B N 1
ATOM 2755 C CA . LEU B 1 20 ? -12.812 -24.469 -13.633 1 97 20 LEU B CA 1
ATOM 2756 C C . LEU B 1 20 ? -13.281 -23.562 -14.766 1 97 20 LEU B C 1
ATOM 2758 O O . LEU B 1 20 ? -13.555 -24.031 -15.875 1 97 20 LEU B O 1
ATOM 2762 N N . LYS B 1 21 ? -13.289 -22.297 -14.492 1 96.69 21 LYS B N 1
ATOM 2763 C CA . LYS B 1 21 ? -13.773 -21.344 -15.484 1 96.69 21 LYS B CA 1
ATOM 2764 C C . LYS B 1 21 ? -12.945 -21.406 -16.766 1 96.69 21 LYS B C 1
ATOM 2766 O O . LYS B 1 21 ? -13.5 -21.453 -17.859 1 96.69 21 LYS B O 1
ATOM 2771 N N . MET B 1 22 ? -11.664 -21.484 -16.672 1 97.81 22 MET B N 1
ATOM 2772 C CA . MET B 1 22 ? -10.781 -21.453 -17.828 1 97.81 22 MET B CA 1
ATOM 2773 C C . MET B 1 22 ? -10.812 -22.781 -18.578 1 97.81 22 MET B C 1
ATOM 2775 O O . MET B 1 22 ? -10.789 -22.797 -19.812 1 97.81 22 MET B O 1
ATOM 2779 N N . LEU B 1 23 ? -10.969 -23.875 -17.859 1 97.56 23 LEU B N 1
ATOM 2780 C CA . LEU B 1 23 ? -10.914 -25.188 -18.5 1 97.56 23 LEU B CA 1
ATOM 2781 C C . LEU B 1 23 ? -12.227 -25.5 -19.203 1 97.56 23 LEU B C 1
ATOM 2783 O O . LEU B 1 23 ? -12.234 -26.219 -20.219 1 97.56 23 LEU B O 1
ATOM 2787 N N . LEU B 1 24 ? -13.32 -24.969 -18.688 1 94.81 24 LEU B N 1
ATOM 2788 C CA . LEU B 1 24 ? -14.617 -25.172 -19.312 1 94.81 24 LEU B CA 1
ATOM 2789 C C . LEU B 1 24 ? -14.617 -24.641 -20.734 1 94.81 24 LEU B C 1
ATOM 2791 O O . LEU B 1 24 ? -15.344 -25.156 -21.594 1 94.81 24 LEU B O 1
ATOM 2795 N N . GLU B 1 25 ? -13.734 -23.672 -21.047 1 94.44 25 GLU B N 1
ATOM 2796 C CA . GLU B 1 25 ? -13.742 -23.016 -22.359 1 94.44 25 GLU B CA 1
ATOM 2797 C C . GLU B 1 25 ? -12.414 -23.219 -23.078 1 94.44 25 GLU B C 1
ATOM 2799 O O . GLU B 1 25 ? -12.172 -22.625 -24.141 1 94.44 25 GLU B O 1
ATOM 2804 N N . HIS B 1 26 ? -11.555 -24.031 -22.547 1 97.94 26 HIS B N 1
ATOM 2805 C CA . HIS B 1 26 ? -10.242 -24.203 -23.156 1 97.94 26 HIS B CA 1
ATOM 2806 C C . HIS B 1 26 ? -10.336 -24.891 -24.5 1 97.94 26 HIS B C 1
ATOM 2808 O O . HIS B 1 26 ? -11.039 -25.891 -24.656 1 97.94 26 HIS B O 1
ATOM 2814 N N . PRO B 1 27 ? -9.625 -24.406 -25.484 1 98.12 27 PRO B N 1
ATOM 2815 C CA . PRO B 1 27 ? -9.789 -24.938 -26.844 1 98.12 27 PRO B CA 1
ATOM 2816 C C . PRO B 1 27 ? -9.18 -26.328 -27.016 1 98.12 27 PRO B C 1
ATOM 2818 O O . PRO B 1 27 ? -9.617 -27.094 -27.875 1 98.12 27 PRO B O 1
ATOM 2821 N N . TYR B 1 28 ? -8.156 -26.688 -26.172 1 98.56 28 TYR B N 1
ATOM 2822 C CA . TYR B 1 28 ? -7.41 -27.922 -26.438 1 98.56 28 TYR B CA 1
ATOM 2823 C C . TYR B 1 28 ? -7.5 -28.875 -25.25 1 98.56 28 TYR B C 1
ATOM 2825 O O . TYR B 1 28 ? -7.125 -30.047 -25.359 1 98.56 28 TYR B O 1
ATOM 2833 N N . LEU B 1 29 ? -7.992 -28.438 -24.094 1 98.56 29 LEU B N 1
ATOM 2834 C CA . LEU B 1 29 ? -8.094 -29.266 -22.891 1 98.56 29 LEU B CA 1
ATOM 2835 C C . LEU B 1 29 ? -9.555 -29.562 -22.562 1 98.56 29 LEU B C 1
ATOM 2837 O O . LEU B 1 29 ? -10.43 -28.703 -22.766 1 98.56 29 LEU B O 1
ATOM 2841 N N . GLU B 1 30 ? -9.781 -30.734 -22.109 1 97.94 30 GLU B N 1
ATOM 2842 C CA . GLU B 1 30 ? -11.117 -31.125 -21.656 1 97.94 30 GLU B CA 1
ATOM 2843 C C . GLU B 1 30 ? -11.094 -31.516 -20.172 1 97.94 30 GLU B C 1
ATOM 2845 O O . GLU B 1 30 ? -10.344 -32.406 -19.781 1 97.94 30 GLU B O 1
ATOM 2850 N N . LEU B 1 31 ? -11.891 -30.859 -19.422 1 97.5 31 LEU B N 1
ATOM 2851 C CA . LEU B 1 31 ? -12.008 -31.203 -18.016 1 97.5 31 LEU B CA 1
ATOM 2852 C C . LEU B 1 31 ? -12.883 -32.438 -17.828 1 97.5 31 LEU B C 1
ATOM 2854 O O . LEU B 1 31 ? -14.094 -32.375 -18.016 1 97.5 31 LEU B O 1
ATOM 2858 N N . VAL B 1 32 ? -12.25 -33.531 -17.344 1 96.75 32 VAL B N 1
ATOM 2859 C CA . VAL B 1 32 ? -12.992 -34.781 -17.281 1 96.75 32 VAL B CA 1
ATOM 2860 C C . VAL B 1 32 ? -13.07 -35.281 -15.844 1 96.75 32 VAL B C 1
ATOM 2862 O O . VAL B 1 32 ? -13.758 -36.25 -15.539 1 96.75 32 VAL B O 1
ATOM 2865 N N . TYR B 1 33 ? -12.328 -34.594 -15 1 96.94 33 TYR B N 1
ATOM 2866 C CA . TYR B 1 33 ? -12.273 -34.969 -13.594 1 96.94 33 TYR B CA 1
ATOM 2867 C C . TYR B 1 33 ? -12.211 -33.75 -12.695 1 96.94 33 TYR B C 1
ATOM 2869 O O . TYR B 1 33 ? -11.305 -32.906 -12.836 1 96.94 33 TYR B O 1
ATOM 2877 N N . ALA B 1 34 ? -13.164 -33.531 -11.844 1 97.56 34 ALA B N 1
ATOM 2878 C CA . ALA B 1 34 ? -13.203 -32.5 -10.82 1 97.56 34 ALA B CA 1
ATOM 2879 C C . ALA B 1 34 ? -13.477 -33.094 -9.438 1 97.56 34 ALA B C 1
ATOM 2881 O O . ALA B 1 34 ? -14.414 -33.875 -9.273 1 97.56 34 ALA B O 1
ATOM 2882 N N . ALA B 1 35 ? -12.625 -32.719 -8.484 1 97.44 35 ALA B N 1
ATOM 2883 C CA . ALA B 1 35 ? -12.773 -33.406 -7.207 1 97.44 35 ALA B CA 1
ATOM 2884 C C . ALA B 1 35 ? -12.461 -32.5 -6.039 1 97.44 35 ALA B C 1
ATOM 2886 O O . ALA B 1 35 ? -11.836 -31.438 -6.223 1 97.44 35 ALA B O 1
ATOM 2887 N N . ASN B 1 36 ? -12.961 -32.812 -4.867 1 95.44 36 ASN B N 1
ATOM 2888 C CA . ASN B 1 36 ? -12.602 -32.281 -3.559 1 95.44 36 ASN B CA 1
ATOM 2889 C C . ASN B 1 36 ? -12.609 -33.375 -2.486 1 95.44 36 ASN B C 1
ATOM 2891 O O . ASN B 1 36 ? -12.57 -34.562 -2.803 1 95.44 36 ASN B O 1
ATOM 2895 N N . THR B 1 37 ? -12.508 -33 -1.239 1 89.81 37 THR B N 1
ATOM 2896 C CA . THR B 1 37 ? -12.359 -33.969 -0.147 1 89.81 37 THR B CA 1
ATOM 2897 C C . THR B 1 37 ? -13.641 -34.781 0.037 1 89.81 37 THR B C 1
ATOM 2899 O O . THR B 1 37 ? -13.594 -35.969 0.398 1 89.81 37 THR B O 1
ATOM 2902 N N . GLU B 1 38 ? -14.75 -34.219 -0.207 1 90.69 38 GLU B N 1
ATOM 2903 C CA . GLU B 1 38 ? -16.031 -34.844 0.131 1 90.69 38 GLU B CA 1
ATOM 2904 C C . GLU B 1 38 ? -16.719 -35.406 -1.112 1 90.69 38 GLU B C 1
ATOM 2906 O O . GLU B 1 38 ? -17.234 -36.531 -1.092 1 90.69 38 GLU B O 1
ATOM 2911 N N . GLY B 1 39 ? -16.672 -34.75 -2.139 1 94 39 GLY B N 1
ATOM 2912 C CA . GLY B 1 39 ? -17.406 -35.094 -3.348 1 94 39 GLY B CA 1
ATOM 2913 C C . GLY B 1 39 ? -18.906 -35.062 -3.166 1 94 39 GLY B C 1
ATOM 2914 O O . GLY B 1 39 ? -19.422 -34.406 -2.242 1 94 39 GLY B O 1
ATOM 2915 N N . GLY B 1 40 ? -19.641 -35.531 -4.219 1 92.69 40 GLY B N 1
ATOM 2916 C CA . GLY B 1 40 ? -21.078 -35.75 -4.113 1 92.69 40 GLY B CA 1
ATOM 2917 C C . GLY B 1 40 ? -21.891 -34.5 -4.402 1 92.69 40 GLY B C 1
ATOM 2918 O O . GLY B 1 40 ? -23.047 -34.406 -3.994 1 92.69 40 GLY B O 1
ATOM 2919 N N . VAL B 1 41 ? -21.328 -33.531 -4.988 1 93.31 41 VAL B N 1
ATOM 2920 C CA . VAL B 1 41 ? -22.047 -32.312 -5.316 1 93.31 41 VAL B CA 1
ATOM 2921 C C . VAL B 1 41 ? -21.734 -31.906 -6.754 1 93.31 41 VAL B C 1
ATOM 2923 O O . VAL B 1 41 ? -20.906 -32.531 -7.422 1 93.31 41 VAL B O 1
ATOM 2926 N N . ARG B 1 42 ? -22.5 -30.922 -7.258 1 93.81 42 ARG B N 1
ATOM 2927 C CA . ARG B 1 42 ? -22.234 -30.359 -8.578 1 93.81 42 ARG B CA 1
ATOM 2928 C C . ARG B 1 42 ? -21.531 -29.016 -8.469 1 93.81 42 ARG B C 1
ATOM 2930 O O . ARG B 1 42 ? -21.641 -28.328 -7.461 1 93.81 42 ARG B O 1
ATOM 2937 N N . VAL B 1 43 ? -20.797 -28.672 -9.523 1 91.62 43 VAL B N 1
ATOM 2938 C CA . VAL B 1 43 ? -20 -27.453 -9.5 1 91.62 43 VAL B CA 1
ATOM 2939 C C . VAL B 1 43 ? -20.906 -26.25 -9.289 1 91.62 43 VAL B C 1
ATOM 2941 O O . VAL B 1 43 ? -20.516 -25.281 -8.625 1 91.62 43 VAL B O 1
ATOM 2944 N N . GLY B 1 44 ? -22.078 -26.219 -9.859 1 90.75 44 GLY B N 1
ATOM 2945 C CA . GLY B 1 44 ? -23.016 -25.125 -9.688 1 90.75 44 GLY B CA 1
ATOM 2946 C C . GLY B 1 44 ? -23.438 -24.922 -8.25 1 90.75 44 GLY B C 1
ATOM 2947 O O . GLY B 1 44 ? -23.766 -23.797 -7.84 1 90.75 44 GLY B O 1
ATOM 2948 N N . ALA B 1 45 ? -23.5 -25.969 -7.477 1 91.06 45 ALA B N 1
ATOM 2949 C CA . ALA B 1 45 ? -23.844 -25.891 -6.059 1 91.06 45 ALA B CA 1
ATOM 2950 C C . ALA B 1 45 ? -22.672 -25.359 -5.238 1 91.06 45 ALA B C 1
ATOM 2952 O O . ALA B 1 45 ? -22.875 -24.688 -4.23 1 91.06 45 ALA B O 1
ATOM 2953 N N . LEU B 1 46 ? -21.531 -25.719 -5.66 1 91.31 46 LEU B N 1
ATOM 2954 C CA . LEU B 1 46 ? -20.328 -25.281 -4.969 1 91.31 46 LEU B CA 1
ATOM 2955 C C . LEU B 1 46 ? -20.062 -23.797 -5.238 1 91.31 46 LEU B C 1
ATOM 2957 O O . LEU B 1 46 ? -19.609 -23.078 -4.355 1 91.31 46 LEU B O 1
ATOM 2961 N N . HIS B 1 47 ? -20.297 -23.422 -6.469 1 93.75 47 HIS B N 1
ATOM 2962 C CA . HIS B 1 47 ? -20.078 -22.062 -6.93 1 93.75 47 HIS B CA 1
ATOM 2963 C C . HIS B 1 47 ? -21.328 -21.5 -7.609 1 93.75 47 HIS B C 1
ATOM 2965 O O . HIS B 1 47 ? -21.562 -21.766 -8.789 1 93.75 47 HIS B O 1
ATOM 2971 N N . SER B 1 48 ? -21.984 -20.594 -6.93 1 92 48 SER B N 1
ATOM 2972 C CA . SER B 1 48 ? -23.266 -20.062 -7.41 1 92 48 SER B CA 1
ATOM 2973 C C . SER B 1 48 ? -23.109 -19.391 -8.766 1 92 48 SER B C 1
ATOM 2975 O O . SER B 1 48 ? -24.031 -19.406 -9.578 1 92 48 SER B O 1
ATOM 2977 N N . SER B 1 49 ? -21.953 -18.859 -9.031 1 91.06 49 SER B N 1
ATOM 2978 C CA . SER B 1 49 ? -21.703 -18.172 -10.297 1 91.06 49 SER B CA 1
ATOM 2979 C C . SER B 1 49 ? -21.703 -19.141 -11.469 1 91.06 49 SER B C 1
ATOM 2981 O O . SER B 1 49 ? -21.766 -18.734 -12.625 1 91.06 49 SER B O 1
ATOM 2983 N N . LEU B 1 50 ? -21.641 -20.406 -11.242 1 93.5 50 LEU B N 1
ATOM 2984 C CA . LEU B 1 50 ? -21.578 -21.406 -12.305 1 93.5 50 LEU B CA 1
ATOM 2985 C C . LEU B 1 50 ? -22.906 -22.141 -12.438 1 93.5 50 LEU B C 1
ATOM 2987 O O . LEU B 1 50 ? -23.047 -23.047 -13.266 1 93.5 50 LEU B O 1
ATOM 2991 N N . GLN B 1 51 ? -23.844 -21.719 -11.594 1 91.88 51 GLN B N 1
ATOM 2992 C CA . GLN B 1 51 ? -25.172 -22.312 -11.719 1 91.88 51 GLN B CA 1
ATOM 2993 C C . GLN B 1 51 ? -25.75 -22.094 -13.117 1 91.88 51 GLN B C 1
ATOM 2995 O O . GLN B 1 51 ? -25.781 -20.969 -13.609 1 91.88 51 GLN B O 1
ATOM 3000 N N . GLY B 1 52 ? -26.141 -23.141 -13.75 1 91.62 52 GLY B N 1
ATOM 3001 C CA . GLY B 1 52 ? -26.703 -23.047 -15.094 1 91.62 52 GLY B CA 1
ATOM 3002 C C . GLY B 1 52 ? -25.656 -22.969 -16.172 1 91.62 52 GLY B C 1
ATOM 3003 O O . GLY B 1 52 ? -25.969 -23.047 -17.359 1 91.62 52 GLY B O 1
ATOM 3004 N N . VAL B 1 53 ? -24.453 -22.828 -15.805 1 91.5 53 VAL B N 1
ATOM 3005 C CA . VAL B 1 53 ? -23.344 -22.719 -16.75 1 91.5 53 VAL B CA 1
ATOM 3006 C C . VAL B 1 53 ? -22.672 -24.078 -16.922 1 91.5 53 VAL B C 1
ATOM 3008 O O . VAL B 1 53 ? -22.359 -24.484 -18.047 1 91.5 53 VAL B O 1
ATOM 3011 N N . SER B 1 54 ? -22.484 -24.719 -15.82 1 89.81 54 SER B N 1
ATOM 3012 C CA . SER B 1 54 ? -21.875 -26.047 -15.859 1 89.81 54 SER B CA 1
ATOM 3013 C C . SER B 1 54 ? -22.578 -26.984 -14.883 1 89.81 54 SER B C 1
ATOM 3015 O O . SER B 1 54 ? -22.953 -26.578 -13.781 1 89.81 54 SER B O 1
ATOM 3017 N N . ASP B 1 55 ? -22.609 -28.234 -15.297 1 87.44 55 ASP B N 1
ATOM 3018 C CA . ASP B 1 55 ? -23.234 -29.281 -14.469 1 87.44 55 ASP B CA 1
ATOM 3019 C C . ASP B 1 55 ? -22.234 -30.359 -14.109 1 87.44 55 ASP B C 1
ATOM 3021 O O . ASP B 1 55 ? -22.625 -31.5 -13.812 1 87.44 55 ASP B O 1
ATOM 3025 N N . LEU B 1 56 ? -21.078 -29.984 -14.133 1 92.38 56 LEU B N 1
ATOM 3026 C CA . LEU B 1 56 ? -20.031 -30.938 -13.844 1 92.38 56 LEU B CA 1
ATOM 3027 C C . LEU B 1 56 ? -20.141 -31.469 -12.414 1 92.38 56 LEU B C 1
ATOM 3029 O O . LEU B 1 56 ? -20.406 -30.703 -11.484 1 92.38 56 LEU B O 1
ATOM 3033 N N . SER B 1 57 ? -20 -32.844 -12.273 1 95.56 57 SER B N 1
ATOM 3034 C CA . SER B 1 57 ? -20.031 -33.469 -10.945 1 95.56 57 SER B CA 1
ATOM 3035 C C . SER B 1 57 ? -18.672 -33.344 -10.258 1 95.56 57 SER B C 1
ATOM 3037 O O . SER B 1 57 ? -17.625 -33.5 -10.891 1 95.56 57 SER B O 1
ATOM 3039 N N . VAL B 1 58 ? -18.734 -33.125 -8.953 1 96.81 58 VAL B N 1
ATOM 3040 C CA . VAL B 1 58 ? -17.531 -33.094 -8.125 1 96.81 58 VAL B CA 1
ATOM 3041 C C . VAL B 1 58 ? -17.406 -34.406 -7.355 1 96.81 58 VAL B C 1
ATOM 3043 O O . VAL B 1 58 ? -18.312 -34.781 -6.602 1 96.81 58 VAL B O 1
ATOM 3046 N N . GLU B 1 59 ? -16.312 -35.031 -7.555 1 97 59 GLU B N 1
ATOM 3047 C CA . GLU B 1 59 ? -16.094 -36.312 -6.941 1 97 59 GLU B CA 1
ATOM 3048 C C . GLU B 1 59 ? -15.148 -36.219 -5.758 1 97 59 GLU B C 1
ATOM 3050 O O . GLU B 1 59 ? -14.484 -35.219 -5.562 1 97 59 GLU B O 1
ATOM 3055 N N . LYS B 1 60 ? -15.227 -37.375 -4.938 1 97.06 60 LYS B N 1
ATOM 3056 C CA . LYS B 1 60 ? -14.195 -37.469 -3.912 1 97.06 60 LYS B CA 1
ATOM 3057 C C . LYS B 1 60 ? -12.828 -37.75 -4.535 1 97.06 60 LYS B C 1
ATOM 3059 O O . LYS B 1 60 ? -12.68 -38.625 -5.379 1 97.06 60 LYS B O 1
ATOM 3064 N N . ALA B 1 61 ? -11.875 -37.031 -4.121 1 97.31 61 ALA B N 1
ATOM 3065 C CA . ALA B 1 61 ? -10.547 -37.094 -4.719 1 97.31 61 ALA B CA 1
ATOM 3066 C C . ALA B 1 61 ? -9.969 -38.5 -4.598 1 97.31 61 ALA B C 1
ATOM 3068 O O . ALA B 1 61 ? -9.977 -39.094 -3.512 1 97.31 61 ALA B O 1
ATOM 3069 N N . ASP B 1 62 ? -9.555 -39.031 -5.645 1 97.25 62 ASP B N 1
ATOM 3070 C CA . ASP B 1 62 ? -8.906 -40.344 -5.742 1 97.25 62 ASP B CA 1
ATOM 3071 C C . ASP B 1 62 ? -7.816 -40.344 -6.809 1 97.25 62 ASP B C 1
ATOM 3073 O O . ASP B 1 62 ? -8.102 -40.219 -8 1 97.25 62 ASP B O 1
ATOM 3077 N N . PRO B 1 63 ? -6.562 -40.5 -6.344 1 97.44 63 PRO B N 1
ATOM 3078 C CA . PRO B 1 63 ? -5.457 -40.375 -7.297 1 97.44 63 PRO B CA 1
ATOM 3079 C C . PRO B 1 63 ? -5.512 -41.438 -8.391 1 97.44 63 PRO B C 1
ATOM 3081 O O . PRO B 1 63 ? -5.141 -41.188 -9.539 1 97.44 63 PRO B O 1
ATOM 3084 N N . LYS B 1 64 ? -5.941 -42.656 -8.133 1 97.88 64 LYS B N 1
ATOM 3085 C CA . LYS B 1 64 ? -6.004 -43.719 -9.125 1 97.88 64 LYS B CA 1
ATOM 3086 C C . LYS B 1 64 ? -7.066 -43.438 -10.18 1 97.88 64 LYS B C 1
ATOM 3088 O O . LYS B 1 64 ? -6.828 -43.625 -11.375 1 97.88 64 LYS B O 1
ATOM 3093 N N . GLU B 1 65 ? -8.18 -43 -9.664 1 97.75 65 GLU B N 1
ATOM 3094 C CA . GLU B 1 65 ? -9.25 -42.656 -10.602 1 97.75 65 GLU B CA 1
ATOM 3095 C C . GLU B 1 65 ? -8.844 -41.469 -11.484 1 97.75 65 GLU B C 1
ATOM 3097 O O . GLU B 1 65 ? -9.117 -41.469 -12.688 1 97.75 65 GLU B O 1
ATOM 3102 N N . ALA B 1 66 ? -8.281 -40.5 -10.906 1 97.75 66 ALA B N 1
ATOM 3103 C CA . ALA B 1 66 ? -7.809 -39.312 -11.648 1 97.75 66 ALA B CA 1
ATOM 3104 C C . ALA B 1 66 ? -6.797 -39.719 -12.719 1 97.75 66 ALA B C 1
ATOM 3106 O O . ALA B 1 66 ? -6.883 -39.281 -13.867 1 97.75 66 ALA B O 1
ATOM 3107 N N . ALA B 1 67 ? -5.828 -40.562 -12.328 1 97.81 67 ALA B N 1
ATOM 3108 C CA . ALA B 1 67 ? -4.758 -41 -13.234 1 97.81 67 ALA B CA 1
ATOM 3109 C C . ALA B 1 67 ? -5.312 -41.781 -14.406 1 97.81 67 ALA B C 1
ATOM 3111 O O . ALA B 1 67 ? -4.781 -41.719 -15.516 1 97.81 67 ALA B O 1
ATOM 3112 N N . LYS B 1 68 ? -6.324 -42.531 -14.156 1 98 68 LYS B N 1
ATOM 3113 C CA . LYS B 1 68 ? -6.949 -43.344 -15.211 1 98 68 LYS B CA 1
ATOM 3114 C C . LYS B 1 68 ? -7.59 -42.438 -16.266 1 98 68 LYS B C 1
ATOM 3116 O O . LYS B 1 68 ? -7.613 -42.781 -17.453 1 98 68 LYS B O 1
ATOM 3121 N N . ARG B 1 69 ? -8.039 -41.312 -15.898 1 97.94 69 ARG B N 1
ATOM 3122 C CA . ARG B 1 69 ? -8.906 -40.5 -16.75 1 97.94 69 ARG B CA 1
ATOM 3123 C C . ARG B 1 69 ? -8.141 -39.344 -17.359 1 97.94 69 ARG B C 1
ATOM 3125 O O . ARG B 1 69 ? -8.5 -38.844 -18.438 1 97.94 69 ARG B O 1
ATOM 3132 N N . CYS B 1 70 ? -7.129 -38.906 -16.672 1 98.31 70 CYS B N 1
ATOM 3133 C CA . CYS B 1 70 ? -6.512 -37.656 -17.047 1 98.31 70 CYS B CA 1
ATOM 3134 C C . CYS B 1 70 ? -5.078 -37.844 -17.516 1 98.31 70 CYS B C 1
ATOM 3136 O O . CYS B 1 70 ? -4.379 -38.75 -17.031 1 98.31 70 CYS B O 1
ATOM 3138 N N . GLU B 1 71 ? -4.637 -36.969 -18.438 1 98.44 71 GLU B N 1
ATOM 3139 C CA . GLU B 1 71 ? -3.232 -36.906 -18.844 1 98.44 71 GLU B CA 1
ATOM 3140 C C . GLU B 1 71 ? -2.438 -36 -17.922 1 98.44 71 GLU B C 1
ATOM 3142 O O . GLU B 1 71 ? -1.228 -36.156 -17.75 1 98.44 71 GLU B O 1
ATOM 3147 N N . LEU B 1 72 ? -3.088 -35.031 -17.391 1 98.75 72 LEU B N 1
ATOM 3148 C CA . LEU B 1 72 ? -2.502 -34.062 -16.484 1 98.75 72 LEU B CA 1
ATOM 3149 C C . LEU B 1 72 ? -3.498 -33.656 -15.406 1 98.75 72 LEU B C 1
ATOM 3151 O O . LEU B 1 72 ? -4.688 -33.5 -15.68 1 98.75 72 LEU B O 1
ATOM 3155 N N . LEU B 1 73 ? -2.975 -33.5 -14.18 1 98.81 73 LEU B N 1
ATOM 3156 C CA . LEU B 1 73 ? -3.812 -33.094 -13.062 1 98.81 73 LEU B CA 1
ATOM 3157 C C . LEU B 1 73 ? -3.328 -31.781 -12.469 1 98.81 73 LEU B C 1
ATOM 3159 O O . LEU B 1 73 ? -2.129 -31.609 -12.234 1 98.81 73 LEU B O 1
ATOM 3163 N N . PHE B 1 74 ? -4.27 -30.859 -12.273 1 98.88 74 PHE B N 1
ATOM 3164 C CA . PHE B 1 74 ? -4.031 -29.688 -11.453 1 98.88 74 PHE B CA 1
ATOM 3165 C C . PHE B 1 74 ? -4.371 -29.953 -9.992 1 98.88 74 PHE B C 1
ATOM 3167 O O . PHE B 1 74 ? -5.469 -30.422 -9.68 1 98.88 74 PHE B O 1
ATOM 3174 N N . LEU B 1 75 ? -3.426 -29.641 -9.133 1 98.56 75 LEU B N 1
ATOM 3175 C CA . LEU B 1 75 ? -3.676 -29.828 -7.707 1 98.56 75 LEU B CA 1
ATOM 3176 C C . LEU B 1 75 ? -3.771 -28.484 -6.996 1 98.56 75 LEU B C 1
ATOM 3178 O O . LEU B 1 75 ? -2.76 -27.797 -6.797 1 98.56 75 LEU B O 1
ATOM 3182 N N . ALA B 1 76 ? -4.918 -28.109 -6.621 1 96.88 76 ALA B N 1
ATOM 3183 C CA . ALA B 1 76 ? -5.188 -26.922 -5.809 1 96.88 76 ALA B CA 1
ATOM 3184 C C . ALA B 1 76 ? -5.566 -27.312 -4.383 1 96.88 76 ALA B C 1
ATOM 3186 O O . ALA B 1 76 ? -6.66 -26.984 -3.912 1 96.88 76 ALA B O 1
ATOM 3187 N N . LEU B 1 77 ? -4.66 -27.922 -3.686 1 94.81 77 LEU B N 1
ATOM 3188 C CA . LEU B 1 77 ? -4.836 -28.484 -2.348 1 94.81 77 LEU B CA 1
ATOM 3189 C C . LEU B 1 77 ? -3.896 -27.812 -1.353 1 94.81 77 LEU B C 1
ATOM 3191 O O . LEU B 1 77 ? -2.898 -27.203 -1.748 1 94.81 77 LEU B O 1
ATOM 3195 N N . PRO B 1 78 ? -4.289 -27.906 -0.05 1 91.44 78 PRO B N 1
ATOM 3196 C CA . PRO B 1 78 ? -3.326 -27.453 0.957 1 91.44 78 PRO B CA 1
ATOM 3197 C C . PRO B 1 78 ? -2.01 -28.219 0.91 1 91.44 78 PRO B C 1
ATOM 3199 O O . PRO B 1 78 ? -1.966 -29.344 0.404 1 91.44 78 PRO B O 1
ATOM 3202 N N . HIS B 1 79 ? -1.003 -27.562 1.496 1 91.56 79 HIS B N 1
ATOM 3203 C CA . HIS B 1 79 ? 0.3 -28.219 1.526 1 91.56 79 HIS B CA 1
ATOM 3204 C C . HIS B 1 79 ? 0.224 -29.562 2.244 1 91.56 79 HIS B C 1
ATOM 3206 O O . HIS B 1 79 ? -0.637 -29.766 3.104 1 91.56 79 HIS B O 1
ATOM 3212 N N . GLN B 1 80 ? 1.024 -30.453 1.954 1 91.19 80 GLN B N 1
ATOM 3213 C CA . GLN B 1 80 ? 1.13 -31.812 2.441 1 91.19 80 GLN B CA 1
ATOM 3214 C C . GLN B 1 80 ? 0.114 -32.719 1.755 1 91.19 80 GLN B C 1
ATOM 3216 O O . GLN B 1 80 ? 0.464 -33.812 1.272 1 91.19 80 GLN B O 1
ATOM 3221 N N . SER B 1 81 ? -1.186 -32.25 1.778 1 92.25 81 SER B N 1
ATOM 3222 C CA . SER B 1 81 ? -2.184 -33.031 1.042 1 92.25 81 SER B CA 1
ATOM 3223 C C . SER B 1 81 ? -1.853 -33.094 -0.446 1 92.25 81 SER B C 1
ATOM 3225 O O . SER B 1 81 ? -2.023 -34.125 -1.089 1 92.25 81 SER B O 1
ATOM 3227 N N . ALA B 1 82 ? -1.39 -32 -0.916 1 94.69 82 ALA B N 1
ATOM 3228 C CA . ALA B 1 82 ? -1.016 -31.922 -2.326 1 94.69 82 ALA B CA 1
ATOM 3229 C C . ALA B 1 82 ? 0.146 -32.875 -2.641 1 94.69 82 ALA B C 1
ATOM 3231 O O . ALA B 1 82 ? 0.131 -33.562 -3.66 1 94.69 82 ALA B O 1
ATOM 3232 N N . MET B 1 83 ? 1.134 -32.875 -1.813 1 95.44 83 MET B N 1
ATOM 3233 C CA . MET B 1 83 ? 2.324 -33.688 -2.057 1 95.44 83 MET B CA 1
ATOM 3234 C C . MET B 1 83 ? 1.981 -35.188 -2.043 1 95.44 83 MET B C 1
ATOM 3236 O O . MET B 1 83 ? 2.535 -35.938 -2.822 1 95.44 83 MET B O 1
ATOM 3240 N N . GLU B 1 84 ? 1.068 -35.562 -1.136 1 95.06 84 GLU B N 1
ATOM 3241 C CA . GLU B 1 84 ? 0.627 -36.969 -1.094 1 95.06 84 GLU B CA 1
ATOM 3242 C C . GLU B 1 84 ? -0.087 -37.344 -2.385 1 95.06 84 GLU B C 1
ATOM 3244 O O . GLU B 1 84 ? 0.184 -38.406 -2.951 1 95.06 84 GLU B O 1
ATOM 3249 N N . PHE B 1 85 ? -0.939 -36.562 -2.773 1 97.06 85 PHE B N 1
ATOM 3250 C CA . PHE B 1 85 ? -1.704 -36.812 -3.988 1 97.06 85 PHE B CA 1
ATOM 3251 C C . PHE B 1 85 ? -0.793 -36.812 -5.211 1 97.06 85 PHE B C 1
ATOM 3253 O O . PHE B 1 85 ? -0.895 -37.688 -6.066 1 97.06 85 PHE B O 1
ATOM 3260 N N . ALA B 1 86 ? 0.057 -35.812 -5.305 1 98.06 86 ALA B N 1
ATOM 3261 C CA . ALA B 1 86 ? 0.985 -35.688 -6.426 1 98.06 86 ALA B CA 1
ATOM 3262 C C . ALA B 1 86 ? 1.867 -36.938 -6.551 1 98.06 86 ALA B C 1
ATOM 3264 O O . ALA B 1 86 ? 2.061 -37.469 -7.652 1 98.06 86 ALA B O 1
ATOM 3265 N N . LYS B 1 87 ? 2.412 -37.375 -5.457 1 97.94 87 LYS B N 1
ATOM 3266 C CA . LYS B 1 87 ? 3.295 -38.531 -5.43 1 97.94 87 LYS B CA 1
ATOM 3267 C C . LYS B 1 87 ? 2.625 -39.75 -6.074 1 97.94 87 LYS B C 1
ATOM 3269 O O . LYS B 1 87 ? 3.232 -40.438 -6.902 1 97.94 87 LYS B O 1
ATOM 3274 N N . GLU B 1 88 ? 1.417 -39.938 -5.691 1 97.75 88 GLU B N 1
ATOM 3275 C CA . GLU B 1 88 ? 0.681 -41.094 -6.207 1 97.75 88 GLU B CA 1
ATOM 3276 C C . GLU B 1 88 ? 0.401 -40.969 -7.699 1 97.75 88 GLU B C 1
ATOM 3278 O O . GLU B 1 88 ? 0.601 -41.906 -8.469 1 97.75 88 GLU B O 1
ATOM 3283 N N . VAL B 1 89 ? -0.065 -39.844 -8.125 1 98.12 89 VAL B N 1
ATOM 3284 C CA . VAL B 1 89 ? -0.411 -39.594 -9.523 1 98.12 89 VAL B CA 1
ATOM 3285 C C . VAL B 1 89 ? 0.838 -39.719 -10.391 1 98.12 89 VAL B C 1
ATOM 3287 O O . VAL B 1 89 ? 0.794 -40.312 -11.477 1 98.12 89 VAL B O 1
ATOM 3290 N N . LEU B 1 90 ? 1.92 -39.156 -9.961 1 98.44 90 LEU B N 1
ATOM 3291 C CA . LEU B 1 90 ? 3.18 -39.188 -10.695 1 98.44 90 LEU B CA 1
ATOM 3292 C C . LEU B 1 90 ? 3.682 -40.625 -10.828 1 98.44 90 LEU B C 1
ATOM 3294 O O . LEU B 1 90 ? 4.219 -41 -11.875 1 98.44 90 LEU B O 1
ATOM 3298 N N . SER B 1 91 ? 3.527 -41.406 -9.797 1 97.81 91 SER B N 1
ATOM 3299 C CA . SER B 1 91 ? 3.951 -42.812 -9.836 1 97.81 91 SER B CA 1
ATOM 3300 C C . SER B 1 91 ? 3.162 -43.594 -10.883 1 97.81 91 SER B C 1
ATOM 3302 O O . SER B 1 91 ? 3.619 -44.656 -11.359 1 97.81 91 SER B O 1
ATOM 3304 N N . LEU B 1 92 ? 2.014 -43.094 -11.188 1 97.94 92 LEU B N 1
ATOM 3305 C CA . LEU B 1 92 ? 1.157 -43.75 -12.172 1 97.94 92 LEU B CA 1
ATOM 3306 C C . LEU B 1 92 ? 1.435 -43.219 -13.578 1 97.94 92 LEU B C 1
ATOM 3308 O O . LEU B 1 92 ? 0.711 -43.531 -14.523 1 97.94 92 LEU B O 1
ATOM 3312 N N . GLY B 1 93 ? 2.408 -42.344 -13.758 1 97.44 93 GLY B N 1
ATOM 3313 C CA . GLY B 1 93 ? 2.93 -41.938 -15.055 1 97.44 93 GLY B CA 1
ATOM 3314 C C . GLY B 1 93 ? 2.236 -40.719 -15.617 1 97.44 93 GLY B C 1
ATOM 3315 O O . GLY B 1 93 ? 2.314 -40.438 -16.812 1 97.44 93 GLY B O 1
ATOM 3316 N N . LYS B 1 94 ? 1.525 -39.969 -14.766 1 98.44 94 LYS B N 1
ATOM 3317 C CA . LYS B 1 94 ? 0.788 -38.812 -15.25 1 98.44 94 LYS B CA 1
ATOM 3318 C C . LYS B 1 94 ? 1.476 -37.5 -14.828 1 98.44 94 LYS B C 1
ATOM 3320 O O . LYS B 1 94 ? 2.35 -37.5 -13.961 1 98.44 94 LYS B O 1
ATOM 3325 N N . LYS B 1 95 ? 1.18 -36.438 -15.508 1 98.75 95 LYS B N 1
ATOM 3326 C CA . LYS B 1 95 ? 1.778 -35.125 -15.242 1 98.75 95 LYS B CA 1
ATOM 3327 C C . LYS B 1 95 ? 0.981 -34.375 -14.188 1 98.75 95 LYS B C 1
ATOM 3329 O O . LYS B 1 95 ? -0.228 -34.562 -14.055 1 98.75 95 LYS B O 1
ATOM 3334 N N . VAL B 1 96 ? 1.699 -33.5 -13.445 1 98.94 96 VAL B N 1
ATOM 3335 C CA . VAL B 1 96 ? 1.057 -32.75 -12.367 1 98.94 96 VAL B CA 1
ATOM 3336 C C . VAL B 1 96 ? 1.509 -31.312 -12.406 1 98.94 96 VAL B C 1
ATOM 3338 O O . VAL B 1 96 ? 2.691 -31.016 -12.609 1 98.94 96 VAL B O 1
ATOM 3341 N N . VAL B 1 97 ? 0.6 -30.375 -12.328 1 98.94 97 VAL B N 1
ATOM 3342 C CA . VAL B 1 97 ? 0.864 -29 -11.945 1 98.94 97 VAL B CA 1
ATOM 3343 C C . VAL B 1 97 ? 0.371 -28.75 -10.523 1 98.94 97 VAL B C 1
ATOM 3345 O O . VAL B 1 97 ? -0.837 -28.703 -10.281 1 98.94 97 VAL B O 1
ATOM 3348 N N . ASP B 1 98 ? 1.275 -28.594 -9.641 1 98.81 98 ASP B N 1
ATOM 3349 C CA . ASP B 1 98 ? 0.952 -28.406 -8.234 1 98.81 98 ASP B CA 1
ATOM 3350 C C . ASP B 1 98 ? 0.9 -26.922 -7.871 1 98.81 98 ASP B C 1
ATOM 3352 O O . ASP B 1 98 ? 1.875 -26.203 -8.07 1 98.81 98 ASP B O 1
ATOM 3356 N N . LEU B 1 99 ? -0.214 -26.516 -7.277 1 98.25 99 LEU B N 1
ATOM 3357 C CA . LEU B 1 99 ? -0.373 -25.109 -6.957 1 98.25 99 LEU B CA 1
ATOM 3358 C C . LEU B 1 99 ? -0.018 -24.828 -5.5 1 98.25 99 LEU B C 1
ATOM 3360 O O . LEU B 1 99 ? -0.026 -23.688 -5.059 1 98.25 99 LEU B O 1
ATOM 3364 N N . SER B 1 100 ? 0.287 -25.875 -4.707 1 96.88 100 SER B N 1
ATOM 3365 C CA . SER B 1 100 ? 0.731 -25.672 -3.332 1 96.88 100 SER B CA 1
ATOM 3366 C C . SER B 1 100 ? 2.207 -25.281 -3.279 1 96.88 100 SER B C 1
ATOM 3368 O O . SER B 1 100 ? 2.855 -25.141 -4.316 1 96.88 100 SER B O 1
ATOM 3370 N N . ALA B 1 101 ? 2.676 -25.094 -2.082 1 96.56 101 ALA B N 1
ATOM 3371 C CA . ALA B 1 101 ? 4.07 -24.688 -1.904 1 96.56 101 ALA B CA 1
ATOM 3372 C C . ALA B 1 101 ? 4.988 -25.906 -1.842 1 96.56 101 ALA B C 1
ATOM 3374 O O . ALA B 1 101 ? 6.207 -25.766 -1.745 1 96.56 101 ALA B O 1
ATOM 3375 N N . ASP B 1 102 ? 4.512 -27.062 -2.02 1 97.69 102 ASP B N 1
ATOM 3376 C CA . ASP B 1 102 ? 5.188 -28.297 -1.622 1 97.69 102 ASP B CA 1
ATOM 3377 C C . ASP B 1 102 ? 6.441 -28.531 -2.457 1 97.69 102 ASP B C 1
ATOM 3379 O O . ASP B 1 102 ? 7.414 -29.109 -1.974 1 97.69 102 ASP B O 1
ATOM 3383 N N . TYR B 1 103 ? 6.441 -28.031 -3.645 1 98.38 103 TYR B N 1
ATOM 3384 C CA . TYR B 1 103 ? 7.562 -28.375 -4.516 1 98.38 103 TYR B CA 1
ATOM 3385 C C . TYR B 1 103 ? 8.289 -27.109 -4.977 1 98.38 103 TYR B C 1
ATOM 3387 O O . TYR B 1 103 ? 9.062 -27.156 -5.934 1 98.38 103 TYR B O 1
ATOM 3395 N N . ARG B 1 104 ? 8.062 -25.953 -4.371 1 98.12 104 ARG B N 1
ATOM 3396 C CA . ARG B 1 104 ? 8.562 -24.672 -4.863 1 98.12 104 ARG B CA 1
ATOM 3397 C C . ARG B 1 104 ? 9.961 -24.391 -4.34 1 98.12 104 ARG B C 1
ATOM 3399 O O . ARG B 1 104 ? 10.688 -23.562 -4.902 1 98.12 104 ARG B O 1
ATOM 3406 N N . LEU B 1 105 ? 10.328 -25.062 -3.27 1 98 105 LEU B N 1
ATOM 3407 C CA . LEU B 1 105 ? 11.586 -24.781 -2.592 1 98 105 LEU B CA 1
ATOM 3408 C C . LEU B 1 105 ? 12.484 -26.016 -2.568 1 98 105 LEU B C 1
ATOM 3410 O O . LEU B 1 105 ? 12.008 -27.141 -2.742 1 98 105 LEU B O 1
ATOM 3414 N N . SER B 1 106 ? 13.82 -25.766 -2.387 1 97.31 106 SER B N 1
ATOM 3415 C CA . SER B 1 106 ? 14.727 -26.859 -2.09 1 97.31 106 SER B CA 1
ATOM 3416 C C . SER B 1 106 ? 14.297 -27.594 -0.823 1 97.31 106 SER B C 1
ATOM 3418 O O . SER B 1 106 ? 13.57 -27.047 0.006 1 97.31 106 SER B O 1
ATOM 3420 N N . LEU B 1 107 ? 14.773 -28.812 -0.719 1 97.44 107 LEU B N 1
ATOM 3421 C CA . LEU B 1 107 ? 14.398 -29.656 0.411 1 97.44 107 LEU B CA 1
ATOM 3422 C C . LEU B 1 107 ? 14.703 -28.953 1.733 1 97.44 107 LEU B C 1
ATOM 3424 O O . LEU B 1 107 ? 13.828 -28.859 2.602 1 97.44 107 LEU B O 1
ATOM 3428 N N . GLU B 1 108 ? 15.852 -28.453 1.854 1 96.31 108 GLU B N 1
ATOM 3429 C CA . GLU B 1 108 ? 16.297 -27.828 3.09 1 96.31 108 GLU B CA 1
ATOM 3430 C C . GLU B 1 108 ? 15.438 -26.609 3.424 1 96.31 108 GLU B C 1
ATOM 3432 O O . GLU B 1 108 ? 15.016 -26.438 4.566 1 96.31 108 GLU B O 1
ATOM 3437 N N . ARG B 1 109 ? 15.195 -25.797 2.486 1 94.44 109 ARG B N 1
ATOM 3438 C CA . ARG B 1 109 ? 14.438 -24.578 2.719 1 94.44 109 ARG B CA 1
ATOM 3439 C C . ARG B 1 109 ? 12.969 -24.891 2.986 1 94.44 109 ARG B C 1
ATOM 3441 O O . ARG B 1 109 ? 12.328 -24.234 3.812 1 94.44 109 ARG B O 1
ATOM 3448 N N . TYR B 1 110 ? 12.438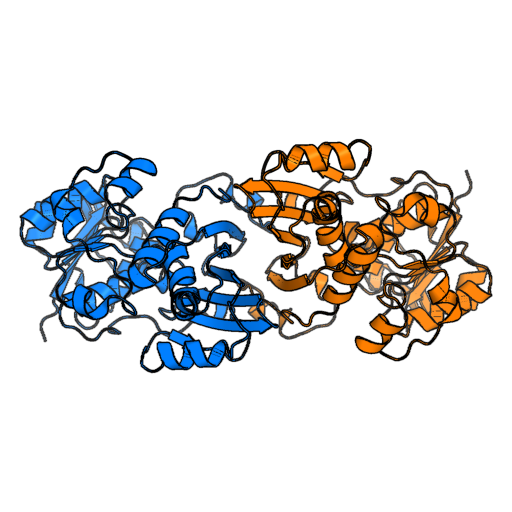 -25.812 2.219 1 96.5 110 TYR B N 1
ATOM 3449 C CA . TYR B 1 110 ? 11.062 -26.203 2.467 1 96.5 110 TYR B CA 1
ATOM 3450 C C . TYR B 1 110 ? 10.883 -26.703 3.896 1 96.5 110 TYR B C 1
ATOM 3452 O O . TYR B 1 110 ? 9.977 -26.25 4.609 1 96.5 110 TYR B O 1
ATOM 3460 N N . GLU B 1 111 ? 11.711 -27.609 4.34 1 96.25 111 GLU B N 1
ATOM 3461 C CA . GLU B 1 111 ? 11.562 -28.203 5.656 1 96.25 111 GLU B CA 1
ATOM 3462 C C . GLU B 1 111 ? 11.82 -27.188 6.766 1 96.25 111 GLU B C 1
ATOM 3464 O O . GLU B 1 111 ? 11.273 -27.312 7.863 1 96.25 111 GLU B O 1
ATOM 3469 N N . ALA B 1 112 ? 12.586 -26.156 6.531 1 93.69 112 ALA B N 1
ATOM 3470 C CA . ALA B 1 112 ? 12.859 -25.094 7.492 1 93.69 112 ALA B CA 1
ATOM 3471 C C . ALA B 1 112 ? 11.641 -24.203 7.691 1 93.69 112 ALA B C 1
ATOM 3473 O O . ALA B 1 112 ? 11.461 -23.609 8.75 1 93.69 112 ALA B O 1
ATOM 3474 N N . HIS B 1 113 ? 10.789 -24.156 6.719 1 92.44 113 HIS B N 1
ATOM 3475 C CA . HIS B 1 113 ? 9.758 -23.141 6.766 1 92.44 113 HIS B CA 1
ATOM 3476 C C . HIS B 1 113 ? 8.367 -23.766 6.809 1 92.44 113 HIS B C 1
ATOM 3478 O O . HIS B 1 113 ? 7.383 -23.078 7.09 1 92.44 113 HIS B O 1
ATOM 3484 N N . TYR B 1 114 ? 8.281 -25.016 6.48 1 93.12 114 TYR B N 1
ATOM 3485 C CA . TYR B 1 114 ? 6.984 -25.672 6.414 1 93.12 114 TYR B CA 1
ATOM 3486 C C . TYR B 1 114 ? 6.961 -26.922 7.301 1 93.12 114 TYR B C 1
ATOM 3488 O O . TYR B 1 114 ? 6.879 -26.812 8.523 1 93.12 114 TYR B O 1
ATOM 3496 N N . CYS B 1 115 ? 7.113 -28.094 6.797 1 92.62 115 CYS B N 1
ATOM 3497 C CA . CYS B 1 115 ? 7.078 -29.406 7.461 1 92.62 115 CYS B CA 1
ATOM 3498 C C . CYS B 1 115 ? 7.988 -30.391 6.754 1 92.62 115 CYS B C 1
ATOM 3500 O O . CYS B 1 115 ? 8.547 -30.094 5.699 1 92.62 115 CYS B O 1
ATOM 3502 N N . PRO B 1 116 ? 8.266 -31.531 7.441 1 95.31 116 PRO B N 1
ATOM 3503 C CA . PRO B 1 116 ? 9.039 -32.531 6.719 1 95.31 116 PRO B CA 1
ATOM 3504 C C . PRO B 1 116 ? 8.438 -32.875 5.355 1 95.31 116 PRO B C 1
ATOM 3506 O O . PRO B 1 116 ? 7.215 -33 5.227 1 95.31 116 PRO B O 1
ATOM 3509 N N . HIS B 1 117 ? 9.258 -32.969 4.391 1 96.94 117 HIS B N 1
ATOM 3510 C CA . HIS B 1 117 ? 8.773 -33.219 3.035 1 96.94 117 HIS B CA 1
ATOM 3511 C C . HIS B 1 117 ? 8.461 -34.688 2.824 1 96.94 117 HIS B C 1
ATOM 3513 O O . HIS B 1 117 ? 9.266 -35.562 3.164 1 96.94 117 HIS B O 1
ATOM 3519 N N . LEU B 1 118 ? 7.438 -35.062 2.191 1 95.44 118 LEU B N 1
ATOM 3520 C CA . LEU B 1 118 ? 6.949 -36.406 2.088 1 95.44 118 LEU B CA 1
ATOM 3521 C C . LEU B 1 118 ? 7.281 -37 0.724 1 95.44 118 LEU B C 1
ATOM 3523 O O . LEU B 1 118 ? 7.086 -38.219 0.499 1 95.44 118 LEU B O 1
ATOM 3527 N N . ASP B 1 119 ? 7.801 -36.281 -0.151 1 97.12 119 ASP B N 1
ATOM 3528 C CA . ASP B 1 119 ? 8.047 -36.688 -1.523 1 97.12 119 ASP B CA 1
ATOM 3529 C C . ASP B 1 119 ? 9.367 -36.125 -2.045 1 97.12 119 ASP B C 1
ATOM 3531 O O . ASP B 1 119 ? 9.398 -35.469 -3.076 1 97.12 119 ASP B O 1
ATOM 3535 N N . LYS B 1 120 ? 10.453 -36.531 -1.5 1 96.94 120 LYS B N 1
ATOM 3536 C CA . LYS B 1 120 ? 11.789 -36.031 -1.813 1 96.94 120 LYS B CA 1
ATOM 3537 C C . LYS B 1 120 ? 12.203 -36.406 -3.229 1 96.94 120 LYS B C 1
ATOM 3539 O O . LYS B 1 120 ? 12.891 -35.656 -3.91 1 96.94 120 LYS B O 1
ATOM 3544 N N . GLU B 1 121 ? 11.805 -37.531 -3.613 1 96.69 121 GLU B N 1
ATOM 3545 C CA . GLU B 1 121 ? 12.164 -38.031 -4.941 1 96.69 121 GLU B CA 1
ATOM 3546 C C . GLU B 1 121 ? 11.641 -37.125 -6.035 1 96.69 121 GLU B C 1
ATOM 3548 O O . GLU B 1 121 ? 12.406 -36.656 -6.891 1 96.69 121 GLU B O 1
ATOM 3553 N N . ASN B 1 122 ? 10.375 -36.781 -6.027 1 97.81 122 ASN B N 1
ATOM 3554 C CA . ASN B 1 122 ? 9.805 -35.938 -7.07 1 97.81 122 ASN B CA 1
ATOM 3555 C C . ASN B 1 122 ? 10.234 -34.469 -6.91 1 97.81 122 ASN B C 1
ATOM 3557 O O . ASN B 1 122 ? 10.336 -33.75 -7.891 1 97.81 122 ASN B O 1
ATOM 3561 N N . LEU B 1 123 ? 10.508 -34.094 -5.672 1 98 123 LEU B N 1
ATOM 3562 C CA . LEU B 1 123 ? 11.016 -32.75 -5.453 1 98 123 LEU B CA 1
ATOM 3563 C C . LEU B 1 123 ? 12.281 -32.5 -6.27 1 98 123 LEU B C 1
ATOM 3565 O O . LEU B 1 123 ? 12.5 -31.375 -6.754 1 98 123 LEU B O 1
ATOM 3569 N N . SER B 1 124 ? 13.07 -33.5 -6.449 1 96.62 124 SER B N 1
ATOM 3570 C CA . SER B 1 124 ? 14.375 -33.375 -7.082 1 96.62 124 SER B CA 1
ATOM 3571 C C . SER B 1 124 ? 14.25 -33 -8.555 1 96.62 124 SER B C 1
ATOM 3573 O O . SER B 1 124 ? 15.18 -32.438 -9.148 1 96.62 124 SER B O 1
ATOM 3575 N N . HIS B 1 125 ? 13.086 -33.312 -9.172 1 97 125 HIS B N 1
ATOM 3576 C CA . HIS B 1 125 ? 12.977 -33 -10.602 1 97 125 HIS B CA 1
ATOM 3577 C C . HIS B 1 125 ? 11.844 -32.031 -10.867 1 97 125 HIS B C 1
ATOM 3579 O O . HIS B 1 125 ? 11.555 -31.703 -12.023 1 97 125 HIS B O 1
ATOM 3585 N N . ALA B 1 126 ? 11.211 -31.531 -9.812 1 98.56 126 ALA B N 1
ATOM 3586 C CA . ALA B 1 126 ? 10.156 -30.531 -9.984 1 98.56 126 ALA B CA 1
ATOM 3587 C C . ALA B 1 126 ? 10.703 -29.281 -10.648 1 98.56 126 ALA B C 1
ATOM 3589 O O . ALA B 1 126 ? 11.812 -28.828 -10.336 1 98.56 126 ALA B O 1
ATOM 3590 N N . VAL B 1 127 ? 9.961 -28.766 -11.602 1 98.75 127 VAL B N 1
ATOM 3591 C CA . VAL B 1 127 ? 10.359 -27.547 -12.273 1 98.75 127 VAL B CA 1
ATOM 3592 C C . VAL B 1 127 ? 9.523 -26.375 -11.75 1 98.75 127 VAL B C 1
ATOM 3594 O O . VAL B 1 127 ? 8.297 -26.453 -11.68 1 98.75 127 VAL B O 1
ATOM 3597 N N . TYR B 1 128 ? 10.18 -25.328 -11.289 1 98.81 128 TYR B N 1
ATOM 3598 C CA . TYR B 1 128 ? 9.492 -24.094 -10.914 1 98.81 128 TYR B CA 1
ATOM 3599 C C . TYR B 1 128 ? 8.906 -23.406 -12.141 1 98.81 128 TYR B C 1
ATOM 3601 O O . TYR B 1 128 ? 9.641 -22.953 -13.016 1 98.81 128 TYR B O 1
ATOM 3609 N N . GLY B 1 129 ? 7.586 -23.25 -12.164 1 98.81 129 GLY B N 1
ATOM 3610 C CA . GLY B 1 129 ? 6.863 -22.969 -13.391 1 98.81 129 GLY B CA 1
ATOM 3611 C C . GLY B 1 129 ? 6.746 -21.484 -13.672 1 98.81 129 GLY B C 1
ATOM 3612 O O . GLY B 1 129 ? 5.652 -20.984 -13.945 1 98.81 129 GLY B O 1
ATOM 3613 N N . LEU B 1 130 ? 7.844 -20.719 -13.555 1 98.88 130 LEU B N 1
ATOM 3614 C CA . LEU B 1 130 ? 7.891 -19.359 -14.055 1 98.88 130 LEU B CA 1
ATOM 3615 C C . LEU B 1 130 ? 8.367 -19.312 -15.5 1 98.88 130 LEU B C 1
ATOM 3617 O O . LEU B 1 130 ? 9.57 -19.297 -15.766 1 98.88 130 LEU B O 1
ATOM 3621 N N . ILE B 1 131 ? 7.465 -19.219 -16.406 1 98.62 131 ILE B N 1
ATOM 3622 C CA . ILE B 1 131 ? 7.648 -19.5 -17.828 1 98.62 131 ILE B CA 1
ATOM 3623 C C . ILE B 1 131 ? 8.773 -18.641 -18.391 1 98.62 131 ILE B C 1
ATOM 3625 O O . ILE B 1 131 ? 9.664 -19.141 -19.094 1 98.62 131 ILE B O 1
ATOM 3629 N N . GLU B 1 132 ? 8.828 -17.359 -18.062 1 98.62 132 GLU B N 1
ATOM 3630 C CA . GLU B 1 132 ? 9.781 -16.422 -18.641 1 98.62 132 GLU B CA 1
ATOM 3631 C C . GLU B 1 132 ? 11.211 -16.781 -18.266 1 98.62 132 GLU B C 1
ATOM 3633 O O . GLU B 1 132 ? 12.164 -16.297 -18.875 1 98.62 132 GLU B O 1
ATOM 3638 N N . TRP B 1 133 ? 11.383 -17.703 -17.297 1 98.12 133 TRP B N 1
ATOM 3639 C CA . TRP B 1 133 ? 12.727 -18.031 -16.844 1 98.12 133 TRP B CA 1
ATOM 3640 C C . TRP B 1 133 ? 12.992 -19.531 -16.938 1 98.12 133 TRP B C 1
ATOM 3642 O O . TRP B 1 133 ? 14.133 -19.969 -16.812 1 98.12 133 TRP B O 1
ATOM 3652 N N . ALA B 1 134 ? 11.961 -20.344 -17.234 1 98.25 134 ALA B N 1
ATOM 3653 C CA . ALA B 1 134 ? 12.141 -21.797 -17.203 1 98.25 134 ALA B CA 1
ATOM 3654 C C . ALA B 1 134 ? 11.367 -22.453 -18.344 1 98.25 134 ALA B C 1
ATOM 3656 O O . ALA B 1 134 ? 10.898 -23.594 -18.203 1 98.25 134 ALA B O 1
ATOM 3657 N N . ARG B 1 135 ? 11.219 -21.828 -19.438 1 98 135 ARG B N 1
ATOM 3658 C CA . ARG B 1 135 ? 10.359 -22.25 -20.531 1 98 135 ARG B CA 1
ATOM 3659 C C . ARG B 1 135 ? 10.789 -23.625 -21.047 1 98 135 ARG B C 1
ATOM 3661 O O . ARG B 1 135 ? 9.961 -24.531 -21.188 1 98 135 ARG B O 1
ATOM 3668 N N . GLU B 1 136 ? 12.031 -23.812 -21.312 1 97.94 136 GLU B N 1
ATOM 3669 C CA . GLU B 1 136 ? 12.523 -25.062 -21.875 1 97.94 136 GLU B CA 1
ATOM 3670 C C . GLU B 1 136 ? 12.367 -26.219 -20.875 1 97.94 136 GLU B C 1
ATOM 3672 O O . GLU B 1 136 ? 11.984 -27.328 -21.25 1 97.94 136 GLU B O 1
ATOM 3677 N N . GLU B 1 137 ? 12.641 -25.938 -19.641 1 98.5 137 GLU B N 1
ATOM 3678 C CA . GLU B 1 137 ? 12.484 -26.953 -18.594 1 98.5 137 GLU B CA 1
ATOM 3679 C C . GLU B 1 137 ? 11.016 -27.359 -18.438 1 98.5 137 GLU B C 1
ATOM 3681 O O . GLU B 1 137 ? 10.711 -28.531 -18.203 1 98.5 137 GLU B O 1
ATOM 3686 N N . ILE B 1 138 ? 10.156 -26.391 -18.562 1 98.81 138 ILE B N 1
ATOM 3687 C CA . ILE B 1 138 ? 8.734 -26.609 -18.375 1 98.81 138 ILE B CA 1
ATOM 3688 C C . ILE B 1 138 ? 8.211 -27.562 -19.453 1 98.81 138 ILE B C 1
ATOM 3690 O O . ILE B 1 138 ? 7.418 -28.469 -19.172 1 98.81 138 ILE B O 1
ATOM 3694 N N . VAL B 1 139 ? 8.648 -27.422 -20.672 1 98.56 139 VAL B N 1
ATOM 3695 C CA . VAL B 1 139 ? 8.211 -28.234 -21.797 1 98.56 139 VAL B CA 1
ATOM 3696 C C . VAL B 1 139 ? 8.508 -29.719 -21.531 1 98.56 139 VAL B C 1
ATOM 3698 O O . VAL B 1 139 ? 7.734 -30.594 -21.922 1 98.56 139 VAL B O 1
ATOM 3701 N N . GLN B 1 140 ? 9.523 -29.969 -20.75 1 98.12 140 GLN B N 1
ATOM 3702 C CA . GLN B 1 140 ? 9.969 -31.328 -20.531 1 98.12 140 GLN B CA 1
ATOM 3703 C C . GLN B 1 140 ? 9.5 -31.859 -19.188 1 98.12 140 GLN B C 1
ATOM 3705 O O . GLN B 1 140 ? 9.719 -33.031 -18.844 1 98.12 140 GLN B O 1
ATOM 3710 N N . ALA B 1 141 ? 8.828 -31.062 -18.5 1 98.5 141 ALA B N 1
ATOM 3711 C CA . ALA B 1 141 ? 8.547 -31.375 -17.094 1 98.5 141 ALA B CA 1
ATOM 3712 C C . ALA B 1 141 ? 7.398 -32.375 -16.969 1 98.5 141 ALA B C 1
ATOM 3714 O O . ALA B 1 141 ? 6.492 -32.375 -17.797 1 98.5 141 ALA B O 1
ATOM 3715 N N . ARG B 1 142 ? 7.434 -33.188 -15.93 1 98.5 142 ARG B N 1
ATOM 3716 C CA . ARG B 1 142 ? 6.316 -34.031 -15.516 1 98.5 142 ARG B CA 1
ATOM 3717 C C . ARG B 1 142 ? 5.621 -33.438 -14.289 1 98.5 142 ARG B C 1
ATOM 3719 O O . ARG B 1 142 ? 4.48 -33.812 -13.984 1 98.5 142 ARG B O 1
ATOM 3726 N N . LEU B 1 143 ? 6.383 -32.656 -13.547 1 98.88 143 LEU B N 1
ATOM 3727 C CA . LEU B 1 143 ? 5.891 -32 -12.344 1 98.88 143 LEU B CA 1
ATOM 3728 C C . LEU B 1 143 ? 6.27 -30.516 -12.336 1 98.88 143 LEU B C 1
ATOM 3730 O O . LEU B 1 143 ? 7.453 -30.172 -12.383 1 98.88 143 LEU B O 1
ATOM 3734 N N . ILE B 1 144 ? 5.289 -29.703 -12.305 1 98.94 144 ILE B N 1
ATOM 3735 C CA . ILE B 1 144 ? 5.5 -28.266 -12.188 1 98.94 144 ILE B CA 1
ATOM 3736 C C . ILE B 1 144 ? 5.121 -27.797 -10.781 1 98.94 144 ILE B C 1
ATOM 3738 O O . ILE B 1 144 ? 4.051 -28.141 -10.273 1 98.94 144 ILE B O 1
ATOM 3742 N N . ALA B 1 145 ? 6.059 -27.125 -10.141 1 98.81 145 ALA B N 1
ATOM 3743 C CA . ALA B 1 145 ? 5.742 -26.297 -8.977 1 98.81 145 ALA B CA 1
ATOM 3744 C C . ALA B 1 145 ? 5.266 -24.906 -9.406 1 98.81 145 ALA B C 1
ATOM 3746 O O . ALA B 1 145 ? 6.078 -24.062 -9.781 1 98.81 145 ALA B O 1
ATOM 3747 N N . ASN B 1 146 ? 3.967 -24.734 -9.375 1 98.81 146 ASN B N 1
ATOM 3748 C CA . ASN B 1 146 ? 3.389 -23.453 -9.781 1 98.81 146 ASN B CA 1
ATOM 3749 C C . ASN B 1 146 ? 3.756 -22.344 -8.805 1 98.81 146 ASN B C 1
ATOM 3751 O O . ASN B 1 146 ? 3.518 -22.453 -7.605 1 98.81 146 ASN B O 1
ATOM 3755 N N . PRO B 1 147 ? 4.348 -21.25 -9.305 1 98.69 147 PRO B N 1
ATOM 3756 C CA . PRO B 1 147 ? 4.836 -20.172 -8.422 1 98.69 147 PRO B CA 1
ATOM 3757 C C . PRO B 1 147 ? 3.721 -19.531 -7.605 1 98.69 147 PRO B C 1
ATOM 3759 O O . PRO B 1 147 ? 2.561 -19.531 -8.031 1 98.69 147 PRO B O 1
ATOM 3762 N N . GLY B 1 148 ? 4.109 -19.031 -6.484 1 98.06 148 GLY B N 1
ATOM 3763 C CA . GLY B 1 148 ? 3.182 -18.234 -5.699 1 98.06 148 GLY B CA 1
ATOM 3764 C C . GLY B 1 148 ? 2.893 -16.875 -6.312 1 98.06 148 GLY B C 1
ATOM 3765 O O . GLY B 1 148 ? 3.652 -16.391 -7.156 1 98.06 148 GLY B O 1
ATOM 3766 N N . CYS B 1 149 ? 1.8 -16.297 -5.836 1 98.44 149 CYS B N 1
ATOM 3767 C CA . CYS B 1 149 ? 1.357 -15.047 -6.438 1 98.44 149 CYS B CA 1
ATOM 3768 C C . CYS B 1 149 ? 2.346 -13.922 -6.145 1 98.44 149 CYS B C 1
ATOM 3770 O O . CYS B 1 149 ? 2.814 -13.25 -7.066 1 98.44 149 CYS B O 1
ATOM 3772 N N . TYR B 1 150 ? 2.809 -13.711 -4.879 1 98.62 150 TYR B N 1
ATOM 3773 C CA . TYR B 1 150 ? 3.771 -12.672 -4.535 1 98.62 150 TYR B CA 1
ATOM 3774 C C . TYR B 1 150 ? 5.113 -12.922 -5.215 1 98.62 150 TYR B C 1
ATOM 3776 O O . TYR B 1 150 ? 5.695 -12.008 -5.801 1 98.62 150 TYR B O 1
ATOM 3784 N N . PRO B 1 151 ? 5.59 -14.18 -5.145 1 98.81 151 PRO B N 1
ATOM 3785 C CA . PRO B 1 151 ? 6.852 -14.461 -5.836 1 98.81 151 PRO B CA 1
ATOM 3786 C C . PRO B 1 151 ? 6.789 -14.156 -7.328 1 98.81 151 PRO B C 1
ATOM 3788 O O . PRO B 1 151 ? 7.73 -13.594 -7.887 1 98.81 151 PRO B O 1
ATOM 3791 N N . THR B 1 152 ? 5.684 -14.516 -7.957 1 98.88 152 THR B N 1
ATOM 3792 C CA . THR B 1 152 ? 5.547 -14.258 -9.391 1 98.88 152 THR B CA 1
ATOM 3793 C C . THR B 1 152 ? 5.691 -12.766 -9.688 1 98.88 152 THR B C 1
ATOM 3795 O O . THR B 1 152 ? 6.52 -12.367 -10.508 1 98.88 152 THR B O 1
ATOM 3798 N N . ALA B 1 153 ? 4.934 -11.945 -8.992 1 98.88 153 ALA B N 1
ATOM 3799 C CA . ALA B 1 153 ? 4.949 -10.508 -9.227 1 98.88 153 ALA B CA 1
ATOM 3800 C C . ALA B 1 153 ? 6.324 -9.914 -8.914 1 98.88 153 ALA B C 1
ATOM 3802 O O . ALA B 1 153 ? 6.812 -9.055 -9.648 1 98.88 153 ALA B O 1
ATOM 3803 N N . THR B 1 154 ? 6.965 -10.328 -7.859 1 98.88 154 THR B N 1
ATOM 3804 C CA . THR B 1 154 ? 8.242 -9.797 -7.406 1 98.88 154 THR B CA 1
ATOM 3805 C C . THR B 1 154 ? 9.367 -10.227 -8.344 1 98.88 154 THR B C 1
ATOM 3807 O O . THR B 1 154 ? 10.148 -9.391 -8.812 1 98.88 154 THR B O 1
ATOM 3810 N N . LEU B 1 155 ? 9.438 -11.531 -8.656 1 98.88 155 LEU B N 1
ATOM 3811 C CA . LEU B 1 155 ? 10.531 -12.086 -9.445 1 98.88 155 LEU B CA 1
ATOM 3812 C C . LEU B 1 155 ? 10.508 -11.531 -10.867 1 98.88 155 LEU B C 1
ATOM 3814 O O . LEU B 1 155 ? 11.547 -11.141 -11.398 1 98.88 155 LEU B O 1
ATOM 3818 N N . LEU B 1 156 ? 9.32 -11.516 -11.492 1 98.88 156 LEU B N 1
ATOM 3819 C CA . LEU B 1 156 ? 9.234 -10.977 -12.844 1 98.88 156 LEU B CA 1
ATOM 3820 C C . LEU B 1 156 ? 9.719 -9.531 -12.891 1 98.88 156 LEU B C 1
ATOM 3822 O O . LEU B 1 156 ? 10.297 -9.094 -13.883 1 98.88 156 LEU B O 1
ATOM 3826 N N . GLY B 1 157 ? 9.547 -8.828 -11.844 1 98.88 157 GLY B N 1
ATOM 3827 C CA . GLY B 1 157 ? 9.992 -7.445 -11.773 1 98.88 157 GLY B CA 1
ATOM 3828 C C . GLY B 1 157 ? 11.484 -7.312 -11.539 1 98.88 157 GLY B C 1
ATOM 3829 O O . GLY B 1 157 ? 12.164 -6.566 -12.242 1 98.88 157 GLY B O 1
ATOM 3830 N N . ILE B 1 158 ? 12.078 -8.094 -10.656 1 98.81 158 ILE B N 1
ATOM 3831 C CA . ILE B 1 158 ? 13.383 -7.734 -10.102 1 98.81 158 ILE B CA 1
ATOM 3832 C C . ILE B 1 158 ? 14.477 -8.562 -10.766 1 98.81 158 ILE B C 1
ATOM 3834 O O . ILE B 1 158 ? 15.641 -8.148 -10.805 1 98.81 158 ILE B O 1
ATOM 3838 N N . LEU B 1 159 ? 14.156 -9.75 -11.281 1 98.62 159 LEU B N 1
ATOM 3839 C CA . LEU B 1 159 ? 15.172 -10.672 -11.781 1 98.62 159 LEU B CA 1
ATOM 3840 C C . LEU B 1 159 ? 16.016 -10.016 -12.867 1 98.62 159 LEU B C 1
ATOM 3842 O O . LEU B 1 159 ? 17.234 -10.156 -12.883 1 98.62 159 LEU B O 1
ATOM 3846 N N . PRO B 1 160 ? 15.414 -9.242 -13.828 1 98.56 160 PRO B N 1
ATOM 3847 C CA . PRO B 1 160 ? 16.234 -8.617 -14.867 1 98.56 160 PRO B CA 1
ATOM 3848 C C . PRO B 1 160 ? 17.297 -7.688 -14.305 1 98.56 160 PRO B C 1
ATOM 3850 O O . PRO B 1 160 ? 18.297 -7.398 -14.977 1 98.56 160 PRO B O 1
ATOM 3853 N N . PHE B 1 161 ? 17.156 -7.227 -13.086 1 98.5 161 PHE B N 1
ATOM 3854 C CA . PHE B 1 161 ? 18.031 -6.191 -12.539 1 98.5 161 PHE B CA 1
ATOM 3855 C C . PHE B 1 161 ? 19.125 -6.809 -11.672 1 98.5 161 PHE B C 1
ATOM 3857 O O . PHE B 1 161 ? 20.062 -6.121 -11.258 1 98.5 161 PHE B O 1
ATOM 3864 N N . ILE B 1 162 ? 19.062 -8.078 -11.336 1 97.75 162 ILE B N 1
ATOM 3865 C CA . ILE B 1 162 ? 19.938 -8.719 -10.359 1 97.75 162 ILE B CA 1
ATOM 3866 C C . ILE B 1 162 ? 21.391 -8.477 -10.734 1 97.75 162 ILE B C 1
ATOM 3868 O O . ILE B 1 162 ? 22.203 -8.125 -9.883 1 97.75 162 ILE B O 1
ATOM 3872 N N . PRO B 1 163 ? 21.797 -8.555 -12.062 1 96.81 163 PRO B N 1
ATOM 3873 C CA . PRO B 1 163 ? 23.203 -8.328 -12.414 1 96.81 163 PRO B CA 1
ATOM 3874 C C . PRO B 1 163 ? 23.656 -6.898 -12.148 1 96.81 163 PRO B C 1
ATOM 3876 O O . PRO B 1 163 ? 24.859 -6.633 -12.086 1 96.81 163 PRO B O 1
ATOM 3879 N N . TYR B 1 164 ? 22.734 -5.992 -11.984 1 97.69 164 TYR B N 1
ATOM 3880 C CA . TYR B 1 164 ? 23.062 -4.574 -11.891 1 97.69 164 TYR B CA 1
ATOM 3881 C C . TYR B 1 164 ? 23 -4.098 -10.445 1 97.69 164 TYR B C 1
ATOM 3883 O O . TYR B 1 164 ? 23.359 -2.951 -10.148 1 97.69 164 TYR B O 1
ATOM 3891 N N . LEU B 1 165 ? 22.594 -4.922 -9.531 1 97.69 165 LEU B N 1
ATOM 3892 C CA . LEU B 1 165 ? 22.359 -4.508 -8.156 1 97.69 165 LEU B CA 1
ATOM 3893 C C . LEU B 1 165 ? 23.656 -4.484 -7.367 1 97.69 165 LEU B C 1
ATOM 3895 O O . LEU B 1 165 ? 24.578 -5.262 -7.648 1 97.69 165 LEU B O 1
ATOM 3899 N N . ASP B 1 166 ? 23.703 -3.568 -6.445 1 96.06 166 ASP B N 1
ATOM 3900 C CA . ASP B 1 166 ? 24.797 -3.525 -5.477 1 96.06 166 ASP B CA 1
ATOM 3901 C C . ASP B 1 166 ? 24.859 -4.812 -4.66 1 96.06 166 ASP B C 1
ATOM 3903 O O . ASP B 1 166 ? 23.859 -5.23 -4.074 1 96.06 166 ASP B O 1
ATOM 3907 N N . GLU B 1 167 ? 26.016 -5.418 -4.508 1 91.44 167 GLU B N 1
ATOM 3908 C CA . GLU B 1 167 ? 26.188 -6.73 -3.889 1 91.44 167 GLU B CA 1
ATOM 3909 C C . GLU B 1 167 ? 25.859 -6.684 -2.4 1 91.44 167 GLU B C 1
ATOM 3911 O O . GLU B 1 167 ? 25.391 -7.668 -1.833 1 91.44 167 GLU B O 1
ATOM 3916 N N . ASP B 1 168 ? 26.031 -5.605 -1.766 1 89.06 168 ASP B N 1
ATOM 3917 C CA . ASP B 1 168 ? 25.906 -5.52 -0.314 1 89.06 168 ASP B CA 1
ATOM 3918 C C . ASP B 1 168 ? 24.531 -4.988 0.089 1 89.06 168 ASP B C 1
ATOM 3920 O O . ASP B 1 168 ? 24.234 -4.867 1.279 1 89.06 168 ASP B O 1
ATOM 3924 N N . SER B 1 169 ? 23.75 -4.816 -0.885 1 91.25 169 SER B N 1
ATOM 3925 C CA . SER B 1 169 ? 22.469 -4.203 -0.543 1 91.25 169 SER B CA 1
ATOM 3926 C C . SER B 1 169 ? 21.359 -5.25 -0.434 1 91.25 169 SER B C 1
ATOM 3928 O O . SER B 1 169 ? 21.453 -6.324 -1.028 1 91.25 169 SER B O 1
ATOM 3930 N N . SER B 1 170 ? 20.359 -5 0.386 1 95.56 170 SER B N 1
ATOM 3931 C CA . SER B 1 170 ? 19.172 -5.832 0.53 1 95.56 170 SER B CA 1
ATOM 3932 C C . SER B 1 170 ? 18.047 -5.359 -0.39 1 95.56 170 SER B C 1
ATOM 3934 O O . SER B 1 170 ? 18.078 -4.23 -0.887 1 95.56 170 SER B O 1
ATOM 3936 N N . LEU B 1 171 ? 17.172 -6.246 -0.622 1 97.5 171 LEU B N 1
ATOM 3937 C CA . LEU B 1 171 ? 15.938 -5.902 -1.32 1 97.5 171 LEU B CA 1
ATOM 3938 C C . LEU B 1 171 ? 14.805 -5.66 -0.33 1 97.5 171 LEU B C 1
ATOM 3940 O O . LEU B 1 171 ? 14.672 -6.375 0.665 1 97.5 171 LEU B O 1
ATOM 3944 N N . PHE B 1 172 ? 14.055 -4.613 -0.542 1 98.44 172 PHE B N 1
ATOM 3945 C CA . PHE B 1 172 ? 12.812 -4.379 0.192 1 98.44 172 PHE B CA 1
ATOM 3946 C C . PHE B 1 172 ? 11.609 -4.543 -0.72 1 98.44 172 PHE B C 1
ATOM 3948 O O . PHE B 1 172 ? 11.539 -3.936 -1.791 1 98.44 172 PHE B O 1
ATOM 3955 N N . VAL B 1 173 ? 10.703 -5.41 -0.328 1 98.75 173 VAL B N 1
ATOM 3956 C CA . VAL B 1 173 ? 9.508 -5.691 -1.117 1 98.75 173 VAL B CA 1
ATOM 3957 C C . VAL B 1 173 ? 8.266 -5.312 -0.318 1 98.75 173 VAL B C 1
ATOM 3959 O O . VAL B 1 173 ? 7.965 -5.934 0.705 1 98.75 173 VAL B O 1
ATOM 3962 N N . ASP B 1 174 ? 7.586 -4.273 -0.714 1 98.81 174 ASP B N 1
ATOM 3963 C CA . ASP B 1 174 ? 6.289 -3.881 -0.178 1 98.81 174 ASP B CA 1
ATOM 3964 C C . ASP B 1 174 ? 5.156 -4.332 -1.098 1 98.81 174 ASP B C 1
ATOM 3966 O O . ASP B 1 174 ? 4.941 -3.746 -2.162 1 98.81 174 ASP B O 1
ATOM 3970 N N . ALA B 1 175 ? 4.438 -5.34 -0.678 1 98.75 175 ALA B N 1
ATOM 3971 C CA . ALA B 1 175 ? 3.457 -5.965 -1.56 1 98.75 175 ALA B CA 1
ATOM 3972 C C . ALA B 1 175 ? 2.037 -5.742 -1.044 1 98.75 175 ALA B C 1
ATOM 3974 O O . ALA B 1 175 ? 1.787 -5.828 0.16 1 98.75 175 ALA B O 1
ATOM 3975 N N . LYS B 1 176 ? 1.071 -5.418 -1.914 1 98.5 176 LYS B N 1
ATOM 3976 C CA . LYS B 1 176 ? -0.342 -5.191 -1.626 1 98.5 176 LYS B CA 1
ATOM 3977 C C . LYS B 1 176 ? -1.221 -6.195 -2.369 1 98.5 176 LYS B C 1
ATOM 3979 O O . LYS B 1 176 ? -1.113 -6.336 -3.59 1 98.5 176 LYS B O 1
ATOM 3984 N N . SER B 1 177 ? -2.035 -6.848 -1.687 1 97.88 177 SER B N 1
ATOM 3985 C CA . SER B 1 177 ? -2.867 -7.863 -2.326 1 97.88 177 SER B CA 1
ATOM 3986 C C . SER B 1 177 ? -4.34 -7.672 -1.979 1 97.88 177 SER B C 1
ATOM 3988 O O . SER B 1 177 ? -4.668 -7.156 -0.906 1 97.88 177 SER B O 1
ATOM 3990 N N . GLY B 1 178 ? -5.215 -8.109 -2.859 1 97.44 178 GLY B N 1
ATOM 3991 C CA . GLY B 1 178 ? -6.629 -8.25 -2.539 1 97.44 178 GLY B CA 1
ATOM 3992 C C . GLY B 1 178 ? -6.906 -9.344 -1.529 1 97.44 178 GLY B C 1
ATOM 3993 O O . GLY B 1 178 ? -6.07 -10.227 -1.316 1 97.44 178 GLY B O 1
ATOM 3994 N N . VAL B 1 179 ? -8.102 -9.352 -0.998 1 97.56 179 VAL B N 1
ATOM 3995 C CA . VAL B 1 179 ? -8.5 -10.211 0.111 1 97.56 179 VAL B CA 1
ATOM 3996 C C . VAL B 1 179 ? -8.602 -11.656 -0.366 1 97.56 179 VAL B C 1
ATOM 3998 O O . VAL B 1 179 ? -8.406 -12.586 0.416 1 97.56 179 VAL B O 1
ATOM 4001 N N . SER B 1 180 ? -8.805 -11.82 -1.637 1 96.75 180 SER B N 1
ATOM 4002 C CA . SER B 1 180 ? -8.938 -13.172 -2.168 1 96.75 180 SER B CA 1
ATOM 4003 C C . SER B 1 180 ? -7.641 -13.961 -2.008 1 96.75 180 SER B C 1
ATOM 4005 O O . SER B 1 180 ? -7.648 -15.195 -2.047 1 96.75 180 SER B O 1
ATOM 4007 N N . GLY B 1 181 ? -6.543 -13.227 -1.851 1 94.44 181 GLY B N 1
ATOM 4008 C CA . GLY B 1 181 ? -5.266 -13.883 -1.63 1 94.44 181 GLY B CA 1
ATOM 4009 C C . GLY B 1 181 ? -5.219 -14.672 -0.335 1 94.44 181 GLY B C 1
ATOM 4010 O O . GLY B 1 181 ? -4.367 -15.547 -0.167 1 94.44 181 GLY B O 1
ATOM 4011 N N . ALA B 1 182 ? -6.156 -14.375 0.547 1 92.5 182 ALA B N 1
ATOM 4012 C CA . ALA B 1 182 ? -6.203 -15.047 1.844 1 92.5 182 ALA B CA 1
ATOM 4013 C C . ALA B 1 182 ? -6.992 -16.344 1.76 1 92.5 182 ALA B C 1
ATOM 4015 O O . ALA B 1 182 ? -7.035 -17.109 2.725 1 92.5 182 ALA B O 1
ATOM 4016 N N . GLY B 1 183 ? -7.559 -16.609 0.658 1 91.19 183 GLY B N 1
ATOM 4017 C CA . GLY B 1 183 ? -8.352 -17.828 0.484 1 91.19 183 GLY B CA 1
ATOM 4018 C C . GLY B 1 183 ? -9.758 -17.703 1.028 1 91.19 183 GLY B C 1
ATOM 4019 O O . GLY B 1 183 ? -10.18 -16.609 1.436 1 91.19 183 GLY B O 1
ATOM 4020 N N . LYS B 1 184 ? -10.438 -18.766 1.115 1 91.25 184 LYS B N 1
ATOM 4021 C CA . LYS B 1 184 ? -11.859 -18.797 1.449 1 91.25 184 LYS B CA 1
ATOM 4022 C C . LYS B 1 184 ? -12.062 -18.938 2.955 1 91.25 184 LYS B C 1
ATOM 4024 O O . LYS B 1 184 ? -13.172 -18.703 3.457 1 91.25 184 LYS B O 1
ATOM 4029 N N . LYS B 1 185 ? -11.047 -19.422 3.598 1 91.25 185 LYS B N 1
ATOM 4030 C CA . LYS B 1 185 ? -11.18 -19.594 5.043 1 91.25 185 LYS B CA 1
ATOM 4031 C C . LYS B 1 185 ? -11.555 -18.266 5.715 1 91.25 185 LYS B C 1
ATOM 4033 O O . LYS B 1 185 ? -10.961 -17.234 5.422 1 91.25 185 LYS B O 1
ATOM 4038 N N . LEU B 1 186 ? -12.539 -18.359 6.613 1 93.75 186 LEU B N 1
ATOM 4039 C CA . LEU B 1 186 ? -12.992 -17.172 7.34 1 93.75 186 LEU B CA 1
ATOM 4040 C C . LEU B 1 186 ? -12.031 -16.828 8.469 1 93.75 186 LEU B C 1
ATOM 4042 O O . LEU B 1 186 ? -11.805 -17.641 9.367 1 93.75 186 LEU B O 1
ATOM 4046 N N . THR B 1 187 ? -11.5 -15.672 8.438 1 95 187 THR B N 1
ATOM 4047 C CA . THR B 1 187 ? -10.57 -15.219 9.469 1 95 187 THR B CA 1
ATOM 4048 C C . THR B 1 187 ? -10.938 -13.812 9.938 1 95 187 THR B C 1
ATOM 4050 O O . THR B 1 187 ? -11.742 -13.133 9.305 1 95 187 THR B O 1
ATOM 4053 N N . HIS B 1 188 ? -10.359 -13.445 11.062 1 95.31 188 HIS B N 1
ATOM 4054 C CA . HIS B 1 188 ? -10.547 -12.086 11.562 1 95.31 188 HIS B CA 1
ATOM 4055 C C . HIS B 1 188 ? -10.141 -11.047 10.531 1 95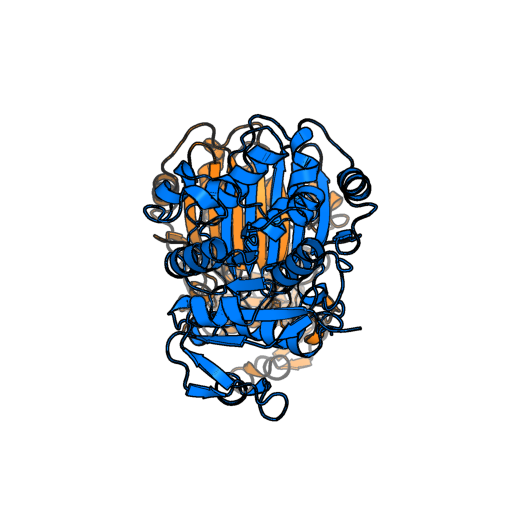.31 188 HIS B C 1
ATOM 4057 O O . HIS B 1 188 ? -10.852 -10.07 10.305 1 95.31 188 HIS B O 1
ATOM 4063 N N . ASN B 1 189 ? -9.078 -11.242 9.812 1 94.25 189 ASN B N 1
ATOM 4064 C CA . ASN B 1 189 ? -8.508 -10.281 8.875 1 94.25 189 ASN B CA 1
ATOM 4065 C C . ASN B 1 189 ? -9.398 -10.094 7.652 1 94.25 189 ASN B C 1
ATOM 4067 O O . ASN B 1 189 ? -9.438 -9.016 7.066 1 94.25 189 ASN B O 1
ATOM 4071 N N . THR B 1 190 ? -10.094 -11.148 7.324 1 95.06 190 THR B N 1
ATOM 4072 C CA . THR B 1 190 ? -10.875 -11.086 6.09 1 95.06 190 THR B CA 1
ATOM 4073 C C . THR B 1 190 ? -12.328 -10.727 6.387 1 95.06 190 THR B C 1
ATOM 4075 O O . THR B 1 190 ? -13.141 -10.617 5.465 1 95.06 190 THR B O 1
ATOM 4078 N N . HIS B 1 191 ? -12.633 -10.648 7.715 1 96.31 191 HIS B N 1
ATOM 4079 C CA . HIS B 1 191 ? -13.969 -10.211 8.102 1 96.31 191 HIS B CA 1
ATOM 4080 C C . HIS B 1 191 ? -14.25 -8.805 7.602 1 96.31 191 HIS B C 1
ATOM 4082 O O . HIS B 1 191 ? -13.43 -7.902 7.762 1 96.31 191 HIS B O 1
ATOM 4088 N N . TYR B 1 192 ? -15.469 -8.641 7.031 1 94.88 192 TYR B N 1
ATOM 4089 C CA . TYR B 1 192 ? -15.789 -7.406 6.32 1 94.88 192 TYR B CA 1
ATOM 4090 C C . TYR B 1 192 ? -15.602 -6.195 7.223 1 94.88 192 TYR B C 1
ATOM 4092 O O . TYR B 1 192 ? -14.961 -5.215 6.836 1 94.88 192 TYR B O 1
ATOM 4100 N N . PRO B 1 193 ? -16.078 -6.164 8.438 1 94.5 193 PRO B N 1
ATOM 4101 C CA . PRO B 1 193 ? -15.891 -4.98 9.289 1 94.5 193 PRO B CA 1
ATOM 4102 C C . PRO B 1 193 ? -14.422 -4.695 9.594 1 94.5 193 PRO B C 1
ATOM 4104 O O . PRO B 1 193 ? -14.07 -3.562 9.938 1 94.5 193 PRO B O 1
ATOM 4107 N N . THR B 1 194 ? -13.562 -5.719 9.5 1 94.81 194 THR B N 1
ATOM 4108 C CA . THR B 1 194 ? -12.148 -5.543 9.781 1 94.81 194 THR B CA 1
ATOM 4109 C C . THR B 1 194 ? -11.422 -4.941 8.578 1 94.81 194 THR B C 1
ATOM 4111 O O . THR B 1 194 ? -10.703 -3.949 8.711 1 94.81 194 THR B O 1
ATOM 4114 N N . ILE B 1 195 ? -11.75 -5.473 7.371 1 96.69 195 ILE B N 1
ATOM 4115 C CA . ILE B 1 195 ? -10.906 -5.121 6.23 1 96.69 195 ILE B CA 1
ATOM 4116 C C . ILE B 1 195 ? -11.5 -3.924 5.496 1 96.69 195 ILE B C 1
ATOM 4118 O O . ILE B 1 195 ? -10.773 -3.156 4.859 1 96.69 195 ILE B O 1
ATOM 4122 N N . ASN B 1 196 ? -12.789 -3.764 5.562 1 95.62 196 ASN B N 1
ATOM 4123 C CA . ASN B 1 196 ? -13.406 -2.6 4.934 1 95.62 196 ASN B CA 1
ATOM 4124 C C . ASN B 1 196 ? -12.836 -1.297 5.484 1 95.62 196 ASN B C 1
ATOM 4126 O O . ASN B 1 196 ? -12.812 -1.089 6.699 1 95.62 196 ASN B O 1
ATOM 4130 N N . GLU B 1 197 ? -12.367 -0.36 4.551 1 96.5 197 GLU B N 1
ATOM 4131 C CA . GLU B 1 197 ? -11.766 0.915 4.926 1 96.5 197 GLU B CA 1
ATOM 4132 C C . GLU B 1 197 ? -10.523 0.706 5.785 1 96.5 197 GLU B C 1
ATOM 4134 O O . GLU B 1 197 ? -10.273 1.461 6.727 1 96.5 197 GLU B O 1
ATOM 4139 N N . ASN B 1 198 ? -9.844 -0.405 5.523 1 97.31 198 ASN B N 1
ATOM 4140 C CA . ASN B 1 198 ? -8.648 -0.72 6.301 1 97.31 198 ASN B CA 1
ATOM 4141 C C . ASN B 1 198 ? -7.516 -1.216 5.406 1 97.31 198 ASN B C 1
ATOM 4143 O O . ASN B 1 198 ? -7.742 -1.563 4.246 1 97.31 198 ASN B O 1
ATOM 4147 N N . LEU B 1 199 ? -6.305 -1.148 5.844 1 98.25 199 LEU B N 1
ATOM 4148 C CA . LEU B 1 199 ? -5.07 -1.604 5.211 1 98.25 199 LEU B CA 1
ATOM 4149 C C . LEU B 1 199 ? -3.984 -1.844 6.254 1 98.25 199 LEU B C 1
ATOM 4151 O O . LEU B 1 199 ? -3.75 -0.997 7.121 1 98.25 199 LEU B O 1
ATOM 4155 N N . PHE B 1 200 ? -3.352 -3.014 6.219 1 98.38 200 PHE B N 1
ATOM 4156 C CA . PHE B 1 200 ? -2.324 -3.33 7.207 1 98.38 200 PHE B CA 1
ATOM 4157 C C . PHE B 1 200 ? -1.389 -4.414 6.688 1 98.38 200 PHE B C 1
ATOM 4159 O O . PHE B 1 200 ? -1.764 -5.199 5.812 1 98.38 200 PHE B O 1
ATOM 4166 N N . ALA B 1 201 ? -0.198 -4.379 7.207 1 98.25 201 ALA B N 1
ATOM 4167 C CA . ALA B 1 201 ? 0.755 -5.445 6.91 1 98.25 201 ALA B CA 1
ATOM 4168 C C . ALA B 1 201 ? 0.455 -6.695 7.73 1 98.25 201 ALA B C 1
ATOM 4170 O O . ALA B 1 201 ? -0.106 -6.609 8.82 1 98.25 201 ALA B O 1
ATOM 4171 N N . TYR B 1 202 ? 0.747 -7.82 7.195 1 96.19 202 TYR B N 1
ATOM 4172 C CA . TYR B 1 202 ? 0.617 -9.078 7.918 1 96.19 202 TYR B CA 1
ATOM 4173 C C . TYR B 1 202 ? 1.824 -9.977 7.668 1 96.19 202 TYR B C 1
ATOM 4175 O O . TYR B 1 202 ? 2.342 -10.039 6.551 1 96.19 202 TYR B O 1
ATOM 4183 N N . SER B 1 203 ? 2.348 -10.594 8.719 1 94.81 203 SER B N 1
ATOM 4184 C CA . SER B 1 203 ? 3.484 -11.508 8.711 1 94.81 203 SER B CA 1
ATOM 4185 C C . SER B 1 203 ? 4.703 -10.867 8.055 1 94.81 203 SER B C 1
ATOM 4187 O O . SER B 1 203 ? 5.32 -11.461 7.168 1 94.81 203 SER B O 1
ATOM 4189 N N . PRO B 1 204 ? 4.977 -9.602 8.461 1 96.38 204 PRO B N 1
ATOM 4190 C CA . PRO B 1 204 ? 6.145 -8.969 7.852 1 96.38 204 PRO B CA 1
ATOM 4191 C C . PRO B 1 204 ? 7.453 -9.664 8.211 1 96.38 204 PRO B C 1
ATOM 4193 O O . PRO B 1 204 ? 7.656 -10.047 9.367 1 96.38 204 PRO B O 1
ATOM 4196 N N . LEU B 1 205 ? 8.344 -9.844 7.23 1 93.88 205 LEU B N 1
ATOM 4197 C CA . LEU B 1 205 ? 9.688 -10.391 7.402 1 93.88 205 LEU B CA 1
ATOM 4198 C C . LEU B 1 205 ? 9.633 -11.844 7.879 1 93.88 205 LEU B C 1
ATOM 4200 O O . LEU B 1 205 ? 10.609 -12.367 8.406 1 93.88 205 LEU B O 1
ATOM 4204 N N . SER B 1 206 ? 8.445 -12.477 7.777 1 90.44 206 SER B N 1
ATOM 4205 C CA . SER B 1 206 ? 8.305 -13.859 8.227 1 90.44 206 SER B CA 1
ATOM 4206 C C . SER B 1 206 ? 7.383 -14.648 7.305 1 90.44 206 SER B C 1
ATOM 4208 O O . SER B 1 206 ? 7.18 -15.852 7.504 1 90.44 206 SER B O 1
ATOM 4210 N N . HIS B 1 207 ? 6.883 -13.961 6.344 1 92.44 207 HIS B N 1
ATOM 4211 C CA . HIS B 1 207 ? 5.977 -14.609 5.406 1 92.44 207 HIS B CA 1
ATOM 4212 C C . HIS B 1 207 ? 6.695 -15.703 4.613 1 92.44 207 HIS B C 1
ATOM 4214 O O . HIS B 1 207 ? 7.816 -15.492 4.148 1 92.44 207 HIS B O 1
ATOM 4220 N N . ARG B 1 208 ? 6.023 -16.734 4.297 1 92.12 208 ARG B N 1
ATOM 4221 C CA . ARG B 1 208 ? 6.621 -17.938 3.725 1 92.12 208 ARG B CA 1
ATOM 4222 C C . ARG B 1 208 ? 6.98 -17.719 2.258 1 92.12 208 ARG B C 1
ATOM 4224 O O . ARG B 1 208 ? 7.727 -18.516 1.676 1 92.12 208 ARG B O 1
ATOM 4231 N N . HIS B 1 209 ? 6.434 -16.734 1.611 1 95.5 209 HIS B N 1
ATOM 4232 C CA . HIS B 1 209 ? 6.805 -16.422 0.237 1 95.5 209 HIS B CA 1
ATOM 4233 C C . HIS B 1 209 ? 8.195 -15.797 0.175 1 95.5 209 HIS B C 1
ATOM 4235 O O . HIS B 1 209 ? 8.812 -15.742 -0.893 1 95.5 209 HIS B O 1
ATOM 4241 N N . GLU B 1 210 ? 8.695 -15.281 1.284 1 96.75 210 GLU B N 1
ATOM 4242 C CA . GLU B 1 210 ? 9.992 -14.617 1.313 1 96.75 210 GLU B CA 1
ATOM 4243 C C . GLU B 1 210 ? 11.109 -15.586 0.936 1 96.75 210 GLU B C 1
ATOM 4245 O O . GLU B 1 210 ? 11.898 -15.312 0.031 1 96.75 210 GLU B O 1
ATOM 4250 N N . PRO B 1 211 ? 11.203 -16.797 1.535 1 96.94 211 PRO B N 1
ATOM 4251 C CA . PRO B 1 211 ? 12.266 -17.734 1.126 1 96.94 211 PRO B CA 1
ATOM 4252 C C . PRO B 1 211 ? 12.125 -18.172 -0.327 1 96.94 211 PRO B C 1
ATOM 4254 O O . PRO B 1 211 ? 13.133 -18.438 -0.994 1 96.94 211 PRO B O 1
ATOM 4257 N N . GLU B 1 212 ? 10.883 -18.297 -0.796 1 98.06 212 GLU B N 1
ATOM 4258 C CA . GLU B 1 212 ? 10.656 -18.641 -2.199 1 98.06 212 GLU B CA 1
ATOM 4259 C C . GLU B 1 212 ? 11.266 -17.578 -3.123 1 98.06 212 GLU B C 1
ATOM 4261 O O . GLU B 1 212 ? 11.992 -17.922 -4.062 1 98.06 212 GLU B O 1
ATOM 4266 N N . ILE B 1 213 ? 11.039 -16.281 -2.859 1 98.56 213 ILE B N 1
ATOM 4267 C CA . ILE B 1 213 ? 11.586 -15.172 -3.641 1 98.56 213 ILE B CA 1
ATOM 4268 C C . ILE B 1 213 ? 13.109 -15.195 -3.572 1 98.56 213 ILE B C 1
ATOM 4270 O O . ILE B 1 213 ? 13.781 -15.156 -4.605 1 98.56 213 ILE B O 1
ATOM 4274 N N . ALA B 1 214 ? 13.617 -15.344 -2.402 1 97.94 214 ALA B N 1
ATOM 4275 C CA . ALA B 1 214 ? 15.062 -15.305 -2.189 1 97.94 214 ALA B CA 1
ATOM 4276 C C . ALA B 1 214 ? 15.758 -16.453 -2.924 1 97.94 214 ALA B C 1
ATOM 4278 O O . ALA B 1 214 ? 16.797 -16.25 -3.568 1 97.94 214 ALA B O 1
ATOM 4279 N N . GLU B 1 215 ? 15.211 -17.625 -2.812 1 98 215 GLU B N 1
ATOM 4280 C CA . GLU B 1 215 ? 15.828 -18.797 -3.432 1 98 215 GLU B CA 1
ATOM 4281 C C . GLU B 1 215 ? 15.867 -18.656 -4.953 1 98 215 GLU B C 1
ATOM 4283 O O . GLU B 1 215 ? 16.875 -18.984 -5.582 1 98 215 GLU B O 1
ATOM 4288 N N . LYS B 1 216 ? 14.789 -18.188 -5.547 1 98.38 216 LYS B N 1
ATOM 4289 C CA . LYS B 1 216 ? 14.742 -18.109 -7 1 98.38 216 LYS B CA 1
ATOM 4290 C C . LYS B 1 216 ? 15.609 -16.969 -7.52 1 98.38 216 LYS B C 1
ATOM 4292 O O . LYS B 1 216 ? 16.172 -17.047 -8.609 1 98.38 216 LYS B O 1
ATOM 4297 N N . ILE B 1 217 ? 15.719 -15.891 -6.703 1 98.06 217 ILE B N 1
ATOM 4298 C CA . ILE B 1 217 ? 16.688 -14.852 -7.043 1 98.06 217 ILE B CA 1
ATOM 4299 C C . ILE B 1 217 ? 18.094 -15.445 -7.078 1 98.06 217 ILE B C 1
ATOM 4301 O O . ILE B 1 217 ? 18.875 -15.172 -7.992 1 98.06 217 ILE B O 1
ATOM 4305 N N . GLU B 1 218 ? 18.359 -16.25 -6.078 1 96.94 218 GLU B N 1
ATOM 4306 C CA . GLU B 1 218 ? 19.672 -16.891 -6.027 1 96.94 218 GLU B CA 1
ATOM 4307 C C . GLU B 1 218 ? 19.859 -17.844 -7.199 1 96.94 218 GLU B C 1
ATOM 4309 O O . GLU B 1 218 ? 20.938 -17.891 -7.809 1 96.94 218 GLU B O 1
ATOM 4314 N N . LEU B 1 219 ? 18.891 -18.609 -7.531 1 96.31 219 LEU B N 1
ATOM 4315 C CA . LEU B 1 219 ? 18.938 -19.594 -8.602 1 96.31 219 LEU B CA 1
ATOM 4316 C C . LEU B 1 219 ? 19.234 -18.938 -9.945 1 96.31 219 LEU B C 1
ATOM 4318 O O . LEU B 1 219 ? 20.172 -19.312 -10.633 1 96.31 219 LEU B O 1
ATOM 4322 N N . TRP B 1 220 ? 18.469 -17.922 -10.312 1 96.38 220 TRP B N 1
ATOM 4323 C CA . TRP B 1 220 ? 18.562 -17.359 -11.656 1 96.38 220 TRP B CA 1
ATOM 4324 C C . TRP B 1 220 ? 19.516 -16.156 -11.672 1 96.38 220 TRP B C 1
ATOM 4326 O O . TRP B 1 220 ? 20.125 -15.859 -12.695 1 96.38 220 TRP B O 1
ATOM 4336 N N . GLY B 1 221 ? 19.609 -15.461 -10.547 1 93.62 221 GLY B N 1
ATOM 4337 C CA . GLY B 1 221 ? 20.516 -14.336 -10.453 1 93.62 221 GLY B CA 1
ATOM 4338 C C . GLY B 1 221 ? 21.938 -14.742 -10.133 1 93.62 221 GLY B C 1
ATOM 4339 O O . GLY B 1 221 ? 22.859 -13.945 -10.273 1 93.62 221 GLY B O 1
ATOM 4340 N N . LYS B 1 222 ? 22.125 -16.016 -9.625 1 91.88 222 LYS B N 1
ATOM 4341 C CA . LYS B 1 222 ? 23.422 -16.609 -9.289 1 91.88 222 LYS B CA 1
ATOM 4342 C C . LYS B 1 222 ? 24.078 -15.867 -8.133 1 91.88 222 LYS B C 1
ATOM 4344 O O . LYS B 1 222 ? 25.312 -15.852 -8.023 1 91.88 222 LYS B O 1
ATOM 4349 N N . LYS B 1 223 ? 23.297 -15.117 -7.434 1 90.75 223 LYS B N 1
ATOM 4350 C CA . LYS B 1 223 ? 23.766 -14.391 -6.254 1 90.75 223 LYS B CA 1
ATOM 4351 C C . LYS B 1 223 ? 22.688 -14.367 -5.168 1 90.75 223 LYS B C 1
ATOM 4353 O O . LYS B 1 223 ? 21.531 -14.07 -5.438 1 90.75 223 LYS B O 1
ATOM 4358 N N . ALA B 1 224 ? 23.219 -14.703 -3.99 1 92.69 224 ALA B N 1
ATOM 4359 C CA . ALA B 1 224 ? 22.297 -14.609 -2.863 1 92.69 224 ALA B CA 1
ATOM 4360 C C . ALA B 1 224 ? 21.969 -13.148 -2.545 1 92.69 224 ALA B C 1
ATOM 4362 O O . ALA B 1 224 ? 22.844 -12.289 -2.598 1 92.69 224 ALA B O 1
ATOM 4363 N N . LYS B 1 225 ? 20.766 -12.875 -2.334 1 94.44 225 LYS B N 1
ATOM 4364 C CA . LYS B 1 225 ? 20.297 -11.555 -1.946 1 94.44 225 LYS B CA 1
ATOM 4365 C C . LYS B 1 225 ? 19.359 -11.633 -0.743 1 94.44 225 LYS B C 1
ATOM 4367 O O . LYS B 1 225 ? 18.5 -12.508 -0.676 1 94.44 225 LYS B O 1
ATOM 4372 N N . LYS B 1 226 ? 19.625 -10.82 0.232 1 95.88 226 LYS B N 1
ATOM 4373 C CA . LYS B 1 226 ? 18.688 -10.711 1.344 1 95.88 226 LYS B CA 1
ATOM 4374 C C . LYS B 1 226 ? 17.406 -10.023 0.907 1 95.88 226 LYS B C 1
ATOM 4376 O O . LYS B 1 226 ? 17.438 -8.922 0.353 1 95.88 226 LYS B O 1
ATOM 4381 N N . VAL B 1 227 ? 16.297 -10.68 1.146 1 97.69 227 VAL B N 1
ATOM 4382 C CA . VAL B 1 227 ? 14.992 -10.156 0.766 1 97.69 227 VAL B CA 1
ATOM 4383 C C . VAL B 1 227 ? 14.18 -9.82 2.018 1 97.69 227 VAL B C 1
ATOM 4385 O O . VAL B 1 227 ? 14.031 -10.656 2.908 1 97.69 227 VAL B O 1
ATOM 4388 N N . ASN B 1 228 ? 13.797 -8.578 2.189 1 98.19 228 ASN B N 1
ATOM 4389 C CA . ASN B 1 228 ? 12.82 -8.164 3.193 1 98.19 228 ASN B CA 1
ATOM 4390 C C . ASN B 1 228 ? 11.422 -8.039 2.598 1 98.19 228 ASN B C 1
ATOM 4392 O O . ASN B 1 228 ? 11.148 -7.098 1.85 1 98.19 228 ASN B O 1
ATOM 4396 N N . PHE B 1 229 ? 10.586 -8.938 2.979 1 98.56 229 PHE B N 1
ATOM 4397 C CA . PHE B 1 229 ? 9.281 -9.047 2.346 1 98.56 229 PHE B CA 1
ATOM 4398 C C . PHE B 1 229 ? 8.18 -8.602 3.305 1 98.56 229 PHE B C 1
ATOM 4400 O O . PHE B 1 229 ? 8.008 -9.195 4.375 1 98.56 229 PHE B O 1
ATOM 4407 N N . ILE B 1 230 ? 7.398 -7.547 2.91 1 98.56 230 ILE B N 1
ATOM 4408 C CA . ILE B 1 230 ? 6.316 -6.996 3.719 1 98.56 230 ILE B CA 1
ATOM 4409 C C . ILE B 1 230 ? 5.008 -7.055 2.936 1 98.56 230 ILE B C 1
ATOM 4411 O O . ILE B 1 230 ? 4.66 -6.105 2.225 1 98.56 230 ILE B O 1
ATOM 4415 N N . PRO B 1 231 ? 4.219 -8.039 3.115 1 98.44 231 PRO B N 1
ATOM 4416 C CA . PRO B 1 231 ? 2.908 -8.086 2.463 1 98.44 231 PRO B CA 1
ATOM 4417 C C . PRO B 1 231 ? 1.849 -7.277 3.211 1 98.44 231 PRO B C 1
ATOM 4419 O O . PRO B 1 231 ? 1.86 -7.23 4.441 1 98.44 231 PRO B O 1
ATOM 4422 N N . HIS B 1 232 ? 0.947 -6.676 2.514 1 98.56 232 HIS B N 1
ATOM 4423 C CA . HIS B 1 232 ? -0.189 -5.934 3.047 1 98.56 232 HIS B CA 1
ATOM 4424 C C . HIS B 1 232 ? -1.507 -6.473 2.504 1 98.56 232 HIS B C 1
ATOM 4426 O O . HIS B 1 232 ? -1.599 -6.828 1.325 1 98.56 232 HIS B O 1
ATOM 4432 N N . LEU B 1 233 ? -2.498 -6.547 3.367 1 98.06 233 LEU B N 1
ATOM 4433 C CA . LEU B 1 233 ? -3.867 -6.812 2.938 1 98.06 233 LEU B CA 1
ATOM 4434 C C . LEU B 1 233 ? -4.621 -5.512 2.684 1 98.06 233 LEU B C 1
ATOM 4436 O O . LEU B 1 233 ? -4.523 -4.57 3.473 1 98.06 233 LEU B O 1
ATOM 4440 N N . THR B 1 234 ? -5.27 -5.438 1.562 1 97.5 234 THR B N 1
ATOM 4441 C CA . THR B 1 234 ? -6 -4.25 1.136 1 97.5 234 THR B CA 1
ATOM 4442 C C . THR B 1 234 ? -7.488 -4.555 0.976 1 97.5 234 THR B C 1
ATOM 4444 O O . THR B 1 234 ? -7.879 -5.719 0.874 1 97.5 234 THR B O 1
ATOM 4447 N N . PRO B 1 235 ? -8.344 -3.566 0.992 1 96.44 235 PRO B N 1
ATOM 4448 C CA . PRO B 1 235 ? -9.781 -3.83 0.867 1 96.44 235 PRO B CA 1
ATOM 4449 C C . PRO B 1 235 ? -10.227 -3.99 -0.584 1 96.44 235 PRO B C 1
ATOM 4451 O O . PRO B 1 235 ? -11.234 -3.406 -0.992 1 96.44 235 PRO B O 1
ATOM 4454 N N . LEU B 1 236 ? -9.469 -4.703 -1.384 1 96.94 236 LEU B N 1
ATOM 4455 C CA . LEU B 1 236 ? -9.773 -5.168 -2.73 1 96.94 236 LEU B CA 1
ATOM 4456 C C . LEU B 1 236 ? -10.07 -6.664 -2.736 1 96.94 236 LEU B C 1
ATOM 4458 O O . LEU B 1 236 ? -9.594 -7.395 -1.861 1 96.94 236 LEU B O 1
ATOM 4462 N N . THR B 1 237 ? -10.875 -6.977 -3.689 1 96.31 237 THR B N 1
ATOM 4463 C CA . THR B 1 237 ? -11.133 -8.406 -3.783 1 96.31 237 THR B CA 1
ATOM 4464 C C . THR B 1 237 ? -9.977 -9.125 -4.477 1 96.31 237 THR B C 1
ATOM 4466 O O . THR B 1 237 ? -9.438 -10.102 -3.951 1 96.31 237 THR B O 1
ATOM 4469 N N . ARG B 1 238 ? -9.555 -8.617 -5.715 1 96.75 238 ARG B N 1
ATOM 4470 C CA . ARG B 1 238 ? -8.539 -9.289 -6.527 1 96.75 238 ARG B CA 1
ATOM 4471 C C . ARG B 1 238 ? -7.43 -8.312 -6.926 1 96.75 238 ARG B C 1
ATOM 4473 O O . ARG B 1 238 ? -7.629 -7.102 -6.918 1 96.75 238 ARG B O 1
ATOM 4480 N N . GLY B 1 239 ? -6.293 -8.906 -7.297 1 97.56 239 GLY B N 1
ATOM 4481 C CA . GLY B 1 239 ? -5.176 -8.133 -7.805 1 97.56 239 GLY B CA 1
ATOM 4482 C C . GLY B 1 239 ? -4.078 -7.914 -6.781 1 97.56 239 GLY B C 1
ATOM 4483 O O . GLY B 1 239 ? -4.305 -8.078 -5.582 1 97.56 239 GLY B O 1
ATOM 4484 N N . MET B 1 240 ? -2.988 -7.602 -7.32 1 98.31 240 MET B N 1
ATOM 4485 C CA . MET B 1 240 ? -1.804 -7.387 -6.496 1 98.31 240 MET B CA 1
ATOM 4486 C C . MET B 1 240 ? -0.878 -6.355 -7.129 1 98.31 240 MET B C 1
ATOM 4488 O O . MET B 1 240 ? -0.739 -6.305 -8.352 1 98.31 240 MET B O 1
ATOM 4492 N N . LEU B 1 241 ? -0.369 -5.527 -6.309 1 98.88 241 LEU B N 1
ATOM 4493 C CA . LEU B 1 241 ? 0.61 -4.516 -6.695 1 98.88 241 LEU B CA 1
ATOM 4494 C C . LEU B 1 241 ? 1.849 -4.59 -5.812 1 98.88 241 LEU B C 1
ATOM 4496 O O . LEU B 1 241 ? 1.743 -4.539 -4.582 1 98.88 241 LEU B O 1
ATOM 4500 N N . VAL B 1 242 ? 3.043 -4.711 -6.445 1 98.88 242 VAL B N 1
ATOM 4501 C CA . VAL B 1 242 ? 4.27 -4.91 -5.684 1 98.88 242 VAL B CA 1
ATOM 4502 C C . VAL B 1 242 ? 5.25 -3.777 -5.98 1 98.88 242 VAL B C 1
ATOM 4504 O O . VAL B 1 242 ? 5.48 -3.436 -7.145 1 98.88 242 VAL B O 1
ATOM 4507 N N . SER B 1 243 ? 5.754 -3.154 -4.934 1 98.81 243 SER B N 1
ATOM 4508 C CA . SER B 1 243 ? 6.895 -2.246 -4.988 1 98.81 243 SER B CA 1
ATOM 4509 C C . SER B 1 243 ? 8.164 -2.926 -4.492 1 98.81 243 SER B C 1
ATOM 4511 O O . SER B 1 243 ? 8.227 -3.391 -3.354 1 98.81 243 SER B O 1
ATOM 4513 N N . THR B 1 244 ? 9.117 -2.986 -5.34 1 98.81 244 THR B N 1
ATOM 4514 C CA . THR B 1 244 ? 10.422 -3.502 -4.941 1 98.81 244 THR B CA 1
ATOM 4515 C C . THR B 1 244 ? 11.477 -2.398 -4.984 1 98.81 244 THR B C 1
ATOM 4517 O O . THR B 1 244 ? 11.578 -1.668 -5.973 1 98.81 244 THR B O 1
ATOM 4520 N N . PHE B 1 245 ? 12.203 -2.268 -3.898 1 98.62 245 PHE B N 1
ATOM 4521 C CA . PHE B 1 245 ? 13.258 -1.265 -3.779 1 98.62 245 PHE B CA 1
ATOM 4522 C C . PHE B 1 245 ? 14.625 -1.925 -3.707 1 98.62 245 PHE B C 1
ATOM 4524 O O . PHE B 1 245 ? 14.812 -2.908 -2.988 1 98.62 245 PHE B O 1
ATOM 4531 N N . ALA B 1 246 ? 15.531 -1.425 -4.477 1 97.88 246 ALA B N 1
ATOM 4532 C CA . ALA B 1 246 ? 16.875 -1.983 -4.539 1 97.88 246 ALA B CA 1
ATOM 4533 C C . ALA B 1 246 ? 17.906 -0.888 -4.777 1 97.88 246 ALA B C 1
ATOM 4535 O O . ALA B 1 246 ? 17.562 0.259 -5.059 1 97.88 246 ALA B O 1
ATOM 4536 N N . ARG B 1 247 ? 19.172 -1.219 -4.543 1 97.44 247 ARG B N 1
ATOM 4537 C CA . ARG B 1 247 ? 20.297 -0.326 -4.82 1 97.44 247 ARG B CA 1
ATOM 4538 C C . ARG B 1 247 ? 21.141 -0.851 -5.977 1 97.44 247 ARG B C 1
ATOM 4540 O O . ARG B 1 247 ? 21.547 -2.012 -5.973 1 97.44 247 ARG B O 1
ATOM 4547 N N . LEU B 1 248 ? 21.344 -0.022 -6.953 1 98 248 LEU B N 1
ATOM 4548 C CA . LEU B 1 248 ? 22.125 -0.354 -8.133 1 98 248 LEU B CA 1
ATOM 4549 C C . LEU B 1 248 ? 23.609 -0.108 -7.879 1 98 248 LEU B C 1
ATOM 4551 O O . LEU B 1 248 ? 23.984 0.696 -7.016 1 98 248 LEU B O 1
ATOM 4555 N N . LYS B 1 249 ? 24.469 -0.802 -8.609 1 97.38 249 LYS B N 1
ATOM 4556 C CA . LYS B 1 249 ? 25.906 -0.529 -8.602 1 97.38 249 LYS B CA 1
ATOM 4557 C C . LYS B 1 249 ? 26.203 0.849 -9.188 1 97.38 249 LYS B C 1
ATOM 4559 O O . LYS B 1 249 ? 27.062 1.568 -8.68 1 97.38 249 LYS B O 1
ATOM 4564 N N . GLU B 1 250 ? 25.516 1.17 -10.242 1 97.81 250 GLU B N 1
ATOM 4565 C CA . GLU B 1 250 ? 25.594 2.428 -10.984 1 97.81 250 GLU B CA 1
ATOM 4566 C C . GLU B 1 250 ? 24.25 2.766 -11.633 1 97.81 250 GLU B C 1
ATOM 4568 O O . GLU B 1 250 ? 23.391 1.892 -11.797 1 97.81 250 GLU B O 1
ATOM 4573 N N . PRO B 1 251 ? 24.109 4.043 -11.883 1 97.5 251 PRO B N 1
ATOM 4574 C CA . PRO B 1 251 ? 22.844 4.422 -12.531 1 97.5 251 PRO B CA 1
ATOM 4575 C C . PRO B 1 251 ? 22.625 3.686 -13.852 1 97.5 251 PRO B C 1
ATOM 4577 O O . PRO B 1 251 ? 23.578 3.467 -14.609 1 97.5 251 PRO B O 1
ATOM 4580 N N . VAL B 1 252 ? 21.391 3.332 -14.109 1 97.94 252 VAL B N 1
ATOM 4581 C CA . VAL B 1 252 ? 21.047 2.633 -15.344 1 97.94 252 VAL B CA 1
ATOM 4582 C C . VAL B 1 252 ? 19.75 3.193 -15.898 1 97.94 252 VAL B C 1
ATOM 4584 O O . VAL B 1 252 ? 19.031 3.939 -15.219 1 97.94 252 VAL B O 1
ATOM 4587 N N . ASP B 1 253 ? 19.484 2.92 -17.188 1 98.25 253 ASP B N 1
ATOM 4588 C CA . ASP B 1 253 ? 18.141 3.061 -17.75 1 98.25 253 ASP B CA 1
ATOM 4589 C C . ASP B 1 253 ? 17.281 1.831 -17.438 1 98.25 253 ASP B C 1
ATOM 4591 O O . ASP B 1 253 ? 17.344 0.832 -18.156 1 98.25 253 ASP B O 1
ATOM 4595 N N . ALA B 1 254 ? 16.531 1.915 -16.422 1 98.62 254 ALA B N 1
ATOM 4596 C CA . ALA B 1 254 ? 15.797 0.768 -15.883 1 98.62 254 ALA B CA 1
ATOM 4597 C C . ALA B 1 254 ? 14.852 0.182 -16.922 1 98.62 254 ALA B C 1
ATOM 4599 O O . ALA B 1 254 ? 14.797 -1.037 -17.109 1 98.62 254 ALA B O 1
ATOM 4600 N N . MET B 1 255 ? 14.102 1.032 -17.625 1 98.69 255 MET B N 1
ATOM 4601 C CA . MET B 1 255 ? 13.125 0.548 -18.594 1 98.69 255 MET B CA 1
ATOM 4602 C C . MET B 1 255 ? 13.82 -0.129 -19.766 1 98.69 255 MET B C 1
ATOM 4604 O O . MET B 1 255 ? 13.297 -1.085 -20.344 1 98.69 255 MET B O 1
ATOM 4608 N N . ALA B 1 256 ? 14.961 0.335 -20.141 1 98.69 256 ALA B N 1
ATOM 4609 C CA . ALA B 1 256 ? 15.711 -0.293 -21.234 1 98.69 256 ALA B CA 1
ATOM 4610 C C . ALA B 1 256 ? 16.078 -1.734 -20.875 1 98.69 256 ALA B C 1
ATOM 4612 O O . ALA B 1 256 ? 16.016 -2.619 -21.734 1 98.69 256 ALA B O 1
ATOM 4613 N N . ILE B 1 257 ? 16.469 -1.963 -19.656 1 98.75 257 ILE B N 1
ATOM 4614 C CA . ILE B 1 257 ? 16.812 -3.303 -19.203 1 98.75 257 ILE B CA 1
ATOM 4615 C C . ILE B 1 257 ? 15.602 -4.219 -19.312 1 98.75 257 ILE B C 1
ATOM 4617 O O . ILE B 1 257 ? 15.703 -5.344 -19.812 1 98.75 257 ILE B O 1
ATOM 4621 N N . LEU B 1 258 ? 14.445 -3.736 -18.906 1 98.81 258 LEU B N 1
ATOM 4622 C CA . LEU B 1 258 ? 13.219 -4.52 -18.969 1 98.81 258 LEU B CA 1
ATOM 4623 C C . LEU B 1 258 ? 12.82 -4.801 -20.406 1 98.81 258 LEU B C 1
ATOM 4625 O O . LEU B 1 258 ? 12.406 -5.91 -20.734 1 98.81 258 LEU B O 1
ATOM 4629 N N . ARG B 1 259 ? 12.914 -3.766 -21.25 1 98.75 259 ARG B N 1
ATOM 4630 C CA . ARG B 1 259 ? 12.555 -3.928 -22.656 1 98.75 259 ARG B CA 1
ATOM 4631 C C . ARG B 1 259 ? 13.406 -5.004 -23.312 1 98.75 259 ARG B C 1
ATOM 4633 O O . ARG B 1 259 ? 12.898 -5.805 -24.109 1 98.75 259 ARG B O 1
ATOM 4640 N N . GLU B 1 260 ? 14.633 -4.973 -23.016 1 98.5 260 GLU B N 1
ATOM 4641 C CA . GLU B 1 260 ? 15.531 -5.973 -23.578 1 98.5 260 GLU B CA 1
ATOM 4642 C C . GLU B 1 260 ? 15.18 -7.375 -23.094 1 98.5 260 GLU B C 1
ATOM 4644 O O . GLU B 1 260 ? 15.062 -8.305 -23.906 1 98.5 260 GLU B O 1
ATOM 4649 N N . ARG B 1 261 ? 14.977 -7.523 -21.812 1 98.19 261 ARG B N 1
ATOM 4650 C CA . ARG B 1 261 ? 14.742 -8.836 -21.219 1 98.19 261 ARG B CA 1
ATOM 4651 C C . ARG B 1 261 ? 13.414 -9.422 -21.688 1 98.19 261 ARG B C 1
ATOM 4653 O O . ARG B 1 261 ? 13.297 -10.633 -21.875 1 98.19 261 ARG B O 1
ATOM 4660 N N . TYR B 1 262 ? 12.367 -8.555 -21.844 1 98.62 262 TYR B N 1
ATOM 4661 C CA . TYR B 1 262 ? 11.016 -9.062 -22.031 1 98.62 262 TYR B CA 1
ATOM 4662 C C . TYR B 1 262 ? 10.516 -8.773 -23.438 1 98.62 262 TYR B C 1
ATOM 4664 O O . TYR B 1 262 ? 9.312 -8.82 -23.703 1 98.62 262 TYR B O 1
ATOM 4672 N N . ALA B 1 263 ? 11.383 -8.547 -24.375 1 97.94 263 ALA B N 1
ATOM 4673 C CA . ALA B 1 263 ? 11.055 -8.164 -25.75 1 97.94 263 ALA B CA 1
ATOM 4674 C C . ALA B 1 263 ? 10.172 -9.219 -26.422 1 97.94 263 ALA B C 1
ATOM 4676 O O . ALA B 1 263 ? 9.312 -8.891 -27.234 1 97.94 263 ALA B O 1
ATOM 4677 N N . ASN B 1 264 ? 10.289 -10.484 -26.062 1 97.19 264 ASN B N 1
ATOM 4678 C CA . ASN B 1 264 ? 9.586 -11.562 -26.75 1 97.19 264 ASN B CA 1
ATOM 4679 C C . ASN B 1 264 ? 8.633 -12.297 -25.812 1 97.19 264 ASN B C 1
ATOM 4681 O O . ASN B 1 264 ? 8.289 -13.453 -26.062 1 97.19 264 ASN B O 1
ATOM 4685 N N . GLU B 1 265 ? 8.273 -11.664 -24.75 1 98.38 265 GLU B N 1
ATOM 4686 C CA . GLU B 1 265 ? 7.371 -12.297 -23.781 1 98.38 265 GLU B CA 1
ATOM 4687 C C . GLU B 1 265 ? 5.941 -11.789 -23.969 1 98.38 265 GLU B C 1
ATOM 4689 O O . GLU B 1 265 ? 5.637 -10.648 -23.609 1 98.38 265 GLU B O 1
ATOM 4694 N N . PRO B 1 266 ? 5.09 -12.625 -24.438 1 97.81 266 PRO B N 1
ATOM 4695 C CA . PRO B 1 266 ? 3.768 -12.164 -24.875 1 97.81 266 PRO B CA 1
ATOM 4696 C C . PRO B 1 266 ? 2.887 -11.719 -23.703 1 97.81 266 PRO B C 1
ATOM 4698 O O . PRO B 1 266 ? 1.919 -10.984 -23.906 1 97.81 266 PRO B O 1
ATOM 4701 N N . PHE B 1 267 ? 3.18 -12.102 -22.453 1 98.69 267 PHE B N 1
ATOM 4702 C CA . PHE B 1 267 ? 2.25 -11.812 -21.359 1 98.69 267 PHE B CA 1
ATOM 4703 C C . PHE B 1 267 ? 2.891 -10.891 -20.328 1 98.69 267 PHE B C 1
ATOM 4705 O O . PHE B 1 267 ? 2.439 -10.828 -19.188 1 98.69 267 PHE B O 1
ATOM 4712 N N . ILE B 1 268 ? 4.012 -10.281 -20.734 1 98.88 268 ILE B N 1
ATOM 4713 C CA . ILE B 1 268 ? 4.605 -9.188 -19.969 1 98.88 268 ILE B CA 1
ATOM 4714 C C . ILE B 1 268 ? 4.344 -7.859 -20.688 1 98.88 268 ILE B C 1
ATOM 4716 O O . ILE B 1 268 ? 4.668 -7.703 -21.859 1 98.88 268 ILE B O 1
ATOM 4720 N N . ARG B 1 269 ? 3.707 -6.938 -20.047 1 98.62 269 ARG B N 1
ATOM 4721 C CA . ARG B 1 269 ? 3.506 -5.598 -20.578 1 98.62 269 ARG B CA 1
ATOM 4722 C C . ARG B 1 269 ? 4.332 -4.566 -19.812 1 98.62 269 ARG B C 1
ATOM 4724 O O . ARG B 1 269 ? 4.176 -4.418 -18.609 1 98.62 269 ARG B O 1
ATOM 4731 N N . LEU B 1 270 ? 5.219 -3.99 -20.484 1 98.81 270 LEU B N 1
ATOM 4732 C CA . LEU B 1 270 ? 5.973 -2.875 -19.922 1 98.81 270 LEU B CA 1
ATOM 4733 C C . LEU B 1 270 ? 5.211 -1.564 -20.094 1 98.81 270 LEU B C 1
ATOM 4735 O O . LEU B 1 270 ? 4.844 -1.196 -21.203 1 98.81 270 LEU B O 1
ATOM 4739 N N . ARG B 1 271 ? 5.023 -0.906 -18.953 1 98.44 271 ARG B N 1
ATOM 4740 C CA . ARG B 1 271 ? 4.191 0.295 -18.984 1 98.44 271 ARG B CA 1
ATOM 4741 C C . ARG B 1 271 ? 5.055 1.554 -19.031 1 98.44 271 ARG B C 1
ATOM 4743 O O . ARG B 1 271 ? 6.238 1.515 -18.688 1 98.44 271 ARG B O 1
ATOM 4750 N N . SER B 1 272 ? 4.457 2.68 -19.453 1 97.44 272 SER B N 1
ATOM 4751 C CA . SER B 1 272 ? 5.156 3.957 -19.516 1 97.44 272 SER B CA 1
ATOM 4752 C C . SER B 1 272 ? 4.926 4.781 -18.25 1 97.44 272 SER B C 1
ATOM 4754 O O . SER B 1 272 ? 5.461 5.883 -18.109 1 97.44 272 SER B O 1
ATOM 4756 N N . SER B 1 273 ? 4.109 4.324 -17.406 1 97.69 273 SER B N 1
ATOM 4757 C CA . SER B 1 273 ? 3.781 4.918 -16.109 1 97.69 273 SER B CA 1
ATOM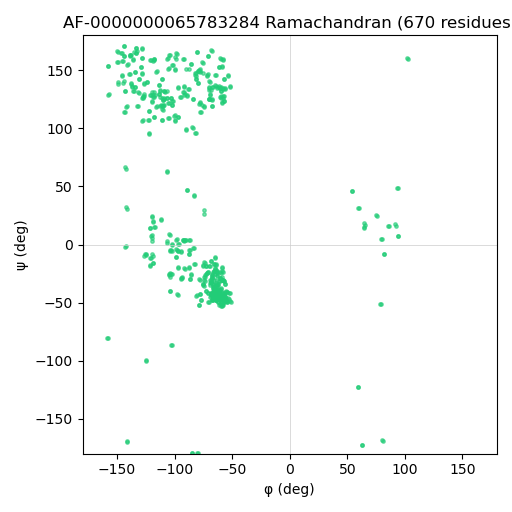 4758 C C . SER B 1 273 ? 3.531 3.844 -15.055 1 97.69 273 SER B C 1
ATOM 4760 O O . SER B 1 273 ? 3.48 2.654 -15.375 1 97.69 273 SER B O 1
ATOM 4762 N N . PRO B 1 274 ? 3.414 4.23 -13.828 1 98.44 274 PRO B N 1
ATOM 4763 C CA . PRO B 1 274 ? 3.188 3.223 -12.789 1 98.44 274 PRO B CA 1
ATOM 4764 C C . PRO B 1 274 ? 1.996 2.318 -13.094 1 98.44 274 PRO B C 1
ATOM 4766 O O . PRO B 1 274 ? 0.987 2.783 -13.633 1 98.44 274 PRO B O 1
ATOM 4769 N N . VAL B 1 275 ? 2.143 1.107 -12.711 1 98.69 275 VAL B N 1
ATOM 4770 C CA . VAL B 1 275 ? 1.128 0.109 -13.031 1 98.69 275 VAL B CA 1
ATOM 4771 C C . VAL B 1 275 ? -0.037 0.221 -12.047 1 98.69 275 VAL B C 1
ATOM 4773 O O . VAL B 1 275 ? 0.082 0.868 -11.008 1 98.69 275 VAL B O 1
ATOM 4776 N N . GLU B 1 276 ? -1.146 -0.393 -12.359 1 98.19 276 GLU B N 1
ATOM 4777 C CA . GLU B 1 276 ? -2.316 -0.404 -11.492 1 98.19 276 GLU B CA 1
ATOM 4778 C C . GLU B 1 276 ? -3.002 -1.768 -11.5 1 98.19 276 GLU B C 1
ATOM 4780 O O . GLU B 1 276 ? -2.971 -2.475 -12.516 1 98.19 276 GLU B O 1
ATOM 4785 N N . ILE B 1 277 ? -3.691 -2.1 -10.508 1 98.12 277 ILE B N 1
ATOM 4786 C CA . ILE B 1 277 ? -4.293 -3.414 -10.312 1 98.12 277 ILE B CA 1
ATOM 4787 C C . ILE B 1 277 ? -5.414 -3.619 -11.328 1 98.12 277 ILE B C 1
ATOM 4789 O O . ILE B 1 277 ? -5.523 -4.688 -11.938 1 98.12 277 ILE B O 1
ATOM 4793 N N . LYS B 1 278 ? -6.191 -2.65 -11.57 1 96.94 278 LYS B N 1
ATOM 4794 C CA . LYS B 1 278 ? -7.383 -2.764 -12.406 1 96.94 278 LYS B CA 1
ATOM 4795 C C . LYS B 1 278 ? -7.016 -3.131 -13.844 1 96.94 278 LYS B C 1
ATOM 4797 O O . LYS B 1 278 ? -7.809 -3.762 -14.547 1 96.94 278 LYS B O 1
ATOM 4802 N N . ALA B 1 279 ? -5.848 -2.771 -14.266 1 97.31 279 ALA B N 1
ATOM 4803 C CA . ALA B 1 279 ? -5.414 -3.023 -15.633 1 97.31 279 ALA B CA 1
ATOM 4804 C C . ALA B 1 279 ? -5.082 -4.496 -15.844 1 97.31 279 ALA B C 1
ATOM 4806 O O . ALA B 1 279 ? -5.004 -4.969 -16.984 1 97.31 279 ALA B O 1
ATOM 4807 N N . VAL B 1 280 ? -4.914 -5.25 -14.734 1 98.31 280 VAL B N 1
ATOM 4808 C CA . VAL B 1 280 ? -4.457 -6.629 -14.883 1 98.31 280 VAL B CA 1
ATOM 4809 C C . VAL B 1 280 ? -5.484 -7.582 -14.281 1 98.31 280 VAL B C 1
ATOM 4811 O O . VAL B 1 280 ? -5.441 -8.789 -14.531 1 98.31 280 VAL B O 1
ATOM 4814 N N . ALA B 1 281 ? -6.406 -7.086 -13.414 1 97.81 281 ALA B N 1
ATOM 4815 C CA . ALA B 1 281 ? -7.418 -7.953 -12.812 1 97.81 281 ALA B CA 1
ATOM 4816 C C . ALA B 1 281 ? -8.25 -8.648 -13.891 1 97.81 281 ALA B C 1
ATOM 4818 O O . ALA B 1 281 ? -8.805 -7.996 -14.773 1 97.81 281 ALA B O 1
ATOM 4819 N N . GLY B 1 282 ? -8.266 -9.922 -13.844 1 97.62 282 GLY B N 1
ATOM 4820 C CA . GLY B 1 282 ? -9 -10.695 -14.828 1 97.62 282 GLY B CA 1
ATOM 4821 C C . GLY B 1 282 ? -8.148 -11.141 -16 1 97.62 282 GLY B C 1
ATOM 4822 O O . GLY B 1 282 ? -8.656 -11.68 -16.984 1 97.62 282 GLY B O 1
ATOM 4823 N N . THR B 1 283 ? -6.82 -10.914 -15.922 1 98.5 283 THR B N 1
ATOM 4824 C CA . THR B 1 283 ? -5.965 -11.258 -17.047 1 98.5 283 THR B CA 1
ATOM 4825 C C . THR B 1 283 ? -4.793 -12.125 -16.594 1 98.5 283 THR B C 1
ATOM 4827 O O . THR B 1 283 ? -4.551 -12.266 -15.391 1 98.5 283 THR B O 1
ATOM 4830 N N . HIS B 1 284 ? -4.109 -12.68 -17.562 1 98.69 284 HIS B N 1
ATOM 4831 C CA . HIS B 1 284 ? -2.881 -13.438 -17.328 1 98.69 284 HIS B CA 1
ATOM 4832 C C . HIS B 1 284 ? -1.652 -12.539 -17.438 1 98.69 284 HIS B C 1
ATOM 4834 O O . HIS B 1 284 ? -0.521 -13.016 -17.312 1 98.69 284 HIS B O 1
ATOM 4840 N N . PHE B 1 285 ? -1.783 -11.242 -17.641 1 98.88 285 PHE B N 1
ATOM 4841 C CA . PHE B 1 285 ? -0.658 -10.344 -17.859 1 98.88 285 PHE B CA 1
ATOM 4842 C C . PHE B 1 285 ? 0.021 -10 -16.531 1 98.88 285 PHE B C 1
ATOM 4844 O O . PHE B 1 285 ? -0.611 -10.039 -15.477 1 98.88 285 PHE B O 1
ATOM 4851 N N . CYS B 1 286 ? 1.241 -9.758 -16.625 1 98.94 286 CYS B N 1
ATOM 4852 C CA . CYS B 1 286 ? 1.996 -9 -15.633 1 98.94 286 CYS B CA 1
ATOM 4853 C C . CYS B 1 286 ? 2.414 -7.645 -16.188 1 98.94 286 CYS B C 1
ATOM 4855 O O . CYS B 1 286 ? 3.119 -7.566 -17.188 1 98.94 286 CYS B O 1
ATOM 4857 N N . ASP B 1 287 ? 1.978 -6.598 -15.57 1 98.94 287 ASP B N 1
ATOM 4858 C CA . ASP B 1 287 ? 2.434 -5.258 -15.914 1 98.94 287 ASP B CA 1
ATOM 4859 C C . ASP B 1 287 ? 3.635 -4.848 -15.07 1 98.94 287 ASP B C 1
ATOM 4861 O O . ASP B 1 287 ? 3.656 -5.082 -13.859 1 98.94 287 ASP B O 1
ATOM 4865 N N . ILE B 1 288 ? 4.652 -4.254 -15.734 1 98.94 288 ILE B N 1
ATOM 4866 C CA . ILE B 1 288 ? 5.855 -3.855 -15.016 1 98.94 288 ILE B CA 1
ATOM 4867 C C . ILE B 1 288 ? 6.258 -2.441 -15.43 1 98.94 288 ILE B C 1
ATOM 4869 O O . ILE B 1 288 ? 6.164 -2.08 -16.609 1 98.94 288 ILE B O 1
ATOM 4873 N N . TYR B 1 289 ? 6.586 -1.671 -14.516 1 98.88 289 TYR B N 1
ATOM 4874 C CA . TYR B 1 289 ? 7.211 -0.36 -14.664 1 98.88 289 TYR B CA 1
ATOM 4875 C C . TYR B 1 289 ? 8.367 -0.198 -13.688 1 98.88 289 TYR B C 1
ATOM 4877 O O . TYR B 1 289 ? 8.383 -0.821 -12.625 1 98.88 289 TYR B O 1
ATOM 4885 N N . ALA B 1 290 ? 9.43 0.592 -14.07 1 98.81 290 ALA B N 1
ATOM 4886 C CA . ALA B 1 290 ? 10.562 0.801 -13.172 1 98.81 290 ALA B CA 1
ATOM 4887 C C . ALA B 1 290 ? 11.133 2.209 -13.328 1 98.81 290 ALA B C 1
ATOM 4889 O O . ALA B 1 290 ? 11.07 2.795 -14.406 1 98.81 290 ALA B O 1
ATOM 4890 N N . MET B 1 291 ? 11.578 2.76 -12.25 1 98.25 291 MET B N 1
ATOM 4891 C CA . MET B 1 291 ? 12.281 4.039 -12.203 1 98.25 291 MET B CA 1
ATOM 4892 C C . MET B 1 291 ? 13.562 3.93 -11.391 1 98.25 291 MET B C 1
ATOM 4894 O O . MET B 1 291 ? 13.617 3.184 -10.406 1 98.25 291 MET B O 1
ATOM 4898 N N . SER B 1 292 ? 14.562 4.621 -11.867 1 96.81 292 SER B N 1
ATOM 4899 C CA . SER B 1 292 ? 15.781 4.754 -11.078 1 96.81 292 SER B CA 1
ATOM 4900 C C . SER B 1 292 ? 16.172 6.215 -10.891 1 96.81 292 SER B C 1
ATOM 4902 O O . SER B 1 292 ? 15.945 7.039 -11.781 1 96.81 292 SER B O 1
ATOM 4904 N N . GLN B 1 293 ? 16.578 6.566 -9.781 1 95.38 293 GLN B N 1
ATOM 4905 C CA . GLN B 1 293 ? 17.172 7.852 -9.438 1 95.38 293 GLN B CA 1
ATOM 4906 C C . GLN B 1 293 ? 18.562 7.664 -8.836 1 95.38 293 GLN B C 1
ATOM 4908 O O . GLN B 1 293 ? 18.703 7.328 -7.656 1 95.38 293 GLN B O 1
ATOM 4913 N N . GLY B 1 294 ? 19.562 8.008 -9.633 1 95.88 294 GLY B N 1
ATOM 4914 C CA . GLY B 1 294 ? 20.891 7.602 -9.234 1 95.88 294 GLY B CA 1
ATOM 4915 C C . GLY B 1 294 ? 21.047 6.098 -9.102 1 95.88 294 GLY B C 1
ATOM 4916 O O . GLY B 1 294 ? 20.797 5.355 -10.047 1 95.88 294 GLY B O 1
ATOM 4917 N N . ARG B 1 295 ? 21.453 5.672 -7.914 1 97.06 295 ARG B N 1
ATOM 4918 C CA . ARG B 1 295 ? 21.672 4.246 -7.691 1 97.06 295 ARG B CA 1
ATOM 4919 C C . ARG B 1 295 ? 20.453 3.602 -7.039 1 97.06 295 ARG B C 1
ATOM 4921 O O . ARG B 1 295 ? 20.469 2.41 -6.727 1 97.06 295 ARG B O 1
ATOM 4928 N N . ASP B 1 296 ? 19.406 4.398 -6.793 1 97.94 296 ASP B N 1
ATOM 4929 C CA . ASP B 1 296 ? 18.203 3.857 -6.172 1 97.94 296 ASP B CA 1
ATOM 4930 C C . ASP B 1 296 ? 17.203 3.383 -7.23 1 97.94 296 ASP B C 1
ATOM 4932 O O . ASP B 1 296 ? 16.922 4.098 -8.195 1 97.94 296 ASP B O 1
ATOM 4936 N N . LEU B 1 297 ? 16.719 2.166 -7.074 1 98.62 297 LEU B N 1
ATOM 4937 C CA . LEU B 1 297 ? 15.836 1.54 -8.047 1 98.62 297 LEU B 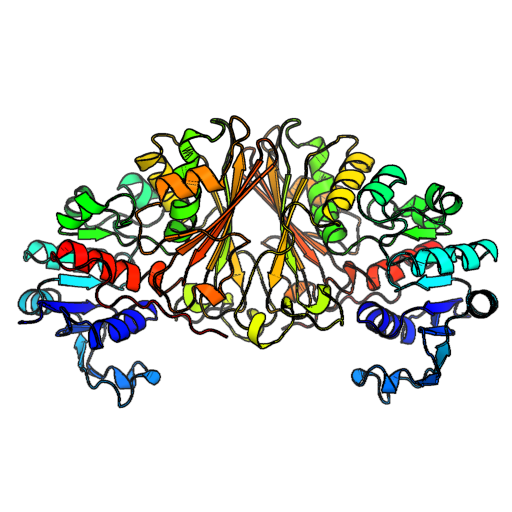CA 1
ATOM 4938 C C . LEU B 1 297 ? 14.484 1.222 -7.414 1 98.62 297 LEU B C 1
ATOM 4940 O O . LEU B 1 297 ? 14.422 0.698 -6.297 1 98.62 297 LEU B O 1
ATOM 4944 N N . TRP B 1 298 ? 13.398 1.645 -8.055 1 98.75 298 TRP B N 1
ATOM 4945 C CA . TRP B 1 298 ? 12.039 1.248 -7.727 1 98.75 298 TRP B CA 1
ATOM 4946 C C . TRP B 1 298 ? 11.406 0.463 -8.867 1 98.75 298 TRP B C 1
ATOM 4948 O O . TRP B 1 298 ? 11.336 0.95 -10 1 98.75 298 TRP B O 1
ATOM 4958 N N . VAL B 1 299 ? 11.031 -0.792 -8.594 1 98.88 299 VAL B N 1
ATOM 4959 C CA . VAL B 1 299 ? 10.352 -1.638 -9.562 1 98.88 299 VAL B CA 1
ATOM 4960 C C . VAL B 1 299 ? 8.898 -1.842 -9.141 1 98.88 299 VAL B C 1
ATOM 4962 O O . VAL B 1 299 ? 8.625 -2.146 -7.973 1 98.88 299 VAL B O 1
ATOM 4965 N N . ASN B 1 300 ? 7.996 -1.658 -10.055 1 98.88 300 ASN B N 1
ATOM 4966 C CA . ASN B 1 300 ? 6.555 -1.707 -9.844 1 98.88 300 ASN B CA 1
ATOM 4967 C C . ASN B 1 300 ? 5.891 -2.754 -10.734 1 98.88 300 ASN B C 1
ATOM 4969 O O . ASN B 1 300 ? 5.934 -2.646 -11.961 1 98.88 300 ASN B O 1
ATOM 4973 N N . SER B 1 301 ? 5.312 -3.793 -10.117 1 98.94 301 SER B N 1
ATOM 4974 C CA . SER B 1 301 ? 4.684 -4.863 -10.883 1 98.94 301 SER B CA 1
ATOM 4975 C C . SER B 1 301 ? 3.264 -5.129 -10.391 1 98.94 301 SER B C 1
ATOM 4977 O O . SER B 1 301 ? 2.979 -5.012 -9.203 1 98.94 301 SER B O 1
ATOM 4979 N N . ALA B 1 302 ? 2.359 -5.523 -11.289 1 98.88 302 ALA B N 1
ATOM 4980 C CA . ALA B 1 302 ? 0.974 -5.836 -10.945 1 98.88 302 ALA B CA 1
ATOM 4981 C C . ALA B 1 302 ? 0.502 -7.09 -11.68 1 98.88 302 ALA B C 1
ATOM 4983 O O . ALA B 1 302 ? 0.817 -7.289 -12.852 1 98.88 302 ALA B O 1
ATOM 4984 N N . ILE B 1 303 ? -0.215 -7.918 -10.969 1 98.94 303 ILE B N 1
ATOM 4985 C CA . ILE B 1 303 ? -0.843 -9.102 -11.555 1 98.94 303 ILE B CA 1
ATOM 4986 C C . ILE B 1 303 ? -2.195 -9.344 -10.891 1 98.94 303 ILE B C 1
ATOM 4988 O O . ILE B 1 303 ? -2.516 -8.734 -9.867 1 98.94 303 ILE B O 1
ATOM 4992 N N . ASP B 1 304 ? -3.047 -10.141 -11.539 1 98.75 304 ASP B N 1
ATOM 4993 C CA . ASP B 1 304 ? -4.168 -10.773 -10.852 1 98.75 304 ASP B CA 1
ATOM 4994 C C . ASP B 1 304 ? -3.689 -11.938 -9.977 1 98.75 304 ASP B C 1
ATOM 4996 O O . ASP B 1 304 ? -3.158 -12.922 -10.492 1 98.75 304 ASP B O 1
ATOM 5000 N N . ASN B 1 305 ? -3.92 -11.828 -8.664 1 98.5 305 ASN B N 1
ATOM 5001 C CA . ASN B 1 305 ? -3.355 -12.789 -7.723 1 98.5 305 ASN B CA 1
ATOM 5002 C C . ASN B 1 305 ? -3.936 -14.188 -7.93 1 98.5 305 ASN B C 1
ATOM 5004 O O . ASN B 1 305 ? -3.283 -15.188 -7.625 1 98.5 305 ASN B O 1
ATOM 5008 N N . LEU B 1 306 ? -5.082 -14.328 -8.5 1 98.25 306 LEU B N 1
ATOM 5009 C CA . LEU B 1 306 ? -5.734 -15.617 -8.672 1 98.25 306 LEU B CA 1
ATOM 5010 C C . LEU B 1 306 ? -5.469 -16.172 -10.062 1 98.25 306 LEU B C 1
ATOM 5012 O O . LEU B 1 306 ? -5.66 -17.375 -10.305 1 98.25 306 LEU B O 1
ATOM 5016 N N . LEU B 1 307 ? -5.082 -15.328 -11 1 98.5 307 LEU B N 1
ATOM 5017 C CA . LEU B 1 307 ? -4.84 -15.766 -12.367 1 98.5 307 LEU B CA 1
ATOM 5018 C C . LEU B 1 307 ? -3.342 -15.891 -12.641 1 98.5 307 LEU B C 1
ATOM 5020 O O . LEU B 1 307 ? -2.717 -16.875 -12.266 1 98.5 307 LEU B O 1
ATOM 5024 N N . ARG B 1 308 ? -2.713 -14.789 -13.031 1 98.81 308 ARG B N 1
ATOM 5025 C CA . ARG B 1 308 ? -1.272 -14.836 -13.266 1 98.81 308 ARG B CA 1
ATOM 5026 C C . ARG B 1 308 ? -0.528 -15.258 -12.008 1 98.81 308 ARG B C 1
ATOM 5028 O O . ARG B 1 308 ? 0.535 -15.883 -12.086 1 98.81 308 ARG B O 1
ATOM 5035 N N . GLY B 1 309 ? -1.128 -15.062 -10.898 1 98.56 309 GLY B N 1
ATOM 5036 C CA . GLY B 1 309 ? -0.518 -15.43 -9.625 1 98.56 309 GLY B CA 1
ATOM 5037 C C . GLY B 1 309 ? -0.792 -16.875 -9.227 1 98.56 309 GLY B C 1
ATOM 5038 O O . GLY B 1 309 ? -0.234 -17.359 -8.242 1 98.56 309 GLY B O 1
ATOM 5039 N N . ALA B 1 310 ? -1.685 -17.531 -10.008 1 98.44 310 ALA B N 1
ATOM 5040 C CA . ALA B 1 310 ? -2.029 -18.891 -9.602 1 98.44 310 ALA B CA 1
ATOM 5041 C C . ALA B 1 310 ? -2.578 -19.703 -10.773 1 98.44 310 ALA B C 1
ATOM 5043 O O . ALA B 1 310 ? -1.841 -20.438 -11.43 1 98.44 310 ALA B O 1
ATOM 5044 N N . SER B 1 311 ? -3.848 -19.531 -11.102 1 98.69 311 SER B N 1
ATOM 5045 C CA . SER B 1 311 ? -4.586 -20.484 -11.922 1 98.69 311 SER B CA 1
ATOM 5046 C C . SER B 1 311 ? -4.207 -20.344 -13.391 1 98.69 311 SER B C 1
ATOM 5048 O O . SER B 1 311 ? -3.986 -21.344 -14.07 1 98.69 311 SER B O 1
ATOM 5050 N N . SER B 1 312 ? -4.184 -19.125 -13.898 1 98.81 312 SER B N 1
ATOM 5051 C CA . SER B 1 312 ? -3.83 -19 -15.312 1 98.81 312 SER B CA 1
ATOM 5052 C C . SER B 1 312 ? -2.369 -19.359 -15.547 1 98.81 312 SER B C 1
ATOM 5054 O O . SER B 1 312 ? -2.018 -19.875 -16.609 1 98.81 312 SER B O 1
ATOM 5056 N N . GLN B 1 313 ? -1.543 -19.078 -14.562 1 98.81 313 GLN B N 1
ATOM 5057 C CA . GLN B 1 313 ? -0.157 -19.531 -14.656 1 98.81 313 GLN B CA 1
ATOM 5058 C C . GLN B 1 313 ? -0.072 -21.047 -14.719 1 98.81 313 GLN B C 1
ATOM 5060 O O . GLN B 1 313 ? 0.731 -21.609 -15.469 1 98.81 313 GLN B O 1
ATOM 5065 N N . ALA B 1 314 ? -0.882 -21.703 -13.953 1 98.88 314 ALA B N 1
ATOM 5066 C CA . ALA B 1 314 ? -0.945 -23.172 -13.984 1 98.88 314 ALA B CA 1
ATOM 5067 C C . ALA B 1 314 ? -1.354 -23.672 -15.367 1 98.88 314 ALA B C 1
ATOM 5069 O O . ALA B 1 314 ? -0.764 -24.625 -15.883 1 98.88 314 ALA B O 1
ATOM 5070 N N . ILE B 1 315 ? -2.303 -23.016 -15.961 1 98.88 315 ILE B N 1
ATOM 5071 C CA . ILE B 1 315 ? -2.775 -23.422 -17.281 1 98.88 315 ILE B CA 1
ATOM 5072 C C . ILE B 1 315 ? -1.682 -23.172 -18.312 1 98.88 315 ILE B C 1
ATOM 5074 O O . ILE B 1 315 ? -1.451 -24 -19.203 1 98.88 315 ILE B O 1
ATOM 5078 N N . ALA B 1 316 ? -1.04 -22.031 -18.25 1 98.88 316 ALA B N 1
ATOM 5079 C CA . ALA B 1 316 ? 0.059 -21.734 -19.156 1 98.88 316 ALA B CA 1
ATOM 5080 C C . ALA B 1 316 ? 1.141 -22.812 -19.078 1 98.88 316 ALA B C 1
ATOM 5082 O O . ALA B 1 316 ? 1.661 -23.266 -20.094 1 98.88 316 ALA B O 1
ATOM 5083 N N . ASN B 1 317 ? 1.491 -23.188 -17.875 1 98.88 317 ASN B N 1
ATOM 5084 C CA . ASN B 1 317 ? 2.463 -24.25 -17.672 1 98.88 317 ASN B CA 1
ATOM 5085 C C . ASN B 1 317 ? 1.983 -25.578 -18.266 1 98.88 317 ASN B C 1
ATOM 5087 O O . ASN B 1 317 ? 2.742 -26.266 -18.953 1 98.88 317 ASN B O 1
ATOM 5091 N N . ALA B 1 318 ? 0.753 -25.891 -18.016 1 98.94 318 ALA B N 1
ATOM 5092 C CA . ALA B 1 318 ? 0.174 -27.125 -18.562 1 98.94 318 ALA B CA 1
ATOM 5093 C C . ALA B 1 318 ? 0.215 -27.109 -20.094 1 98.94 318 ALA B C 1
ATOM 5095 O O . ALA B 1 318 ? 0.51 -28.125 -20.719 1 98.94 318 ALA B O 1
ATOM 5096 N N . ASN B 1 319 ? -0.155 -25.922 -20.672 1 98.81 319 ASN B N 1
ATOM 5097 C CA . ASN B 1 319 ? -0.08 -25.781 -22.125 1 98.81 319 ASN B CA 1
ATOM 5098 C C . ASN B 1 319 ? 1.295 -26.188 -22.656 1 98.81 319 ASN B C 1
ATOM 5100 O O . ASN B 1 319 ? 1.401 -27.016 -23.547 1 98.81 319 ASN B O 1
ATOM 5104 N N . LEU B 1 320 ? 2.281 -25.688 -22.047 1 98.75 320 LEU B N 1
ATOM 5105 C CA . LEU B 1 320 ? 3.641 -25.953 -22.5 1 98.75 320 LEU B CA 1
ATOM 5106 C C . LEU B 1 320 ? 4.004 -27.422 -22.266 1 98.75 320 LEU B C 1
ATOM 5108 O O . LEU B 1 320 ? 4.59 -28.062 -23.141 1 98.75 320 LEU B O 1
ATOM 5112 N N . MET B 1 321 ? 3.641 -27.953 -21.109 1 98.69 321 MET B N 1
ATOM 5113 C CA . MET B 1 321 ? 3.912 -29.344 -20.766 1 98.69 321 MET B CA 1
ATOM 5114 C C . MET B 1 321 ? 3.305 -30.281 -21.812 1 98.69 321 MET B C 1
ATOM 5116 O O . MET B 1 321 ? 3.832 -31.359 -22.062 1 98.69 321 MET B O 1
ATOM 5120 N N . LEU B 1 322 ? 2.191 -29.875 -22.406 1 98.56 322 LEU B N 1
ATOM 5121 C CA . LEU B 1 322 ? 1.417 -30.75 -23.281 1 98.56 322 LEU B CA 1
ATOM 5122 C C . LEU B 1 322 ? 1.623 -30.391 -24.75 1 98.56 322 LEU B C 1
ATOM 5124 O O . LEU B 1 322 ? 0.895 -30.859 -25.609 1 98.56 322 LEU B O 1
ATOM 5128 N N . GLY B 1 323 ? 2.564 -29.5 -25.016 1 98.12 323 GLY B N 1
ATOM 5129 C CA . GLY B 1 323 ? 2.924 -29.141 -26.375 1 98.12 323 GLY B CA 1
ATOM 5130 C C . GLY B 1 323 ? 1.904 -28.25 -27.047 1 98.12 323 GLY B C 1
ATOM 5131 O O . GLY B 1 323 ? 1.762 -28.266 -28.281 1 98.12 323 GLY B O 1
ATOM 5132 N N . LEU B 1 324 ? 1.149 -27.516 -26.297 1 98.38 324 LEU B N 1
ATOM 5133 C CA . LEU B 1 324 ? 0.124 -26.609 -26.812 1 98.38 324 LEU B CA 1
ATOM 5134 C C . LEU B 1 324 ? 0.642 -25.188 -26.859 1 98.38 324 LEU B C 1
ATOM 5136 O O . LEU B 1 324 ? 1.681 -24.875 -26.281 1 98.38 324 LEU B O 1
ATOM 5140 N N . PRO B 1 325 ? -0.07 -24.25 -27.625 1 98.12 325 PRO B N 1
ATOM 5141 C CA . PRO B 1 325 ? 0.313 -22.844 -27.562 1 98.12 325 PRO B CA 1
ATOM 5142 C C . PRO B 1 325 ? 0.26 -22.281 -26.141 1 98.12 325 PRO B C 1
ATOM 5144 O O . PRO B 1 325 ? -0.711 -22.5 -25.422 1 98.12 325 PRO B O 1
ATOM 5147 N N . GLU B 1 326 ? 1.251 -21.578 -25.766 1 97.94 326 GLU B N 1
ATOM 5148 C CA . GLU B 1 326 ? 1.405 -21.062 -24.406 1 97.94 326 GLU B CA 1
ATOM 5149 C C . GLU B 1 326 ? 0.157 -20.312 -23.953 1 97.94 326 GLU B C 1
ATOM 5151 O O . GLU B 1 326 ? -0.327 -20.5 -22.844 1 97.94 326 GLU B O 1
ATOM 5156 N N . GLY B 1 327 ? -0.434 -19.516 -24.781 1 98.25 327 GLY B N 1
ATOM 5157 C CA . GLY B 1 327 ? -1.495 -18.594 -24.406 1 98.25 327 GLY B CA 1
ATOM 5158 C C . GLY B 1 327 ? -2.883 -19.188 -24.562 1 98.25 327 GLY B C 1
ATOM 5159 O O . GLY B 1 327 ? -3.885 -18.5 -24.344 1 98.25 327 GLY B O 1
ATOM 5160 N N . ALA B 1 328 ? -2.992 -20.484 -24.953 1 98.44 328 ALA B N 1
ATOM 5161 C CA . ALA B 1 328 ? -4.293 -21.109 -25.188 1 98.44 328 ALA B CA 1
ATOM 5162 C C . ALA B 1 328 ? -5.148 -21.062 -23.922 1 98.44 328 ALA B C 1
ATOM 5164 O O . ALA B 1 328 ? -4.727 -21.547 -22.859 1 98.44 328 ALA B O 1
ATOM 5165 N N . GLY B 1 329 ? -6.301 -20.453 -24.078 1 98 329 GLY B N 1
ATOM 5166 C CA . GLY B 1 329 ? -7.285 -20.453 -23 1 98 329 GLY B CA 1
ATOM 5167 C C . GLY B 1 329 ? -6.992 -19.438 -21.922 1 98 329 GLY B C 1
ATOM 5168 O O . GLY B 1 329 ? -7.668 -19.406 -20.891 1 98 329 GLY B O 1
ATOM 5169 N N . LEU B 1 330 ? -5.965 -18.594 -22.062 1 98.31 330 LEU B N 1
ATOM 5170 C CA . LEU B 1 330 ? -5.594 -17.625 -21.016 1 98.31 330 LEU B CA 1
ATOM 5171 C C . LEU B 1 330 ? -6.359 -16.328 -21.188 1 98.31 330 LEU B C 1
ATOM 5173 O O . LEU B 1 330 ? -6.492 -15.812 -22.297 1 98.31 330 LEU B O 1
ATOM 5177 N N . PRO B 1 331 ? -6.91 -15.797 -20.094 1 97.5 331 PRO B N 1
ATOM 5178 C CA . PRO B 1 331 ? -7.668 -14.547 -20.188 1 97.5 331 PRO B CA 1
ATOM 5179 C C . PRO B 1 331 ? -6.777 -13.344 -20.484 1 97.5 331 PRO B C 1
ATOM 5181 O O . PRO B 1 331 ? -5.707 -13.203 -19.891 1 97.5 331 PRO B O 1
ATOM 5184 N N . ARG B 1 332 ? -7.281 -12.445 -21.359 1 96.31 332 ARG B N 1
ATOM 5185 C CA . ARG B 1 332 ? -6.469 -11.32 -21.797 1 96.31 332 ARG B CA 1
ATOM 5186 C C . ARG B 1 332 ? -7.184 -10 -21.531 1 96.31 332 ARG B C 1
ATOM 5188 O O . ARG B 1 332 ? -6.602 -8.922 -21.703 1 96.31 332 ARG B O 1
ATOM 5195 N N . PHE B 1 333 ? -8.438 -10.07 -21.141 1 93.81 333 PHE B N 1
ATOM 5196 C CA . PHE B 1 333 ? -9.219 -8.852 -20.969 1 93.81 333 PHE B CA 1
ATOM 5197 C C . PHE B 1 333 ? -9.484 -8.57 -19.5 1 93.81 333 PHE B C 1
ATOM 5199 O O . PHE B 1 333 ? -10.086 -9.398 -18.812 1 93.81 333 PHE B O 1
ATOM 5206 N N . ALA B 1 334 ? -9.141 -7.441 -19.094 1 90.75 334 ALA B N 1
ATOM 5207 C CA . ALA B 1 334 ? -9.328 -7.039 -17.703 1 90.75 334 ALA B CA 1
ATOM 5208 C C . ALA B 1 334 ? -10.789 -6.691 -17.422 1 90.75 334 ALA B C 1
ATOM 5210 O O . ALA B 1 334 ? -11.547 -6.387 -18.344 1 90.75 334 ALA B O 1
ATOM 5211 N N . TYR B 1 335 ? -11.211 -6.758 -16.141 1 85.81 335 TYR B N 1
ATOM 5212 C CA . TYR B 1 335 ? -12.555 -6.391 -15.711 1 85.81 335 TYR B CA 1
ATOM 5213 C C . TYR B 1 335 ? -12.727 -4.875 -15.695 1 85.81 335 TYR B C 1
ATOM 5215 O O . TYR B 1 335 ? -13.641 -4.355 -15.055 1 85.81 335 TYR B O 1
ATOM 5223 N N . ALA B 1 336 ? -12.047 -4.074 -16.438 1 83 336 ALA B N 1
ATOM 5224 C CA . ALA B 1 336 ? -12.211 -2.627 -16.562 1 83 336 ALA B CA 1
ATOM 5225 C C . ALA B 1 336 ? -13.484 -2.287 -17.328 1 83 336 ALA B C 1
ATOM 5227 O O . ALA B 1 336 ? -13.961 -3.084 -18.141 1 83 336 ALA B O 1
ATOM 5228 N N . PRO B 1 337 ? -14.125 -1.009 -16.812 1 83.5 337 PRO B N 1
ATOM 5229 C CA . PRO B 1 337 ? -13.547 0.112 -16.078 1 83.5 337 PRO B CA 1
ATOM 5230 C C . PRO B 1 337 ? -13.742 -0.019 -14.57 1 83.5 337 PRO B C 1
ATOM 5232 O O . PRO B 1 337 ? -14.766 -0.53 -14.117 1 83.5 337 PRO B O 1
#

Solvent-accessible surface area (backbone atoms only — not comparable to full-atom values): 34273 Å² total; per-residue (Å²): 132,88,54,47,37,22,30,37,37,23,46,82,43,65,49,21,44,47,39,49,60,37,38,78,66,24,84,56,44,34,73,75,41,40,13,30,90,74,35,85,44,39,46,22,76,77,35,69,91,34,49,91,72,45,80,51,63,27,33,52,65,45,50,66,63,47,48,73,66,23,60,35,36,38,34,48,35,59,64,62,59,36,48,55,44,47,52,53,25,45,75,72,74,31,32,37,41,33,58,29,67,71,42,61,47,56,70,71,60,34,41,73,73,69,48,83,77,90,46,65,74,61,46,75,65,38,33,58,45,48,56,96,81,29,48,74,57,38,42,72,37,53,34,30,12,32,50,51,34,66,35,44,44,49,46,74,53,46,55,82,44,47,88,49,38,31,85,86,48,55,38,41,33,48,32,39,30,15,47,54,77,68,49,77,71,88,45,73,71,71,31,62,60,56,25,55,62,23,42,33,54,53,57,61,72,66,41,77,55,41,62,49,40,31,50,52,41,22,68,76,53,71,41,81,50,55,67,42,38,35,39,26,48,36,68,23,59,65,12,21,42,35,40,36,38,39,39,33,67,54,65,66,64,50,54,59,54,50,48,65,75,44,68,85,41,92,50,54,44,79,50,97,51,70,40,42,18,41,75,17,22,60,11,43,33,34,34,35,21,53,50,54,61,63,38,41,34,41,34,32,19,16,22,6,42,54,26,38,15,37,26,42,37,44,46,31,44,47,23,33,40,70,74,44,62,53,66,64,54,52,48,79,60,38,73,63,104,131,85,53,47,37,23,28,38,37,23,46,83,43,67,50,22,43,48,39,49,60,38,37,77,65,25,85,56,43,34,72,77,41,40,13,30,90,74,35,85,43,40,45,22,76,76,35,68,90,32,48,92,72,45,79,50,64,28,32,52,64,44,50,68,64,47,46,75,66,23,59,34,36,37,34,49,36,60,66,62,60,34,48,55,45,48,51,53,26,44,74,71,75,30,31,38,41,32,58,30,67,70,41,59,46,57,70,70,59,37,41,74,72,68,50,82,76,90,47,66,74,61,48,74,65,36,33,59,45,48,55,96,81,29,48,75,59,40,43,72,38,52,33,32,10,32,50,50,32,67,35,44,42,49,47,73,53,47,54,83,44,46,89,49,40,31,85,89,46,54,38,41,34,48,32,40,30,14,48,57,78,68,50,78,70,87,44,74,70,71,31,61,61,56,24,56,64,25,43,33,55,52,58,60,73,65,39,76,55,40,61,49,41,31,51,50,40,22,66,76,51,71,42,81,51,56,66,42,36,35,38,26,48,36,68,23,59,64,12,22,43,35,42,36,37,42,38,33,68,55,66,65,64,49,54,60,54,49,49,65,75,44,68,85,41,92,50,52,44,78,50,97,51,70,42,41,18,40,75,17,23,61,10,41,34,36,35,36,22,53,50,53,60,64,36,40,35,41,32,31,17,16,22,7,42,54,25,37,14,38,26,42,36,43,47,30,44,48,23,33,40,71,73,43,63,52,67,65,52,51,48,79,59,38,72,64,105

Foldseek 3Di:
DAAAEEEEEPLLKLLNVVLVVLQVPFPRYHHDAAEYQAWDDFSCVSPVVCVVVDGHGYGHDDLVVRLVGHQEYEYPDEPPVQQVSCQSNVVSPHAYEYQYCLQLDQQVLCCVQDNHRDCNPLSVLEAALLCLQCVVSLLAGRHYDDAAQQLNQVCLFCLLCLVFFDQPKAKEKEKEWELSSVMDDDDPCSPCVNQPVDKDWDCWQRDSCQVSNQVVSCVRSVGGHHYGHIYMYHHHHWKMKMKMKGFGPWDDDSLVSSCVSCVPPPQEAEDPDADDGQQAAQFLHKYWYWDDDTRMIIIMIMHTNSQVRGNVSSVLSVCSNVVHPSCGSTTHGGPDD/DAAAEEEEEPLLKLLNVVLVVLQVPFPRYHHDAAEYQAWDAFSCVSPVVCVVVDGHGYGHDDLVVRLVGHQEYEYPDEPPVQQVSCQSNVVSPHAYEYQYCLQLDQQVLCCVQDNHRDCNPLSVLEAALLCLQCVVSLLAGRHYDDAAQQLNQVCLFCLLCLVFFDQPKAKEKEKEWELSSVMDDDDPCSPCVNQPVDKDWDCWQRDSCQVSNQVVSCVRSVGGHHYGHIYMYHHHHWKMKMKMKGFGPWDDDSLVSSCVSCVPPPQEAEDPDADDGQQAAQFLHKYWYWDDDTRMIIIMIMHTNSQVRGNVSSVLSVCSNVVHPSCGSTTHGGPDD

Secondary structure (DSSP, 8-state):
-PPEEEEEE-TTSHHHHHHHHHHHT-SSEEEEEEEESS--EEHHHH-GGGTTT--PEEEE--HHHHHHH-SEEEE---TTHHHHHHHHHHHTT-EEEE-SSTTTS-HHHHHHHS---S-HHHHTTPEE--HHHHHHHHHH-SEEEPPPHHHHHHHHHHGGGGGGB-TTPPEEEEEEE-GGGG-SS--TTTSHHHHTT--EE-STTT-THHHHHHHHHHHHHSS---EEEEEEE-S-SS-EEEEEEEEBSS---HHHHHHHHTTT-TTEEE-SS--BGGGTTTSS-EEEEEEEETTEEEEEEEE-TTTTTTHHHHHHHHHHHTT--TTTT--------/-PPEEEEEE-TTSHHHHHHHHHHHT-SSEEEEEEEESS--EEHHHH-GGGTTT--PEEEE--HHHHHHH-SEEEE---TTHHHHHHHHHHHTT-EEEE-SSTTTS-HHHHHHHS---S-HHHHTTPEE--HHHHHHHHHH-SEEEPPPHHHHHHHHHHGGGGGGB-TTPPEEEEEEE-GGGG-SS--TTTSHHHHTT--EE-STTT-THHHHHHHHHHHHHSS---EEEEEEE-S-SS-EEEEEEEEBSS---HHHHHHHHTTT-TTEEE-SS--BGGGTTTSS-EEEEEEEETTEEEEEEEE-TTTTTTHHHHHHHHHHHTT--TTTT--------

Organism: Wolinella succinogenes (strain ATCC 29543 / DSM 1740 / CCUG 13145 / JCM 31913 / LMG 7466 / NCTC 11488 / FDC 602W) (NCBI:txid273121)

pLDDT: mean 96.65, std 3.25, range [63.44, 98.94]